Protein AF-A0A3M0ZF81-F1 (afdb_monomer_lite)

Sequence (587 aa):
MRHLLRPGLLLALALLLGSLPGNSPAAGDPWGGHSIDDPYAIDQIVLVQTLHQQGYTGEYYENRAYTCGRSGYQTFLLVYPDGLALSVERPLWVRMHGGGVGAYDANGSYVPAEMESANDQESATKLGHLLGEGGLIAKVRAHAAGFRFLMPSLCDHDVYSGVGVPDLNNPNSPDENGRVRAADGLLATKAAIAFARRRARTSHTFLHGTSAGSIGTFSVAYSFQREGLVLSGIVSDSHMMGRGLEDNADLFCMPFPYDRSLLIPKIGPLADHFYPEDIVAAGEMHVPVYHLWNRGDPACCGSALQTYLDEFGVPYSEPGCLHEHRAYHDAIVANPPGGPGRSVSVEVCVNDAGTADPGACNLHSPTKYHYTRANPPGDQLRGGSDYNQAIIEWVDQRLTEPYAVVCPDAPAPHCNQAARAKLEYDERRPGKEKMKLRWRRMAQTAAREDFGDPVGGNTSVALCIYNDAGRLLQQFSIDRAGQYCGAAPCWKPVGGGGYRYRDKTGSAGGVTSVRYVSGLAGKGRADAKGKNNAAKGQSRLPVGVAASLSGSRSPTIQMISSTGLCAGATMTAVKTDTGAVYSARRK

pLDDT: mean 89.51, std 15.81, range [23.7, 98.81]

Radius of gyration: 26.23 Å; chains: 1; bounding box: 86×92×68 Å

Structure (mmCIF, N/CA/C/O backbone):
data_AF-A0A3M0ZF81-F1
#
_entry.id   AF-A0A3M0ZF81-F1
#
loop_
_atom_site.group_PDB
_atom_site.id
_atom_site.type_symbol
_atom_site.label_atom_id
_atom_site.label_alt_id
_atom_site.label_comp_id
_atom_site.label_asym_id
_atom_site.label_entity_id
_atom_site.label_seq_id
_atom_site.pdbx_PDB_ins_code
_atom_site.Cartn_x
_atom_site.Cartn_y
_atom_site.Cartn_z
_atom_site.occupancy
_atom_site.B_iso_or_equiv
_atom_site.auth_seq_id
_atom_site.auth_comp_id
_atom_site.auth_asym_id
_atom_site.auth_atom_id
_atom_site.pdbx_PDB_model_num
ATOM 1 N N . MET A 1 1 ? -48.555 64.453 4.084 1.00 34.38 1 MET A N 1
ATOM 2 C CA . MET A 1 1 ? -48.699 64.292 2.621 1.00 34.38 1 MET A CA 1
ATOM 3 C C . MET A 1 1 ? -47.330 63.958 2.048 1.00 34.38 1 MET A C 1
ATOM 5 O O . MET A 1 1 ? -46.426 64.708 2.363 1.00 34.38 1 MET A O 1
ATOM 9 N N . ARG A 1 2 ? -47.227 62.843 1.291 1.00 33.84 2 ARG A N 1
ATOM 10 C CA . ARG A 1 2 ? -46.390 62.594 0.080 1.00 33.84 2 ARG A CA 1
ATOM 11 C C . ARG A 1 2 ? -44.909 63.052 0.122 1.00 33.84 2 ARG A C 1
ATOM 13 O O . ARG A 1 2 ? -44.662 64.215 0.360 1.00 33.84 2 ARG A O 1
ATOM 20 N N . HIS A 1 3 ? -43.856 62.283 -0.168 1.00 31.05 3 HIS A N 1
ATOM 21 C CA . HIS A 1 3 ? -43.596 61.102 -1.009 1.00 31.05 3 HIS A CA 1
ATOM 22 C C . HIS A 1 3 ? -42.234 60.501 -0.543 1.00 31.05 3 HIS A C 1
ATOM 24 O O . HIS A 1 3 ? -41.339 61.254 -0.188 1.00 31.05 3 HIS A O 1
ATOM 30 N N . LEU A 1 4 ? -42.117 59.185 -0.314 1.00 35.03 4 LEU A N 1
ATOM 31 C CA . LEU A 1 4 ? -41.497 58.175 -1.205 1.00 35.03 4 LEU A CA 1
ATOM 32 C C . LEU A 1 4 ? -39.978 58.334 -1.460 1.00 35.03 4 LEU A C 1
ATOM 34 O O . LEU A 1 4 ? -39.589 59.067 -2.357 1.00 35.03 4 LEU A O 1
ATOM 38 N N . LEU A 1 5 ? -39.159 57.519 -0.777 1.00 28.89 5 LEU A N 1
ATOM 39 C CA . LEU A 1 5 ? -37.906 56.947 -1.300 1.00 28.89 5 LEU A CA 1
ATOM 40 C C . LEU A 1 5 ? -37.741 55.512 -0.753 1.00 28.89 5 LEU A C 1
ATOM 42 O O . LEU A 1 5 ? -37.971 55.247 0.425 1.00 28.89 5 LEU A O 1
ATOM 46 N N . ARG A 1 6 ? -37.452 54.584 -1.671 1.00 31.44 6 ARG A N 1
ATOM 47 C CA . ARG A 1 6 ? -37.370 53.117 -1.524 1.00 31.44 6 ARG A CA 1
ATOM 48 C C . ARG A 1 6 ? -35.929 52.661 -1.176 1.00 31.44 6 ARG A C 1
ATOM 50 O O . ARG A 1 6 ? -35.026 53.490 -1.215 1.00 31.44 6 ARG A O 1
ATOM 57 N N . PRO A 1 7 ? -35.720 51.377 -0.807 1.00 36.06 7 PRO A N 1
ATOM 58 C CA . PRO A 1 7 ? -34.684 50.950 0.136 1.00 36.06 7 PRO A CA 1
ATOM 59 C C . PRO A 1 7 ? -33.342 50.560 -0.494 1.00 36.06 7 PRO A C 1
ATOM 61 O O . PRO A 1 7 ? -33.261 50.176 -1.660 1.00 36.06 7 PRO A O 1
ATOM 64 N N . GLY A 1 8 ? -32.310 50.623 0.350 1.00 27.47 8 GLY A N 1
ATOM 65 C CA . GLY A 1 8 ? -30.943 50.213 0.071 1.00 27.47 8 GLY A CA 1
ATOM 66 C C . GLY A 1 8 ? -30.737 48.698 0.004 1.00 27.47 8 GLY A C 1
ATOM 67 O O . GLY A 1 8 ? -31.414 47.901 0.654 1.00 27.47 8 GLY A O 1
ATOM 68 N N . LEU A 1 9 ? -29.750 48.365 -0.816 1.00 26.02 9 LEU A N 1
ATOM 69 C CA . LEU A 1 9 ? -29.154 47.071 -1.100 1.00 26.02 9 LEU A CA 1
ATOM 70 C C . LEU A 1 9 ? -28.560 46.452 0.185 1.00 26.02 9 LEU A C 1
ATOM 72 O O . LEU A 1 9 ? -27.645 47.016 0.780 1.00 26.02 9 LEU A O 1
ATOM 76 N N . LEU A 1 10 ? -29.070 45.296 0.618 1.00 27.09 10 LEU A N 1
ATOM 77 C CA . LEU A 1 10 ? -28.483 44.489 1.694 1.00 27.09 10 LEU A CA 1
ATOM 78 C C . LEU A 1 10 ? -27.493 43.498 1.071 1.00 27.09 10 LEU A C 1
ATOM 80 O O . LEU A 1 10 ? -27.887 42.514 0.448 1.00 27.09 10 LEU A O 1
ATOM 84 N N . LEU A 1 11 ? -26.203 43.795 1.225 1.00 25.77 11 LEU A N 1
ATOM 85 C CA . LEU A 1 11 ? -25.098 42.910 0.872 1.00 25.77 11 LEU A CA 1
ATOM 86 C C . LEU A 1 11 ? -25.059 41.754 1.887 1.00 25.77 11 LEU A C 1
ATOM 88 O O . LEU A 1 11 ? -24.840 41.969 3.080 1.00 25.77 11 LEU A O 1
ATOM 92 N N . ALA A 1 12 ? -25.304 40.529 1.424 1.00 26.58 12 ALA A N 1
ATOM 93 C CA . ALA A 1 12 ? -25.151 39.323 2.226 1.00 26.58 12 ALA A CA 1
ATOM 94 C C . ALA A 1 12 ? -23.656 39.015 2.403 1.00 26.58 12 ALA A C 1
ATOM 96 O O . ALA A 1 12 ? -22.964 38.657 1.452 1.00 26.58 12 ALA A O 1
ATOM 97 N N . LEU A 1 13 ? -23.161 39.167 3.631 1.00 23.70 13 LEU A N 1
ATOM 98 C CA . LEU A 1 13 ? -21.815 38.773 4.030 1.00 23.70 13 LEU A CA 1
ATOM 99 C C . LEU A 1 13 ? -21.778 37.240 4.169 1.00 23.70 13 LEU A C 1
ATOM 101 O O . LEU A 1 13 ? -22.280 36.681 5.145 1.00 23.70 13 LEU A O 1
ATOM 105 N N . ALA A 1 14 ? -21.227 36.550 3.172 1.00 26.45 14 ALA A N 1
ATOM 106 C CA . ALA A 1 14 ? -20.926 35.128 3.268 1.00 26.45 14 ALA A CA 1
ATOM 107 C C . ALA A 1 14 ? -19.758 34.926 4.248 1.00 26.45 14 ALA A C 1
ATOM 109 O O . ALA A 1 14 ? -18.655 35.425 4.028 1.00 26.45 14 ALA A O 1
ATOM 110 N N . LEU A 1 15 ? -20.005 34.203 5.345 1.00 24.84 15 LEU A N 1
ATOM 111 C CA . LEU A 1 15 ? -18.958 33.733 6.248 1.00 24.84 15 LEU A CA 1
ATOM 112 C C . LEU A 1 15 ? -18.083 32.702 5.521 1.00 24.84 15 LEU A C 1
ATOM 114 O O . LEU A 1 15 ? -18.492 31.558 5.324 1.00 24.84 15 LEU A O 1
ATOM 118 N N . LEU A 1 16 ? -16.862 33.108 5.175 1.00 25.06 16 LEU A N 1
ATOM 119 C CA . LEU A 1 16 ? -15.746 32.210 4.893 1.00 25.06 16 LEU A CA 1
ATOM 120 C C . LEU A 1 16 ? -15.396 31.447 6.179 1.00 25.06 16 LEU A C 1
ATOM 122 O O . LEU A 1 16 ? -14.908 32.017 7.155 1.00 25.06 16 LEU A O 1
ATOM 126 N N . LEU A 1 17 ? -15.682 30.146 6.183 1.00 28.78 17 LEU A N 1
ATOM 127 C CA . LEU A 1 17 ? -15.152 29.195 7.153 1.00 28.78 17 LEU A CA 1
ATOM 128 C C . LEU A 1 17 ? -13.642 29.083 6.926 1.00 28.78 17 LEU A C 1
ATOM 130 O O . LEU A 1 17 ? -13.205 28.534 5.919 1.00 28.78 17 LEU A O 1
ATOM 134 N N . GLY A 1 18 ? -12.863 29.625 7.861 1.00 24.55 18 GLY A N 1
ATOM 135 C CA . GLY A 1 18 ? -11.413 29.486 7.877 1.00 24.55 18 GLY A CA 1
ATOM 136 C C . GLY A 1 18 ? -11.005 28.018 7.980 1.00 24.55 18 GLY A C 1
ATOM 137 O O . GLY A 1 18 ? -11.363 27.323 8.935 1.00 24.55 18 GLY A O 1
ATOM 138 N N . SER A 1 19 ? -10.250 27.564 6.986 1.00 27.14 19 SER A N 1
ATOM 139 C CA . SER A 1 19 ? -9.374 26.404 7.064 1.00 27.14 19 SER A CA 1
ATOM 140 C C . SER A 1 19 ? -8.434 26.564 8.261 1.00 27.14 19 SER A C 1
ATOM 142 O O . SER A 1 19 ? -7.826 27.617 8.453 1.00 27.14 19 SER A O 1
ATOM 144 N N . LEU A 1 20 ? -8.329 25.519 9.082 1.00 29.47 20 LEU A N 1
ATOM 145 C CA . LEU A 1 20 ? -7.240 25.391 10.052 1.00 29.47 20 LEU A CA 1
ATOM 146 C C . LEU A 1 20 ? -5.899 25.491 9.302 1.00 29.47 20 LEU A C 1
ATOM 148 O O . LEU A 1 20 ? -5.857 25.101 8.133 1.00 29.47 20 LEU A O 1
ATOM 152 N N . PRO A 1 21 ? -4.823 25.995 9.931 1.00 29.03 21 PRO A N 1
ATOM 153 C CA . PRO A 1 21 ? -3.525 26.076 9.281 1.00 29.03 21 PRO A CA 1
ATOM 154 C C . PRO A 1 21 ? -3.032 24.651 9.016 1.00 29.03 21 PRO A C 1
ATOM 156 O O . PRO A 1 21 ? -2.559 23.966 9.920 1.00 29.03 21 PRO A O 1
ATOM 159 N N . GLY A 1 22 ? -3.208 24.189 7.778 1.00 31.56 22 GLY A N 1
ATOM 160 C CA . GLY A 1 22 ? -2.344 23.165 7.219 1.00 31.56 22 GLY A CA 1
ATOM 161 C C . GLY A 1 22 ? -0.938 23.743 7.190 1.00 31.56 22 GLY A C 1
ATOM 162 O O . GLY A 1 22 ? -0.774 24.941 6.944 1.00 31.56 22 GLY A O 1
ATOM 163 N N . ASN A 1 23 ? 0.051 22.916 7.517 1.00 33.84 23 ASN A N 1
ATOM 164 C CA . ASN A 1 23 ? 1.451 23.253 7.323 1.00 33.84 23 ASN A CA 1
ATOM 165 C C . ASN A 1 23 ? 1.599 23.874 5.932 1.00 33.84 23 ASN A C 1
ATOM 167 O O . ASN A 1 23 ? 1.260 23.234 4.938 1.00 33.84 23 ASN A O 1
ATOM 171 N N . SER A 1 24 ? 2.043 25.127 5.862 1.00 32.81 24 SER A N 1
ATOM 172 C CA . SER A 1 24 ? 2.542 25.663 4.601 1.00 32.81 24 SER A CA 1
ATOM 173 C C . SER A 1 24 ? 3.588 24.674 4.076 1.00 32.81 24 SER A C 1
ATOM 175 O O . SER A 1 24 ? 4.401 24.223 4.892 1.00 32.81 24 SER A O 1
ATOM 177 N N . PRO A 1 25 ? 3.584 24.315 2.778 1.00 38.38 25 PRO A N 1
ATOM 178 C CA . PRO A 1 25 ? 4.672 23.524 2.225 1.00 38.38 25 PRO A CA 1
ATOM 179 C C . PRO A 1 25 ? 5.975 24.242 2.570 1.00 38.38 25 PRO A C 1
ATOM 181 O O . PRO A 1 25 ? 6.074 25.471 2.443 1.00 38.38 25 PRO A O 1
ATOM 184 N N . ALA A 1 26 ? 6.931 23.495 3.121 1.00 40.22 26 ALA A N 1
ATOM 185 C CA . ALA A 1 26 ? 8.251 24.032 3.385 1.00 40.22 26 ALA A CA 1
ATOM 186 C C . ALA A 1 26 ? 8.767 24.634 2.073 1.00 40.22 26 ALA A C 1
ATOM 188 O O . ALA A 1 26 ? 8.611 24.035 1.008 1.00 40.22 26 ALA A O 1
ATOM 189 N N . ALA A 1 27 ? 9.327 25.843 2.125 1.00 37.03 27 ALA A N 1
ATOM 190 C CA . ALA A 1 27 ? 10.006 26.402 0.966 1.00 37.03 27 ALA A CA 1
ATOM 191 C C . ALA A 1 27 ? 11.063 25.379 0.506 1.00 37.03 27 ALA A C 1
ATOM 193 O O . ALA A 1 27 ? 11.996 25.110 1.258 1.00 37.03 27 ALA A O 1
ATOM 194 N N . GLY A 1 28 ? 10.867 24.777 -0.674 1.00 61.44 28 GLY A N 1
ATOM 195 C CA . GLY A 1 28 ? 11.725 23.709 -1.198 1.00 61.44 28 GLY A CA 1
ATOM 196 C C . GLY A 1 28 ? 11.098 22.314 -1.334 1.00 61.44 28 GLY A C 1
ATOM 197 O O . GLY A 1 28 ? 11.822 21.421 -1.744 1.00 61.44 28 GLY A O 1
ATOM 198 N N . ASP A 1 29 ? 9.811 22.100 -1.033 1.00 75.31 29 ASP A N 1
ATOM 199 C CA . ASP A 1 29 ? 9.130 20.817 -1.305 1.00 75.31 29 ASP A CA 1
ATOM 200 C C . ASP A 1 29 ? 8.895 20.612 -2.821 1.00 75.31 29 ASP A C 1
ATOM 202 O O . ASP A 1 29 ? 8.048 21.311 -3.396 1.00 75.31 29 ASP A O 1
ATOM 206 N N . PRO A 1 30 ? 9.610 19.678 -3.486 1.00 76.12 30 PRO A N 1
ATOM 207 C CA . PRO A 1 30 ? 9.481 19.469 -4.926 1.00 76.12 30 PRO A CA 1
ATOM 208 C C . PRO A 1 30 ? 8.137 18.840 -5.319 1.00 76.12 30 PRO A C 1
ATOM 210 O O . PRO A 1 30 ? 7.763 18.905 -6.488 1.00 76.12 30 PRO A O 1
ATOM 213 N N . TRP A 1 31 ? 7.385 18.282 -4.365 1.00 85.81 31 TRP A N 1
ATOM 214 C CA . TRP A 1 31 ? 6.091 17.649 -4.619 1.00 85.81 31 TRP A CA 1
ATOM 215 C C . TRP A 1 31 ? 4.909 18.560 -4.286 1.00 85.81 31 TRP A C 1
ATOM 217 O O . TRP A 1 31 ? 3.766 18.132 -4.376 1.00 85.81 31 TRP A O 1
ATOM 227 N N . GLY A 1 32 ? 5.136 19.829 -3.930 1.00 81.38 32 GLY A N 1
ATOM 228 C CA . GLY A 1 32 ? 4.063 20.825 -3.819 1.00 81.38 32 GLY A CA 1
ATOM 229 C C . GLY A 1 32 ? 2.983 20.493 -2.780 1.00 81.38 32 GLY A C 1
ATOM 230 O O . GLY A 1 32 ? 1.824 20.867 -2.962 1.00 81.38 32 GLY A O 1
ATOM 231 N N . GLY A 1 33 ? 3.347 19.804 -1.697 1.00 83.62 33 GLY A N 1
ATOM 232 C CA . GLY A 1 33 ? 2.438 19.335 -0.652 1.00 83.62 33 GLY A CA 1
ATOM 233 C C . GLY A 1 33 ? 1.816 17.961 -0.911 1.00 83.62 33 GLY A C 1
ATOM 234 O O . GLY A 1 33 ? 1.070 17.490 -0.051 1.00 83.62 33 GLY A O 1
ATOM 235 N N . HIS A 1 34 ? 2.115 17.326 -2.049 1.00 89.62 34 HIS A N 1
ATOM 236 C CA . HIS A 1 34 ? 1.729 15.946 -2.321 1.00 89.62 34 HIS A CA 1
ATOM 237 C C . HIS A 1 34 ? 2.585 14.961 -1.525 1.00 89.62 34 HIS A C 1
ATOM 239 O O . HIS A 1 34 ? 3.780 15.166 -1.306 1.00 89.62 34 HIS A O 1
ATOM 245 N N . SER A 1 35 ? 1.978 13.861 -1.094 1.00 90.25 35 SER A N 1
ATOM 246 C CA . SER A 1 35 ? 2.631 12.880 -0.233 1.00 90.25 35 SER A CA 1
ATOM 247 C C . SER A 1 35 ? 2.225 11.448 -0.564 1.00 90.25 35 SER A C 1
ATOM 249 O O . SER A 1 35 ? 1.175 11.189 -1.146 1.00 90.25 35 SER A O 1
ATOM 251 N N . ILE A 1 36 ? 3.022 10.478 -0.104 1.00 90.38 36 ILE A N 1
ATOM 252 C CA . ILE A 1 36 ? 2.678 9.044 -0.197 1.00 90.38 36 ILE A CA 1
ATOM 253 C C . ILE A 1 36 ? 1.391 8.702 0.561 1.00 90.38 36 ILE A C 1
ATOM 255 O O . ILE A 1 36 ? 0.808 7.636 0.370 1.00 90.38 36 ILE A O 1
ATOM 259 N N . ASP A 1 37 ? 0.968 9.607 1.434 1.00 89.44 37 ASP A N 1
ATOM 260 C CA . ASP A 1 37 ? -0.228 9.518 2.238 1.00 89.44 37 ASP A CA 1
ATOM 261 C C . ASP A 1 37 ? -1.431 10.151 1.535 1.00 89.44 37 ASP A C 1
ATOM 263 O O . ASP A 1 37 ? -2.500 10.121 2.121 1.00 89.44 37 ASP A O 1
ATOM 267 N N . ASP A 1 38 ? -1.314 10.712 0.327 1.00 90.62 38 ASP A N 1
ATOM 268 C CA . ASP A 1 38 ? -2.410 11.404 -0.357 1.00 90.62 38 ASP A CA 1
ATOM 269 C C . ASP A 1 38 ? -3.620 10.486 -0.629 1.00 90.62 38 ASP A C 1
ATOM 271 O O . ASP A 1 38 ? -3.481 9.275 -0.864 1.00 90.62 38 ASP A O 1
ATOM 275 N N . PRO A 1 39 ? -4.849 11.041 -0.569 1.00 89.75 39 PRO A N 1
ATOM 276 C CA . PRO A 1 39 ? -6.057 10.254 -0.747 1.00 89.75 39 PRO A CA 1
ATOM 277 C C . PRO A 1 39 ? -6.198 9.799 -2.200 1.00 89.75 39 PRO A C 1
ATOM 279 O O . PRO A 1 39 ? -5.875 10.530 -3.134 1.00 89.75 39 PRO A O 1
ATOM 282 N N . TYR A 1 40 ? -6.783 8.617 -2.393 1.00 93.50 40 TYR A N 1
ATOM 283 C CA . TYR A 1 40 ? -7.073 8.076 -3.718 1.00 93.50 40 TYR A CA 1
ATOM 284 C C . TYR A 1 40 ? -8.576 7.942 -4.000 1.00 93.50 40 TYR A C 1
ATOM 286 O O . TYR A 1 40 ? -9.396 7.756 -3.096 1.00 93.50 40 TYR A O 1
ATOM 294 N N . ALA A 1 41 ? -8.943 8.024 -5.278 1.00 92.75 41 ALA A N 1
ATOM 295 C CA . ALA A 1 41 ? -10.315 8.077 -5.762 1.00 92.75 41 ALA A CA 1
ATOM 296 C C . ALA A 1 41 ? -10.743 6.748 -6.397 1.00 92.75 41 ALA A C 1
ATOM 298 O O . ALA A 1 41 ? -10.119 6.250 -7.334 1.00 92.75 41 ALA A O 1
ATOM 299 N N . ILE A 1 42 ? -11.847 6.190 -5.892 1.00 93.62 42 ILE A N 1
ATOM 300 C CA . ILE A 1 42 ? -12.470 4.953 -6.399 1.00 93.62 42 ILE A CA 1
ATOM 301 C C . ILE A 1 42 ? -13.844 5.192 -7.039 1.00 93.62 42 ILE A C 1
ATOM 303 O O . ILE A 1 42 ? -14.459 4.265 -7.559 1.00 93.62 42 ILE A O 1
ATOM 307 N N . ASP A 1 43 ? -14.365 6.413 -6.947 1.00 91.81 43 ASP A N 1
ATOM 308 C CA . ASP A 1 43 ? -15.716 6.801 -7.355 1.00 91.81 43 ASP A CA 1
ATOM 309 C C . ASP A 1 43 ? -15.831 7.143 -8.847 1.00 91.81 43 ASP A C 1
ATOM 311 O O . ASP A 1 43 ? -16.940 7.195 -9.374 1.00 91.81 43 ASP A O 1
ATOM 315 N N . GLN A 1 44 ? -14.698 7.307 -9.536 1.00 95.56 44 GLN A N 1
ATOM 316 C CA . GLN A 1 44 ? -14.617 7.504 -10.990 1.00 95.56 44 GLN A CA 1
ATOM 317 C C . GLN A 1 44 ? -14.104 6.264 -11.739 1.00 95.56 44 GLN A C 1
ATOM 319 O O . GLN A 1 44 ? -13.675 6.355 -12.890 1.00 95.56 44 GLN A O 1
ATOM 324 N N . ILE A 1 45 ? -14.148 5.100 -11.086 1.00 98.38 45 ILE A N 1
ATOM 325 C CA . ILE A 1 45 ? -13.813 3.820 -11.706 1.00 98.38 45 ILE A CA 1
ATOM 326 C C . ILE A 1 45 ? -15.012 3.324 -12.516 1.00 98.38 45 ILE A C 1
ATOM 328 O O . ILE A 1 45 ? -16.097 3.097 -11.974 1.00 98.38 45 ILE A O 1
ATOM 332 N N . VAL A 1 46 ? -14.802 3.121 -13.815 1.00 98.19 46 VAL A N 1
ATOM 333 C CA . VAL A 1 46 ? -15.839 2.720 -14.772 1.00 98.19 46 VAL A CA 1
ATOM 334 C C . VAL A 1 46 ? -15.449 1.398 -15.421 1.00 98.19 46 VAL A C 1
ATOM 336 O O . VAL A 1 46 ? -14.340 1.256 -15.926 1.00 98.19 46 VAL A O 1
ATOM 339 N N . LEU A 1 47 ? -16.365 0.423 -15.414 1.00 98.31 47 LEU A N 1
ATOM 340 C CA . LEU A 1 47 ? -16.203 -0.802 -16.201 1.00 98.31 47 LEU A CA 1
ATOM 341 C C . LEU A 1 47 ? -16.342 -0.450 -17.682 1.00 98.31 47 LEU A C 1
ATOM 343 O O . LEU A 1 47 ? -17.390 0.046 -18.094 1.00 98.31 47 LEU A O 1
ATOM 347 N N . VAL A 1 48 ? -15.313 -0.741 -18.468 1.00 98.38 48 VAL A N 1
ATOM 348 C CA . VAL A 1 48 ? -15.290 -0.448 -19.906 1.00 98.38 48 VAL A CA 1
ATOM 349 C C . VAL A 1 48 ? -15.557 -1.703 -20.722 1.00 98.38 48 VAL A C 1
ATOM 351 O O . VAL A 1 48 ? -16.315 -1.667 -21.688 1.00 98.38 48 VAL A O 1
ATOM 354 N N . GLN A 1 49 ? -14.960 -2.828 -20.327 1.00 97.19 49 GLN A N 1
ATOM 355 C CA . GLN A 1 49 ? -15.065 -4.072 -21.078 1.00 97.19 49 GLN A CA 1
ATOM 356 C C . GLN A 1 49 ? -15.021 -5.286 -20.151 1.00 97.19 49 GLN A C 1
ATOM 358 O O . GLN A 1 49 ? -14.279 -5.312 -19.173 1.00 97.19 49 GLN A O 1
ATOM 363 N N . THR A 1 50 ? -15.783 -6.322 -20.499 1.00 96.44 50 THR A N 1
ATOM 364 C CA . THR A 1 50 ? -15.627 -7.668 -19.939 1.00 96.44 50 THR A CA 1
ATOM 365 C C . THR A 1 50 ? -15.101 -8.596 -21.029 1.00 96.44 50 THR A C 1
ATOM 367 O O . THR A 1 50 ? -15.587 -8.583 -22.160 1.00 96.44 50 THR A O 1
ATOM 370 N N . LEU A 1 51 ? -14.093 -9.387 -20.687 1.00 92.94 51 LEU A N 1
ATOM 371 C CA . LEU A 1 51 ? -13.417 -10.348 -21.545 1.00 92.94 51 LEU A CA 1
ATOM 372 C C . LEU A 1 51 ? -13.563 -11.748 -20.949 1.00 92.94 51 LEU A C 1
ATOM 374 O O . LEU A 1 51 ? -13.529 -11.908 -19.731 1.00 92.94 51 LEU A O 1
ATOM 378 N N . HIS A 1 52 ? -13.663 -12.760 -21.808 1.00 90.69 52 HIS A N 1
ATOM 379 C CA . HIS A 1 52 ? -13.628 -14.166 -21.406 1.00 90.69 52 HIS A CA 1
ATOM 380 C C . HIS A 1 52 ? -12.533 -14.882 -22.187 1.00 90.69 52 HIS A C 1
ATOM 382 O O . HIS A 1 52 ? -12.568 -14.912 -23.418 1.00 90.69 52 HIS A O 1
ATOM 388 N N . GLN A 1 53 ? -11.553 -15.449 -21.488 1.00 83.25 53 GLN A N 1
ATOM 389 C CA . GLN A 1 53 ? -10.425 -16.128 -22.119 1.00 83.25 53 GLN A CA 1
ATOM 390 C C . GLN A 1 53 ? -9.865 -17.222 -21.208 1.00 83.25 53 GLN A C 1
ATOM 392 O O . GLN A 1 53 ? -9.612 -16.991 -20.032 1.00 83.25 53 GLN A O 1
ATOM 397 N N . GLN A 1 54 ? -9.640 -18.417 -21.768 1.00 80.12 54 GLN A N 1
ATOM 398 C CA . GLN A 1 54 ? -8.969 -19.539 -21.087 1.00 80.12 54 GLN A CA 1
ATOM 399 C C . GLN A 1 54 ? -9.584 -19.930 -19.724 1.00 80.12 54 GLN A C 1
ATOM 401 O O . GLN A 1 54 ? -8.867 -20.338 -18.815 1.00 80.12 54 GLN A O 1
ATOM 406 N N . GLY A 1 55 ? -10.910 -19.827 -19.576 1.00 87.06 55 GLY A N 1
ATOM 407 C CA . GLY A 1 55 ? -11.597 -20.143 -18.317 1.00 87.06 55 GLY A CA 1
ATOM 408 C C . GLY A 1 55 ? -11.540 -19.024 -17.272 1.00 87.06 55 GLY A C 1
ATOM 409 O O . GLY A 1 55 ? -11.778 -19.284 -16.092 1.00 87.06 55 GLY A O 1
ATOM 410 N N . TYR A 1 56 ? -11.202 -17.801 -17.685 1.00 92.06 56 TYR A N 1
ATOM 411 C CA . TYR A 1 56 ? -11.194 -16.609 -16.847 1.00 92.06 56 TYR A CA 1
ATOM 412 C C . TYR A 1 56 ? -12.105 -15.523 -17.411 1.00 92.06 56 TYR A C 1
ATOM 414 O O . TYR A 1 56 ? -12.112 -15.255 -18.615 1.00 92.06 56 TYR A O 1
ATOM 422 N N . THR A 1 57 ? -12.780 -14.831 -16.499 1.00 95.00 57 THR A N 1
ATOM 423 C CA . THR A 1 57 ? -13.464 -13.568 -16.747 1.00 95.00 57 THR A CA 1
ATOM 424 C C . THR A 1 57 ? -12.526 -12.435 -16.335 1.00 95.00 57 THR A C 1
ATOM 426 O O . THR A 1 57 ? -12.055 -12.396 -15.197 1.00 95.00 57 THR A O 1
ATOM 429 N N . GLY A 1 58 ? -12.248 -11.518 -17.258 1.00 96.06 58 GLY A N 1
ATOM 430 C CA . GLY A 1 58 ? -11.497 -10.288 -17.022 1.00 96.06 58 GLY A CA 1
ATOM 431 C C . GLY A 1 58 ? -12.407 -9.071 -17.135 1.00 96.06 58 GLY A C 1
ATOM 432 O O . GLY A 1 58 ? -13.023 -8.851 -18.172 1.00 96.06 58 GLY A O 1
ATOM 433 N N . GLU A 1 59 ? -12.489 -8.267 -16.085 1.00 97.81 59 GLU A N 1
ATOM 434 C CA . GLU A 1 59 ? -13.185 -6.983 -16.081 1.00 97.81 59 GLU A CA 1
ATOM 435 C C . GLU A 1 59 ? -12.159 -5.851 -16.184 1.00 97.81 59 GLU A C 1
ATOM 437 O O . GLU A 1 59 ? -11.325 -5.679 -15.293 1.00 97.81 59 GLU A O 1
ATOM 442 N N . TYR A 1 60 ? -12.196 -5.113 -17.290 1.00 98.62 60 TYR A N 1
ATOM 443 C CA . TYR A 1 60 ? -11.292 -4.009 -17.595 1.00 98.62 60 TYR A CA 1
ATOM 444 C C . TYR A 1 60 ? -11.934 -2.672 -17.231 1.00 98.62 60 TYR A C 1
ATOM 446 O O . TYR A 1 60 ? -13.059 -2.367 -17.650 1.00 98.62 60 TYR A O 1
ATOM 454 N N . TYR A 1 61 ? -11.200 -1.882 -16.456 1.00 98.81 61 TYR A N 1
ATOM 455 C CA . TYR A 1 61 ? -11.663 -0.634 -15.873 1.00 98.81 61 TYR A CA 1
ATOM 456 C C . TYR A 1 61 ? -10.767 0.535 -16.256 1.00 98.81 61 TYR A C 1
ATOM 458 O O . TYR A 1 61 ? -9.545 0.409 -16.278 1.00 98.81 61 TYR A O 1
ATOM 466 N N . GLU A 1 62 ? -11.393 1.692 -16.444 1.00 98.62 62 GLU A N 1
ATOM 467 C CA . GLU A 1 62 ? -10.736 2.999 -16.426 1.00 98.62 62 GLU A CA 1
ATOM 468 C C . GLU A 1 62 ? -10.942 3.639 -15.057 1.00 98.62 62 GLU A C 1
ATOM 470 O O . GLU A 1 62 ? -12.066 3.652 -14.546 1.00 98.62 62 GLU A O 1
ATOM 475 N N . ASN A 1 63 ? -9.891 4.225 -14.488 1.00 98.06 63 ASN A N 1
ATOM 476 C CA . ASN A 1 63 ? -10.029 5.174 -13.396 1.00 98.06 63 ASN A CA 1
ATOM 477 C C . ASN A 1 63 ? -9.881 6.596 -13.933 1.00 98.06 63 ASN A C 1
ATOM 479 O O . ASN A 1 63 ? -8.782 7.132 -14.030 1.00 98.06 63 ASN A O 1
ATOM 483 N N . ARG A 1 64 ? -11.012 7.237 -14.234 1.00 96.38 64 ARG A N 1
ATOM 484 C CA . ARG A 1 64 ? -11.036 8.585 -14.832 1.00 96.38 64 ARG A CA 1
ATOM 485 C C . ARG A 1 64 ? -10.606 9.688 -13.866 1.00 96.38 64 ARG A C 1
ATOM 487 O O . ARG A 1 64 ? -10.446 10.842 -14.260 1.00 96.38 64 ARG A O 1
ATOM 494 N N . ALA A 1 65 ? -10.371 9.325 -12.605 1.00 95.69 65 ALA A N 1
ATOM 495 C CA . ALA A 1 65 ? -9.716 10.196 -11.656 1.00 95.69 65 ALA A CA 1
ATOM 496 C C . ALA A 1 65 ? -8.200 10.305 -11.872 1.00 95.69 65 ALA A C 1
ATOM 498 O O . ALA A 1 65 ? -7.623 11.120 -11.166 1.00 95.69 65 ALA A O 1
ATOM 499 N N . TYR A 1 66 ? -7.571 9.566 -12.792 1.00 97.00 66 TYR A N 1
ATOM 500 C CA . TYR A 1 66 ? -6.121 9.605 -13.017 1.00 97.00 66 TYR A CA 1
ATOM 501 C C . TYR A 1 66 ? -5.785 9.491 -14.501 1.00 97.00 66 TYR A C 1
ATOM 503 O O . TYR A 1 66 ? -6.389 8.696 -15.224 1.00 97.00 66 TYR A O 1
ATOM 511 N N . THR A 1 67 ? -4.827 10.285 -14.964 1.00 95.75 67 THR A N 1
ATOM 512 C CA . THR A 1 67 ? -4.452 10.353 -16.385 1.00 95.75 67 THR A CA 1
ATOM 513 C C . THR A 1 67 ? -3.206 9.526 -16.661 1.00 95.75 67 THR A C 1
ATOM 515 O O . THR A 1 67 ? -2.326 9.455 -15.813 1.00 95.75 67 THR A O 1
ATOM 518 N N . CYS A 1 68 ? -3.083 8.970 -17.864 1.00 96.56 68 CYS A N 1
ATOM 519 C CA . CYS A 1 68 ? -1.785 8.494 -18.346 1.00 96.56 68 CYS A CA 1
ATOM 520 C C . CYS A 1 68 ? -0.887 9.664 -18.773 1.00 96.56 68 CYS A C 1
ATOM 522 O O . CYS A 1 68 ? -1.365 10.788 -18.963 1.00 96.56 68 CYS A O 1
ATOM 524 N N . GLY A 1 69 ? 0.402 9.399 -18.989 1.00 95.06 69 GLY A N 1
ATOM 525 C CA . GLY A 1 69 ? 1.380 10.421 -19.360 1.00 95.06 69 GLY A CA 1
ATOM 526 C C . GLY A 1 69 ? 1.160 11.014 -20.756 1.00 95.06 69 GLY A C 1
ATOM 527 O O . GLY A 1 69 ? 1.523 12.160 -20.979 1.00 95.06 69 GLY A O 1
ATOM 528 N N . ARG A 1 70 ? 0.519 10.307 -21.693 1.00 96.00 70 ARG A N 1
ATOM 529 C CA . ARG A 1 70 ? 0.327 10.795 -23.070 1.00 96.00 70 ARG A CA 1
ATOM 530 C C . ARG A 1 70 ? -1.128 10.845 -23.509 1.00 96.00 70 ARG A C 1
ATOM 532 O O . ARG A 1 70 ? -1.577 11.881 -23.991 1.00 96.00 70 ARG A O 1
ATOM 539 N N . SER A 1 71 ? -1.879 9.757 -23.341 1.00 96.38 71 SER A N 1
ATOM 540 C CA . SER A 1 71 ? -3.285 9.693 -23.762 1.00 96.38 71 SER A CA 1
ATOM 541 C C . SER A 1 71 ? -4.126 8.778 -22.871 1.00 96.38 71 SER A C 1
ATOM 543 O O . SER A 1 71 ? -3.649 7.745 -22.408 1.00 96.38 71 SER A O 1
ATOM 545 N N . GLY A 1 72 ? -5.385 9.160 -22.628 1.00 96.69 72 GLY A N 1
ATOM 546 C CA . GLY A 1 72 ? -6.327 8.393 -21.809 1.00 96.69 72 GLY A CA 1
ATOM 547 C C . GLY A 1 72 ? -6.025 8.388 -20.304 1.00 96.69 72 GLY A C 1
ATOM 548 O O . GLY A 1 72 ? -5.402 9.313 -19.766 1.00 96.69 72 GLY A O 1
ATOM 549 N N . TYR A 1 73 ? -6.509 7.345 -19.630 1.00 97.56 73 TYR A N 1
ATOM 550 C CA . TYR A 1 73 ? -6.589 7.215 -18.176 1.00 97.56 73 TYR A CA 1
ATOM 551 C C . TYR A 1 73 ? -5.828 6.005 -17.647 1.00 97.56 73 TYR A C 1
ATOM 553 O O . TYR A 1 73 ? -5.674 4.997 -18.338 1.00 97.56 73 TYR A O 1
ATOM 561 N N . GLN A 1 74 ? -5.449 6.064 -16.371 1.00 98.19 74 GLN A N 1
ATOM 562 C CA . GLN A 1 74 ? -4.963 4.881 -15.665 1.00 98.19 74 GLN A CA 1
ATOM 563 C C . GLN A 1 74 ? -6.037 3.788 -15.673 1.00 98.19 74 GLN A C 1
ATOM 565 O O . GLN A 1 74 ? -7.227 4.043 -15.454 1.00 98.19 74 GLN A O 1
ATOM 570 N N . THR A 1 75 ? -5.619 2.552 -15.920 1.00 98.69 75 THR A N 1
ATOM 571 C CA . THR A 1 75 ? -6.511 1.408 -16.115 1.00 98.69 75 THR A CA 1
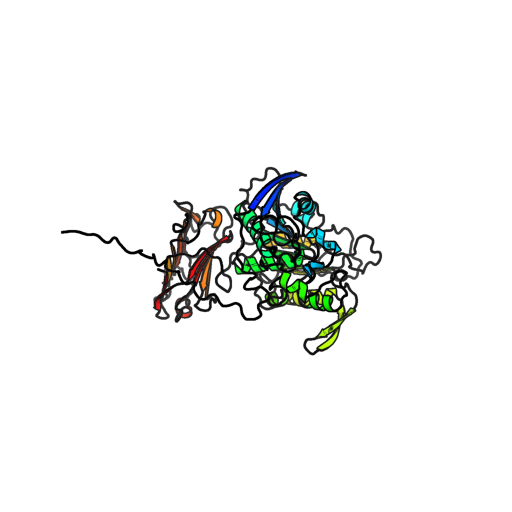ATOM 572 C C . THR A 1 75 ? -6.068 0.216 -15.294 1.00 98.69 75 THR A C 1
ATOM 574 O O . THR A 1 75 ? -4.957 0.148 -14.769 1.00 98.69 75 THR A O 1
ATOM 577 N N . PHE A 1 76 ? -6.970 -0.746 -15.142 1.00 98.81 76 PHE A N 1
ATOM 578 C CA . PHE A 1 76 ? -6.616 -2.031 -14.567 1.00 98.81 76 PHE A CA 1
ATOM 579 C C . PHE A 1 76 ? -7.539 -3.140 -15.059 1.00 98.81 76 PHE A C 1
ATOM 581 O O . PHE A 1 76 ? -8.699 -2.910 -15.410 1.00 98.81 76 PHE A O 1
ATOM 588 N N . LEU A 1 77 ? -7.033 -4.370 -15.027 1.00 98.38 77 LEU A N 1
ATOM 589 C CA . LEU A 1 77 ? -7.801 -5.578 -15.310 1.00 98.38 77 LEU A CA 1
ATOM 590 C C . LEU A 1 77 ? -7.968 -6.404 -14.028 1.00 98.38 77 LEU A C 1
ATOM 592 O O . LEU A 1 77 ? -6.983 -6.855 -13.444 1.00 98.38 77 LEU A O 1
ATOM 596 N N . LEU A 1 78 ? -9.213 -6.619 -13.597 1.00 98.06 78 LEU A N 1
ATOM 597 C CA . LEU A 1 78 ? -9.564 -7.546 -12.519 1.00 98.06 78 LEU A CA 1
ATOM 598 C C . LEU A 1 78 ? -9.965 -8.890 -13.129 1.00 98.06 78 LEU A C 1
ATOM 600 O O . LEU A 1 78 ? -10.979 -8.982 -13.815 1.00 98.06 78 LEU A O 1
ATOM 604 N N . VAL A 1 79 ? -9.196 -9.940 -12.854 1.00 96.62 79 VAL A N 1
ATOM 605 C CA . VAL A 1 79 ? -9.393 -11.269 -13.440 1.00 96.62 79 VAL A CA 1
ATOM 606 C C . VAL A 1 79 ? -9.746 -12.295 -12.373 1.00 96.62 79 VAL A C 1
ATOM 608 O O . VAL A 1 79 ? -9.144 -12.346 -11.297 1.00 96.62 79 VAL A O 1
ATOM 611 N N . TYR A 1 80 ? -10.709 -13.157 -12.680 1.00 94.62 80 TYR A N 1
ATOM 612 C CA . TYR A 1 80 ? -11.115 -14.265 -11.823 1.00 94.62 80 TYR A CA 1
ATOM 613 C C . TYR A 1 80 ? -11.577 -15.471 -12.656 1.00 94.62 80 TYR A C 1
ATOM 615 O O . TYR A 1 80 ? -12.035 -15.288 -13.783 1.00 94.62 80 TYR A O 1
ATOM 623 N N . PRO A 1 81 ? -11.449 -16.708 -12.135 1.00 90.31 81 PRO A N 1
ATOM 624 C CA . PRO A 1 81 ? -11.935 -17.900 -12.828 1.00 90.31 81 PRO A CA 1
ATOM 625 C C . PRO A 1 81 ? -13.423 -17.800 -13.187 1.00 90.31 81 PRO A C 1
ATOM 627 O O . PRO A 1 81 ? -14.224 -17.293 -12.395 1.00 90.31 81 PRO A O 1
ATOM 630 N N . ASP A 1 82 ? -13.801 -18.321 -14.351 1.00 89.75 82 ASP A N 1
ATOM 631 C CA . ASP A 1 82 ? -15.191 -18.350 -14.802 1.00 89.75 82 ASP A CA 1
ATOM 632 C C . ASP A 1 82 ? -16.089 -19.080 -13.791 1.00 89.75 82 ASP A C 1
ATOM 634 O O . ASP A 1 82 ? -15.729 -20.106 -13.209 1.00 89.75 82 ASP A O 1
ATOM 638 N N . GLY A 1 83 ? -17.278 -18.525 -13.550 1.00 86.25 83 GLY A N 1
ATOM 639 C CA . GLY A 1 83 ? -18.243 -19.072 -12.590 1.00 86.25 83 GLY A CA 1
ATOM 640 C C . GLY A 1 83 ? -17.885 -18.862 -11.112 1.00 86.25 83 GLY A C 1
ATOM 641 O O . GLY A 1 83 ? -18.703 -19.176 -10.243 1.00 86.25 83 GLY A O 1
ATOM 642 N N . LEU A 1 84 ? -16.718 -18.291 -10.784 1.00 88.94 84 LEU A N 1
ATOM 643 C CA . LEU A 1 84 ? -16.393 -17.918 -9.410 1.00 88.94 84 LEU A CA 1
ATOM 644 C C . LEU A 1 84 ? -17.194 -16.677 -8.993 1.00 88.94 84 LEU A C 1
ATOM 646 O O . LEU A 1 84 ? -16.881 -15.552 -9.378 1.00 88.94 84 LEU A O 1
ATOM 650 N N . ALA A 1 85 ? -18.186 -16.860 -8.122 1.00 89.62 85 ALA A N 1
ATOM 651 C CA . ALA A 1 85 ? -18.915 -15.733 -7.550 1.00 89.62 85 ALA A CA 1
ATOM 652 C C . ALA A 1 85 ? -17.975 -14.796 -6.761 1.00 89.62 85 ALA A C 1
ATOM 654 O O . ALA A 1 85 ? -17.184 -15.237 -5.923 1.00 89.62 85 ALA A O 1
ATOM 655 N N . LEU A 1 86 ? -18.104 -13.481 -6.970 1.00 89.50 86 LEU A N 1
ATOM 656 C CA . LEU A 1 86 ? -17.312 -12.456 -6.268 1.00 89.50 86 LEU A CA 1
ATOM 657 C C . LEU A 1 86 ? -17.542 -12.451 -4.745 1.00 89.50 86 LEU A C 1
ATOM 659 O O . LEU A 1 86 ? -16.699 -11.977 -3.984 1.00 89.50 86 LEU A O 1
ATOM 663 N N . SER A 1 87 ? -18.654 -13.034 -4.287 1.00 84.94 87 SER A N 1
ATOM 664 C CA . SER A 1 87 ? -18.959 -13.247 -2.871 1.00 84.94 87 SER A CA 1
ATOM 665 C C . SER A 1 87 ? -18.180 -14.399 -2.231 1.00 84.94 87 SER A C 1
ATOM 667 O O . SER A 1 87 ? -18.237 -14.544 -1.014 1.00 84.94 87 SER A O 1
ATOM 669 N N . VAL A 1 88 ? -17.499 -15.245 -3.009 1.00 89.44 88 VAL A N 1
ATOM 670 C CA . VAL A 1 88 ? -16.617 -16.289 -2.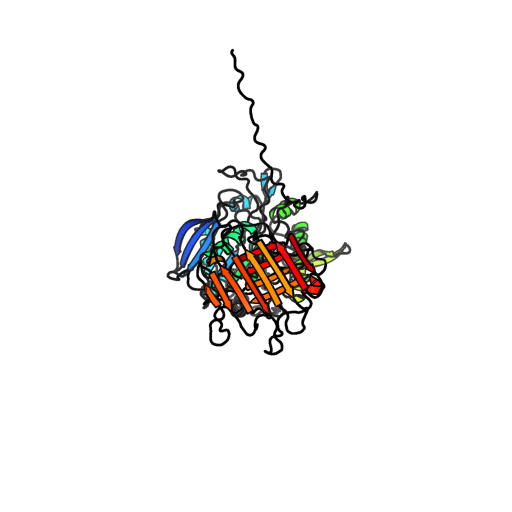472 1.00 89.44 88 VAL A CA 1
ATOM 671 C C . VAL A 1 88 ? -15.294 -15.643 -2.088 1.00 89.44 88 VAL A C 1
ATOM 673 O O . VAL A 1 88 ? -14.693 -14.928 -2.887 1.00 89.44 88 VAL A O 1
ATOM 676 N N . GLU A 1 89 ? -14.840 -15.871 -0.864 1.00 88.25 89 GLU A N 1
ATOM 677 C CA . GLU A 1 89 ? -13.570 -15.326 -0.397 1.00 88.25 89 GLU A CA 1
ATOM 678 C C . GLU A 1 89 ? -12.391 -16.004 -1.113 1.00 88.25 89 GLU A C 1
ATOM 680 O O . GLU A 1 89 ? -12.323 -17.231 -1.162 1.00 88.25 89 GLU A O 1
ATOM 685 N N . ARG A 1 90 ? -11.487 -15.209 -1.698 1.00 93.44 90 ARG A N 1
ATOM 686 C CA . ARG A 1 90 ? -10.248 -15.668 -2.355 1.00 93.44 90 ARG A CA 1
ATOM 687 C C . ARG A 1 90 ? -9.116 -14.671 -2.110 1.00 93.44 90 ARG A C 1
ATOM 689 O O . ARG A 1 90 ? -9.407 -13.492 -1.925 1.00 93.44 90 ARG A O 1
ATOM 696 N N . PRO A 1 91 ? -7.844 -15.090 -2.135 1.00 95.56 91 PRO A N 1
ATOM 697 C CA . PRO A 1 91 ? -6.739 -14.143 -2.104 1.00 95.56 91 PRO A CA 1
ATOM 698 C C . PRO A 1 91 ? -6.618 -13.383 -3.439 1.00 95.56 91 PRO A C 1
ATOM 700 O O . PRO A 1 91 ? -7.044 -13.869 -4.490 1.00 95.56 91 PRO A O 1
ATOM 703 N N . LEU A 1 92 ? -6.052 -12.178 -3.386 1.00 97.56 92 LEU A N 1
ATOM 704 C CA . LEU A 1 92 ? -5.803 -11.294 -4.520 1.00 97.56 92 LEU A CA 1
ATOM 705 C C . LEU A 1 92 ? -4.300 -11.223 -4.801 1.00 97.56 92 LEU A C 1
ATOM 707 O O . LEU A 1 92 ? -3.508 -10.923 -3.908 1.00 97.56 92 LEU A O 1
ATOM 711 N N . TRP A 1 93 ? -3.930 -11.466 -6.051 1.00 98.62 93 TRP A N 1
ATOM 712 C CA . TRP A 1 93 ? -2.580 -11.310 -6.567 1.00 98.62 93 TRP A CA 1
ATOM 713 C C . TRP A 1 93 ? -2.515 -10.078 -7.467 1.00 98.62 93 TRP A C 1
ATOM 715 O O . TRP A 1 93 ? -3.108 -10.058 -8.545 1.00 98.62 93 TRP A O 1
ATOM 725 N N . VAL A 1 94 ? -1.822 -9.036 -7.026 1.00 98.81 94 VAL A N 1
ATOM 726 C CA . VAL A 1 94 ? -1.639 -7.809 -7.804 1.00 98.81 94 VAL A CA 1
ATOM 727 C C . VAL A 1 94 ? -0.327 -7.922 -8.557 1.00 98.81 94 VAL A C 1
ATOM 729 O O . VAL A 1 94 ? 0.727 -8.017 -7.937 1.00 98.81 94 VAL A O 1
ATOM 732 N N . ARG A 1 95 ? -0.374 -7.933 -9.884 1.00 98.25 95 ARG A N 1
ATOM 733 C CA . ARG A 1 95 ? 0.806 -8.087 -10.730 1.00 98.25 95 ARG A CA 1
ATOM 734 C C . ARG A 1 95 ? 1.113 -6.757 -11.415 1.00 98.25 95 ARG A C 1
ATOM 736 O O . ARG A 1 95 ? 0.397 -6.335 -12.312 1.00 98.25 95 ARG A O 1
ATOM 743 N N . MET A 1 96 ? 2.181 -6.118 -10.951 1.00 98.62 96 MET A N 1
ATOM 744 C CA . MET A 1 96 ? 2.672 -4.814 -11.397 1.00 98.62 96 MET A CA 1
ATOM 745 C C . MET A 1 96 ? 3.818 -5.049 -12.379 1.00 98.62 96 MET A C 1
ATOM 747 O O . MET A 1 96 ? 4.909 -5.469 -11.985 1.00 98.62 96 MET A O 1
ATOM 751 N N . HIS A 1 97 ? 3.556 -4.884 -13.673 1.00 97.88 97 HIS A N 1
ATOM 752 C CA . HIS A 1 97 ? 4.550 -5.172 -14.705 1.00 97.88 97 HIS A CA 1
ATOM 753 C C . HIS A 1 97 ? 5.652 -4.107 -14.749 1.00 97.88 97 HIS A C 1
ATOM 755 O O . HIS A 1 97 ? 5.473 -2.982 -14.285 1.00 97.88 97 HIS A O 1
ATOM 761 N N . GLY A 1 98 ? 6.793 -4.475 -15.331 1.00 95.31 98 GLY A N 1
ATOM 762 C CA . GLY A 1 98 ? 7.860 -3.534 -15.662 1.00 95.31 98 GLY A CA 1
ATOM 763 C C . GLY A 1 98 ? 7.591 -2.796 -16.971 1.00 95.31 98 GLY A C 1
ATOM 764 O O . GLY A 1 98 ? 6.783 -3.237 -17.787 1.00 95.31 98 GLY A O 1
ATOM 765 N N . GLY A 1 99 ? 8.302 -1.702 -17.193 1.00 91.31 99 GLY A N 1
ATOM 766 C CA . GLY A 1 99 ? 8.213 -0.915 -18.427 1.00 91.31 99 GLY A CA 1
ATOM 767 C C . GLY A 1 99 ? 9.196 0.251 -18.467 1.00 91.31 99 GLY A C 1
ATOM 768 O O . GLY A 1 99 ? 9.035 1.144 -19.287 1.00 91.31 99 GLY A O 1
ATOM 769 N N . GLY A 1 100 ? 10.191 0.237 -17.572 1.00 90.81 100 GLY A N 1
ATOM 770 C CA . GLY A 1 100 ? 11.093 1.356 -17.344 1.00 90.81 100 GLY A CA 1
ATOM 771 C C . GLY A 1 100 ? 10.443 2.515 -16.588 1.00 90.81 100 GLY A C 1
ATOM 772 O O . GLY A 1 100 ? 9.384 2.386 -15.972 1.00 90.81 100 GLY A O 1
ATOM 773 N N . VAL A 1 101 ? 11.138 3.642 -16.632 1.00 92.50 101 VAL A N 1
ATOM 774 C CA . VAL A 1 101 ? 10.785 4.920 -16.018 1.00 92.50 101 VAL A CA 1
ATOM 775 C C . VAL A 1 101 ? 11.111 6.020 -17.026 1.00 92.50 101 VAL A C 1
ATOM 777 O O . VAL A 1 101 ? 11.985 5.833 -17.875 1.00 92.50 101 VAL A O 1
ATOM 780 N N . GLY A 1 102 ? 10.402 7.143 -16.982 1.00 93.06 102 GLY A N 1
ATOM 781 C CA . GLY A 1 102 ? 10.687 8.245 -17.893 1.00 93.06 102 GLY A CA 1
ATOM 782 C C . GLY A 1 102 ? 9.804 9.464 -17.680 1.00 93.06 102 GLY A C 1
ATOM 783 O O . GLY A 1 102 ? 8.704 9.377 -17.126 1.00 93.06 102 GLY A O 1
ATOM 784 N N . ALA A 1 103 ? 10.267 10.615 -18.149 1.00 94.69 103 ALA A N 1
ATOM 785 C CA . ALA A 1 103 ? 9.607 11.900 -17.939 1.00 94.69 103 ALA A CA 1
ATOM 786 C C . ALA A 1 103 ? 9.869 12.870 -19.094 1.00 94.69 103 ALA A C 1
ATOM 788 O O . ALA A 1 103 ? 10.784 12.667 -19.891 1.00 94.69 103 ALA A O 1
ATOM 789 N N . TYR A 1 104 ? 9.062 13.927 -19.167 1.00 95.31 104 TYR A N 1
ATOM 790 C CA . TYR A 1 104 ? 9.247 15.009 -20.126 1.00 95.31 104 TYR A CA 1
ATOM 791 C C . TYR A 1 104 ? 10.267 16.029 -19.601 1.00 95.31 104 TYR A C 1
ATOM 793 O O . TYR A 1 104 ? 10.102 16.589 -18.515 1.00 95.31 104 TYR A O 1
ATOM 801 N N . ASP A 1 105 ? 11.330 16.270 -20.366 1.00 95.19 105 ASP A N 1
ATOM 802 C CA . ASP A 1 105 ? 12.346 17.276 -20.054 1.00 95.19 105 ASP A CA 1
ATOM 803 C C . ASP A 1 105 ? 11.813 18.711 -20.229 1.00 95.19 105 ASP A C 1
ATOM 805 O O . ASP A 1 105 ? 10.700 18.931 -20.700 1.00 95.19 105 ASP A O 1
ATOM 809 N N . ALA A 1 106 ? 12.617 19.723 -19.898 1.00 94.69 106 ALA A N 1
ATOM 810 C CA . ALA A 1 106 ? 12.206 21.128 -20.010 1.00 94.69 106 ALA A CA 1
ATOM 811 C C . ALA A 1 106 ? 11.827 21.581 -21.441 1.00 94.69 106 ALA A C 1
ATOM 813 O O . ALA A 1 106 ? 11.227 22.644 -21.605 1.00 94.69 106 ALA A O 1
ATOM 814 N N . ASN A 1 107 ? 12.169 20.803 -22.474 1.00 96.06 107 ASN A N 1
ATOM 815 C CA . ASN A 1 107 ? 11.793 21.061 -23.865 1.00 96.06 107 ASN A CA 1
ATOM 816 C C . ASN A 1 107 ? 10.507 20.322 -24.273 1.00 96.06 107 ASN A C 1
ATOM 818 O O . ASN A 1 107 ? 10.102 20.399 -25.434 1.00 96.06 107 ASN A O 1
ATOM 822 N N . GLY A 1 108 ? 9.888 19.581 -23.353 1.00 95.69 108 GLY A N 1
ATOM 823 C CA . GLY A 1 108 ? 8.756 18.705 -23.622 1.00 95.69 108 GLY A CA 1
ATOM 824 C C . GLY A 1 108 ? 9.129 17.440 -24.391 1.00 95.69 108 GLY A C 1
ATOM 825 O O . GLY A 1 108 ? 8.258 16.817 -24.991 1.00 95.69 108 GLY A O 1
ATOM 826 N N . SER A 1 109 ? 10.404 17.046 -24.398 1.00 96.06 109 SER A N 1
ATOM 827 C CA . SER A 1 109 ? 10.849 15.784 -24.993 1.00 96.06 109 SER A CA 1
ATOM 828 C C . SER A 1 109 ? 10.818 14.678 -23.949 1.00 96.06 109 SER A C 1
ATOM 830 O O . SER A 1 109 ? 11.321 14.846 -22.841 1.00 96.06 109 SER A O 1
ATOM 832 N N . TYR A 1 110 ? 10.230 13.534 -24.291 1.00 95.38 110 TYR A N 1
ATOM 833 C CA . TYR A 1 110 ? 10.196 12.398 -23.379 1.00 95.38 110 TYR A CA 1
ATOM 834 C C . TYR A 1 110 ? 11.565 11.712 -23.306 1.00 95.38 110 TYR A C 1
ATOM 836 O O . TYR A 1 110 ? 12.192 11.466 -24.336 1.00 95.38 110 TYR A O 1
ATOM 844 N N . VAL A 1 111 ? 12.018 11.382 -22.097 1.00 93.62 111 VAL A N 1
ATOM 845 C CA . VAL A 1 111 ? 13.299 10.718 -21.847 1.00 93.62 111 VAL A CA 1
ATOM 846 C C . VAL A 1 111 ? 13.055 9.408 -21.093 1.00 93.62 111 VAL A C 1
ATOM 848 O O . VAL A 1 111 ? 12.528 9.457 -19.978 1.00 93.62 111 VAL A O 1
ATOM 851 N N . PRO A 1 112 ? 13.454 8.251 -21.657 1.00 92.12 112 PRO A N 1
ATOM 852 C CA . PRO A 1 112 ? 14.000 8.060 -23.009 1.00 92.12 112 PRO A CA 1
ATOM 853 C C . PRO A 1 112 ? 12.927 8.100 -24.111 1.00 92.12 112 PRO A C 1
ATOM 855 O O . PRO A 1 112 ? 11.840 7.543 -23.955 1.00 92.12 112 PRO A O 1
ATOM 858 N N . ALA A 1 113 ? 13.252 8.714 -25.252 1.00 93.06 113 ALA A N 1
ATOM 859 C CA . ALA A 1 113 ? 12.297 9.035 -26.319 1.00 93.06 113 ALA A CA 1
ATOM 860 C C . ALA A 1 113 ? 11.566 7.809 -26.892 1.00 93.06 113 ALA A C 1
ATOM 862 O O . ALA A 1 113 ? 10.374 7.869 -27.193 1.00 93.06 113 ALA A O 1
ATOM 863 N N . GLU A 1 114 ? 12.248 6.671 -26.997 1.00 91.94 114 GLU A N 1
ATOM 864 C CA . GLU A 1 114 ? 11.687 5.413 -27.489 1.00 91.94 114 GLU A CA 1
ATOM 865 C C . GLU A 1 114 ? 10.549 4.861 -26.617 1.00 91.94 114 GLU A C 1
ATOM 867 O O . GLU A 1 114 ? 9.726 4.079 -27.100 1.00 91.94 114 GLU A O 1
ATOM 872 N N . MET A 1 115 ? 10.464 5.284 -25.352 1.00 92.12 115 MET A N 1
ATOM 873 C CA . MET A 1 115 ? 9.444 4.833 -24.408 1.00 92.12 115 MET A CA 1
ATOM 874 C C . MET A 1 115 ? 8.229 5.763 -24.324 1.00 92.12 115 MET A C 1
ATOM 876 O O . MET A 1 115 ? 7.287 5.451 -23.598 1.00 92.12 115 MET A O 1
ATOM 880 N N . GLU A 1 116 ? 8.177 6.862 -25.084 1.00 94.81 116 GLU A N 1
ATOM 881 C CA . GLU A 1 116 ? 7.066 7.819 -24.978 1.00 94.81 116 GLU A CA 1
ATOM 882 C C . GLU A 1 116 ? 5.706 7.150 -25.225 1.00 94.81 116 GLU A C 1
ATOM 884 O O . GLU A 1 116 ? 4.750 7.364 -24.484 1.00 94.81 116 GLU A O 1
ATOM 889 N N . SER A 1 117 ? 5.621 6.267 -26.225 1.00 94.56 117 SER A N 1
ATOM 890 C CA . SER A 1 117 ? 4.375 5.556 -26.556 1.00 94.56 117 SER A CA 1
ATOM 891 C C . SER A 1 117 ? 3.853 4.649 -25.438 1.00 94.56 117 SER A C 1
ATOM 893 O O . SER A 1 117 ? 2.664 4.347 -25.398 1.00 94.56 117 SER A O 1
ATOM 895 N N . ALA A 1 118 ? 4.702 4.242 -24.495 1.00 93.62 118 ALA A N 1
ATOM 896 C CA . ALA A 1 118 ? 4.269 3.456 -23.350 1.00 93.62 118 ALA A CA 1
ATOM 897 C C . ALA A 1 118 ? 3.535 4.306 -22.286 1.00 93.62 118 ALA A C 1
ATOM 899 O O . ALA A 1 118 ? 2.931 3.747 -21.374 1.00 93.62 118 ALA A O 1
ATOM 900 N N . ASN A 1 119 ? 3.462 5.631 -22.485 1.00 95.94 119 ASN A N 1
ATOM 901 C CA . ASN A 1 119 ? 2.634 6.548 -21.698 1.00 95.94 119 ASN A CA 1
ATOM 902 C C . ASN A 1 119 ? 1.177 6.649 -22.207 1.00 95.94 119 ASN A C 1
ATOM 904 O O . ASN A 1 119 ? 0.405 7.500 -21.758 1.00 95.94 119 ASN A O 1
ATOM 908 N N . ASP A 1 120 ? 0.783 5.832 -23.185 1.00 97.38 120 ASP A N 1
ATOM 909 C CA . ASP A 1 120 ? -0.621 5.692 -23.574 1.00 97.38 120 ASP A CA 1
ATOM 910 C C . ASP A 1 120 ? -1.384 4.776 -22.617 1.00 97.38 120 ASP A C 1
ATOM 912 O O . ASP A 1 120 ? -0.830 3.826 -22.060 1.00 97.38 120 ASP A O 1
ATOM 916 N N . GLN A 1 121 ? -2.694 5.004 -22.514 1.00 97.88 121 GLN A N 1
ATOM 917 C CA . GLN A 1 121 ? -3.620 4.094 -21.850 1.00 97.88 121 GLN A CA 1
ATOM 918 C C . GLN A 1 121 ? -3.413 2.643 -22.298 1.00 97.88 121 GLN A C 1
ATOM 920 O O . GLN A 1 121 ? -3.546 2.289 -23.473 1.00 97.88 121 GLN A O 1
ATOM 925 N N . GLU A 1 122 ? -3.133 1.774 -21.328 1.00 98.12 122 GLU A N 1
ATOM 926 C CA . GLU A 1 122 ? -2.921 0.361 -21.594 1.00 98.12 122 GLU A CA 1
ATOM 927 C C . GLU A 1 122 ? -4.234 -0.361 -21.885 1.00 98.12 122 GLU A C 1
ATOM 929 O O . GLU A 1 122 ? -5.199 -0.273 -21.138 1.00 98.12 122 GLU A O 1
ATOM 934 N N . SER A 1 123 ? -4.270 -1.124 -22.977 1.00 97.31 123 SER A N 1
ATOM 935 C CA . SER A 1 123 ? -5.472 -1.870 -23.351 1.00 97.31 123 SER A CA 1
ATOM 936 C C . SER A 1 123 ? -5.716 -3.094 -22.463 1.00 97.31 123 SER A C 1
ATOM 938 O O . SER A 1 123 ? -4.789 -3.712 -21.932 1.00 97.31 123 SER A O 1
ATOM 940 N N . ALA A 1 124 ? -6.973 -3.541 -22.425 1.00 96.62 124 ALA A N 1
ATOM 941 C CA . ALA A 1 124 ? -7.363 -4.796 -21.788 1.00 96.62 124 ALA A CA 1
ATOM 942 C C . ALA A 1 124 ? -6.567 -6.007 -22.314 1.00 96.62 124 ALA A C 1
ATOM 944 O O . ALA A 1 124 ? -6.246 -6.913 -21.549 1.00 96.62 124 ALA A O 1
ATOM 945 N N . THR A 1 125 ? -6.201 -6.006 -23.601 1.00 94.44 125 THR A N 1
ATOM 946 C CA . THR A 1 125 ? -5.356 -7.043 -24.210 1.00 94.44 125 THR A CA 1
ATOM 947 C C . THR A 1 125 ? -3.938 -7.013 -23.643 1.00 94.44 125 THR A C 1
ATOM 949 O O . THR A 1 125 ? -3.432 -8.060 -23.242 1.00 94.44 125 THR A O 1
ATOM 952 N N . LYS A 1 126 ? -3.311 -5.828 -23.552 1.00 95.25 126 LYS A N 1
ATOM 953 C CA . LYS A 1 126 ? -1.958 -5.663 -22.985 1.00 95.25 126 LYS A CA 1
ATOM 954 C C . LYS A 1 126 ? -1.909 -6.181 -21.546 1.00 95.25 126 LYS A C 1
ATOM 956 O O . LYS A 1 126 ? -1.095 -7.047 -21.240 1.00 95.25 126 LYS A O 1
ATOM 961 N N . LEU A 1 127 ? -2.841 -5.735 -20.705 1.00 96.81 127 LEU A N 1
ATOM 962 C CA . LEU A 1 127 ? -2.936 -6.182 -19.313 1.00 96.81 127 LEU A CA 1
ATOM 963 C C . LEU A 1 127 ? -3.317 -7.668 -19.203 1.00 96.81 127 LEU A C 1
ATOM 965 O O . LEU A 1 127 ? -2.822 -8.381 -18.333 1.00 96.81 127 LEU A O 1
ATOM 969 N N . GLY A 1 128 ? -4.158 -8.170 -20.110 1.00 94.06 128 GLY A N 1
ATOM 970 C CA . GLY A 1 128 ? -4.555 -9.577 -20.172 1.00 94.06 128 GLY A CA 1
ATOM 971 C C . GLY A 1 128 ? -3.397 -10.525 -20.487 1.00 94.06 128 GLY A C 1
ATOM 972 O O . GLY A 1 128 ? -3.362 -11.637 -19.957 1.00 94.06 128 GLY A O 1
ATOM 973 N N . HIS A 1 129 ? -2.408 -10.089 -21.276 1.00 93.19 129 HIS A N 1
ATOM 974 C CA . HIS A 1 129 ? -1.207 -10.885 -21.553 1.00 93.19 129 HIS A CA 1
ATOM 975 C C . HIS A 1 129 ? -0.401 -11.210 -20.291 1.00 93.19 129 HIS A C 1
ATOM 977 O O . HIS A 1 129 ? 0.199 -12.283 -20.229 1.00 93.19 129 HIS A O 1
ATOM 983 N N . LEU A 1 130 ? -0.444 -10.352 -19.265 1.00 94.25 130 LEU A N 1
ATOM 984 C CA . LEU A 1 130 ? 0.255 -10.581 -17.998 1.00 94.25 130 LEU A CA 1
ATOM 985 C C . LEU A 1 130 ? -0.259 -11.827 -17.268 1.00 94.25 130 LEU A C 1
ATOM 987 O O . LEU A 1 130 ? 0.512 -12.522 -16.614 1.00 94.25 130 LEU A O 1
ATOM 991 N N . LEU A 1 131 ? -1.544 -12.169 -17.421 1.00 92.69 131 LEU A N 1
ATOM 992 C CA . LEU A 1 131 ? -2.096 -13.411 -16.872 1.00 92.69 131 LEU A CA 1
ATOM 993 C C . LEU A 1 131 ? -1.467 -14.649 -17.519 1.00 92.69 131 LEU A C 1
ATOM 995 O O . LEU A 1 131 ? -1.417 -15.697 -16.884 1.00 92.69 131 LEU A O 1
ATOM 999 N N . GLY A 1 132 ? -1.021 -14.539 -18.772 1.00 90.81 132 GLY A N 1
ATOM 1000 C CA . GLY A 1 132 ? -0.391 -15.609 -19.539 1.00 90.81 132 GLY A CA 1
ATOM 1001 C C . GLY A 1 132 ? 1.100 -15.794 -19.256 1.00 90.81 132 GLY A C 1
ATOM 1002 O O . GLY A 1 132 ? 1.683 -16.733 -19.799 1.00 90.81 132 GLY A O 1
ATOM 1003 N N . GLU A 1 133 ? 1.713 -14.947 -18.420 1.00 92.38 133 GLU A N 1
ATOM 1004 C CA . GLU A 1 133 ? 3.116 -15.094 -18.025 1.00 92.38 133 GLU A CA 1
ATOM 1005 C C . GLU A 1 133 ? 3.385 -16.485 -17.417 1.00 92.38 133 GLU A C 1
ATOM 1007 O O . GLU A 1 133 ? 2.515 -17.124 -16.801 1.00 92.38 133 GLU A O 1
ATOM 1012 N N . GLY A 1 134 ? 4.612 -16.964 -17.636 1.00 91.25 134 GLY A N 1
ATOM 1013 C CA . GLY A 1 134 ? 5.118 -18.210 -17.073 1.00 91.25 134 GLY A CA 1
ATOM 1014 C C . GLY A 1 134 ? 5.502 -18.057 -15.600 1.00 91.25 134 GLY A C 1
ATOM 1015 O O . GLY A 1 134 ? 4.904 -17.277 -14.856 1.00 91.25 134 GLY A O 1
ATOM 1016 N N . GLY A 1 135 ? 6.502 -18.830 -15.172 1.00 93.19 135 GLY A N 1
ATOM 1017 C CA . GLY A 1 135 ? 7.171 -18.640 -13.883 1.00 93.19 135 GLY A CA 1
ATOM 1018 C C . GLY A 1 135 ? 6.212 -18.567 -12.693 1.00 93.19 135 GLY A C 1
ATOM 1019 O O . GLY A 1 135 ? 5.380 -19.460 -12.495 1.00 93.19 135 GLY A O 1
ATOM 1020 N N . LEU A 1 136 ? 6.330 -17.501 -11.902 1.00 95.88 136 LEU A N 1
ATOM 1021 C CA . LEU A 1 136 ? 5.533 -17.283 -10.700 1.00 95.88 136 LEU A CA 1
ATOM 1022 C C . LEU A 1 136 ? 4.043 -17.094 -11.004 1.00 95.88 136 LEU A C 1
ATOM 1024 O O . LEU A 1 136 ? 3.211 -17.672 -10.306 1.00 95.88 136 LEU A O 1
ATOM 1028 N N . ILE A 1 137 ? 3.679 -16.353 -12.058 1.00 96.19 137 ILE A N 1
ATOM 1029 C CA . ILE A 1 137 ? 2.266 -16.141 -12.415 1.00 96.19 137 ILE A CA 1
ATOM 1030 C C . ILE A 1 137 ? 1.584 -17.462 -12.757 1.00 96.19 137 ILE A C 1
ATOM 1032 O O . ILE A 1 137 ? 0.488 -17.733 -12.260 1.00 96.19 137 ILE A O 1
ATOM 1036 N N . ALA A 1 138 ? 2.246 -18.328 -13.525 1.00 95.38 138 ALA A N 1
ATOM 1037 C CA . ALA A 1 138 ? 1.727 -19.659 -13.815 1.00 95.38 138 ALA A CA 1
ATOM 1038 C C . ALA A 1 138 ? 1.505 -20.494 -12.538 1.00 95.38 138 ALA A C 1
ATOM 1040 O O . ALA A 1 138 ? 0.479 -21.171 -12.428 1.00 95.38 138 ALA A O 1
ATOM 1041 N N . LYS A 1 139 ? 2.414 -20.417 -11.554 1.00 96.12 139 LYS A N 1
ATOM 1042 C CA . LYS A 1 139 ? 2.256 -21.118 -10.268 1.00 96.12 139 LYS A CA 1
ATOM 1043 C C . LYS A 1 139 ? 1.108 -20.551 -9.426 1.00 96.12 139 LYS A C 1
ATOM 1045 O O . LYS A 1 139 ? 0.308 -21.327 -8.912 1.00 96.12 139 LYS A O 1
ATOM 1050 N N . VAL A 1 140 ? 0.970 -19.227 -9.330 1.00 96.81 140 VAL A N 1
ATOM 1051 C CA . VAL A 1 140 ? -0.147 -18.579 -8.610 1.00 96.81 140 VAL A CA 1
ATOM 1052 C C . VAL A 1 140 ? -1.487 -18.925 -9.262 1.00 96.81 140 VAL A C 1
ATOM 1054 O O . VAL A 1 140 ? -2.467 -19.205 -8.573 1.00 96.81 140 VAL A O 1
ATOM 1057 N N . ARG A 1 141 ? -1.529 -18.973 -10.598 1.00 94.94 141 ARG A N 1
ATOM 1058 C CA . ARG A 1 141 ? -2.717 -19.358 -11.371 1.00 94.94 141 ARG A CA 1
ATOM 1059 C C . ARG A 1 141 ? -3.135 -20.805 -11.105 1.00 94.94 141 ARG A C 1
ATOM 1061 O O . ARG A 1 141 ? -4.327 -21.081 -11.010 1.00 94.94 141 ARG A O 1
ATOM 1068 N N . ALA A 1 142 ? -2.165 -21.703 -10.944 1.00 95.12 142 ALA A N 1
ATOM 1069 C CA . ALA A 1 142 ? -2.383 -23.108 -10.600 1.00 95.12 142 ALA A CA 1
ATOM 1070 C C . ALA A 1 142 ? -2.604 -23.358 -9.093 1.00 95.12 142 ALA A C 1
ATOM 1072 O O . ALA A 1 142 ? -2.870 -24.491 -8.690 1.00 95.12 142 ALA A O 1
ATOM 1073 N N . HIS A 1 143 ? -2.488 -22.330 -8.251 1.00 96.75 143 HIS A N 1
ATOM 1074 C CA . HIS A 1 143 ? -2.518 -22.481 -6.803 1.00 96.75 143 HIS A CA 1
ATOM 1075 C C . HIS A 1 143 ? -3.897 -22.912 -6.284 1.00 96.75 143 HIS A C 1
ATOM 1077 O O . HIS A 1 143 ? -4.925 -22.334 -6.647 1.00 96.75 143 HIS A O 1
ATOM 1083 N N . ALA A 1 144 ? -3.930 -23.858 -5.340 1.00 95.69 144 ALA A N 1
ATOM 1084 C CA . ALA A 1 144 ? -5.172 -24.415 -4.788 1.00 95.69 144 ALA A CA 1
ATOM 1085 C C . ALA A 1 144 ? -6.066 -23.372 -4.084 1.00 95.69 144 ALA A C 1
ATOM 1087 O O . ALA A 1 144 ? -7.288 -23.529 -4.019 1.00 95.69 144 ALA A O 1
ATOM 1088 N N . ALA A 1 145 ? -5.477 -22.275 -3.593 1.00 94.06 145 ALA A N 1
ATOM 1089 C CA . ALA A 1 145 ? -6.228 -21.164 -3.005 1.00 94.06 145 ALA A CA 1
ATOM 1090 C C . ALA A 1 145 ? -7.159 -20.459 -4.012 1.00 94.06 145 ALA A C 1
ATOM 1092 O O . ALA A 1 145 ? -8.137 -19.836 -3.591 1.00 94.06 145 ALA A O 1
ATOM 1093 N N . GLY A 1 146 ? -6.903 -20.583 -5.322 1.00 93.81 146 GLY A N 1
ATOM 1094 C CA . GLY A 1 146 ? -7.727 -20.007 -6.387 1.00 93.81 146 GLY A CA 1
ATOM 1095 C C . GLY A 1 146 ? -7.688 -18.480 -6.404 1.00 93.81 146 GLY A C 1
ATOM 1096 O O . GLY A 1 146 ? -8.719 -17.838 -6.195 1.00 93.81 146 GLY A O 1
ATOM 1097 N N . PHE A 1 147 ? -6.500 -17.904 -6.605 1.00 95.94 147 PHE A N 1
ATOM 1098 C CA . PHE A 1 147 ? -6.290 -16.455 -6.605 1.00 95.94 147 PHE A CA 1
ATOM 1099 C C . PHE A 1 147 ? -7.157 -15.725 -7.640 1.00 95.94 147 PHE A C 1
ATOM 1101 O O . PHE A 1 147 ? -7.400 -16.214 -8.746 1.00 95.94 147 PHE A O 1
ATOM 1108 N N . ARG A 1 148 ? -7.576 -14.510 -7.278 1.00 97.38 148 ARG A N 1
ATOM 1109 C CA . ARG A 1 148 ? -7.950 -13.469 -8.244 1.00 97.38 148 ARG A CA 1
ATOM 1110 C C . ARG A 1 148 ? -6.713 -12.672 -8.619 1.00 97.38 148 ARG A C 1
ATOM 1112 O O . ARG A 1 148 ? -5.798 -12.564 -7.807 1.00 97.38 148 ARG A O 1
ATOM 1119 N N . PHE A 1 149 ? -6.722 -12.061 -9.794 1.00 98.06 149 PHE A N 1
ATOM 1120 C CA . PHE A 1 149 ? -5.617 -11.237 -10.265 1.00 98.06 149 PHE A CA 1
ATOM 1121 C C . PHE A 1 149 ? -6.058 -9.797 -10.484 1.00 98.06 149 PHE A C 1
ATOM 1123 O O . PHE A 1 149 ? -7.173 -9.550 -10.937 1.00 98.06 149 PHE A O 1
ATOM 1130 N N . LEU A 1 150 ? -5.171 -8.857 -10.182 1.00 98.69 150 LEU A N 1
ATOM 1131 C CA . LEU A 1 150 ? -5.318 -7.451 -10.528 1.00 98.69 150 LEU A CA 1
ATOM 1132 C C . LEU A 1 150 ? -4.071 -7.004 -11.288 1.00 98.69 150 LEU A C 1
ATOM 1134 O O . LEU A 1 150 ? -2.962 -7.181 -10.793 1.00 98.69 150 LEU A O 1
ATOM 1138 N N . MET A 1 151 ? -4.269 -6.425 -12.466 1.00 98.38 151 MET A N 1
ATOM 1139 C CA . MET A 1 151 ? -3.203 -5.961 -13.353 1.00 98.38 151 MET A CA 1
ATOM 1140 C C . MET A 1 151 ? -3.361 -4.446 -13.551 1.00 98.38 151 MET A C 1
ATOM 1142 O O . MET A 1 151 ? -4.149 -4.059 -14.415 1.00 98.38 151 MET A O 1
ATOM 1146 N N . PRO A 1 152 ? -2.751 -3.587 -12.714 1.00 98.62 152 PRO A N 1
ATOM 1147 C CA . PRO A 1 152 ? -2.745 -2.139 -12.934 1.00 98.62 152 PRO A CA 1
ATOM 1148 C C . PRO A 1 152 ? -1.810 -1.751 -14.091 1.00 98.62 152 PRO A C 1
ATOM 1150 O O . PRO A 1 152 ? -0.833 -2.454 -14.347 1.00 98.62 152 PRO A O 1
ATOM 1153 N N . SER A 1 153 ? -2.104 -0.637 -14.764 1.00 98.31 153 SER A N 1
ATOM 1154 C CA . SER A 1 153 ? -1.233 -0.036 -15.784 1.00 98.31 153 SER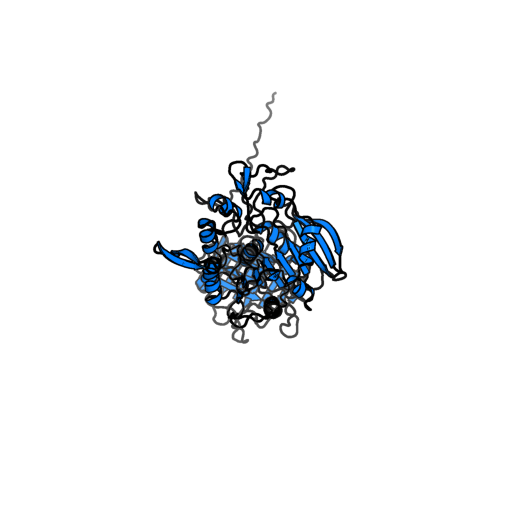 A CA 1
ATOM 1155 C C . SER A 1 153 ? -0.054 0.739 -15.188 1.00 98.31 153 SER A C 1
ATOM 1157 O O . SER A 1 153 ? -0.177 1.298 -14.102 1.00 98.31 153 SER A O 1
ATOM 1159 N N . LEU A 1 154 ? 1.042 0.850 -15.949 1.00 97.25 154 LEU A N 1
ATOM 1160 C CA . LEU A 1 154 ? 2.183 1.750 -15.698 1.00 97.25 154 LEU A CA 1
ATOM 1161 C C . LEU A 1 154 ? 2.175 2.959 -16.658 1.00 97.25 154 LEU A C 1
ATOM 1163 O O . LEU A 1 154 ? 3.225 3.428 -17.070 1.00 97.25 154 LEU A O 1
ATOM 1167 N N . CYS A 1 155 ? 1.014 3.448 -17.099 1.00 96.06 155 CYS A N 1
ATOM 1168 C CA . CYS A 1 155 ? 0.920 4.323 -18.281 1.00 96.06 155 CYS A CA 1
ATOM 1169 C C . CYS A 1 155 ? 1.369 5.787 -18.084 1.00 96.06 155 CYS A C 1
ATOM 1171 O O . CYS A 1 155 ? 1.183 6.621 -18.966 1.00 96.06 155 CYS A O 1
ATOM 1173 N N . ASP A 1 156 ? 1.930 6.149 -16.941 1.00 93.25 156 ASP A N 1
ATOM 1174 C CA . ASP A 1 156 ? 2.588 7.434 -16.691 1.00 93.25 156 ASP A CA 1
ATOM 1175 C C . ASP A 1 156 ? 4.075 7.271 -16.358 1.00 93.25 156 ASP A C 1
ATOM 1177 O O . ASP A 1 156 ? 4.758 8.280 -16.216 1.00 93.25 156 ASP A O 1
ATOM 1181 N N . HIS A 1 157 ? 4.602 6.037 -16.325 1.00 94.25 157 HIS A N 1
ATOM 1182 C CA . HIS A 1 157 ? 6.034 5.734 -16.193 1.00 94.25 157 HIS A CA 1
ATOM 1183 C C . HIS A 1 157 ? 6.694 6.318 -14.930 1.00 94.25 157 HIS A C 1
ATOM 1185 O O . HIS A 1 157 ? 7.865 6.697 -14.936 1.00 94.25 157 HIS A O 1
ATOM 1191 N N . ASP A 1 158 ? 5.947 6.367 -13.831 1.00 95.19 158 ASP A N 1
ATOM 1192 C CA . ASP A 1 158 ? 6.382 6.864 -12.520 1.00 95.19 158 ASP A CA 1
ATOM 1193 C C . ASP A 1 158 ? 6.752 5.737 -11.532 1.00 95.19 158 ASP A C 1
ATOM 1195 O O . ASP A 1 158 ? 6.762 5.936 -10.316 1.00 95.19 158 ASP A O 1
ATOM 1199 N N . VAL A 1 159 ? 6.970 4.527 -12.062 1.00 95.88 159 VAL A N 1
ATOM 1200 C CA . VAL A 1 159 ? 7.210 3.272 -11.327 1.00 95.88 159 VAL A CA 1
ATOM 1201 C C . VAL A 1 159 ? 6.135 2.922 -10.282 1.00 95.88 159 VAL A C 1
ATOM 1203 O O . VAL A 1 159 ? 6.415 2.237 -9.300 1.00 95.88 159 VAL A O 1
ATOM 1206 N N . TYR A 1 160 ? 4.883 3.334 -10.517 1.00 97.75 160 TYR A N 1
ATOM 1207 C CA . TYR A 1 160 ? 3.733 3.186 -9.612 1.00 97.75 160 TYR A CA 1
ATOM 1208 C C . TYR A 1 160 ? 3.900 3.916 -8.271 1.00 97.75 160 TYR A C 1
ATOM 1210 O O . TYR A 1 160 ? 3.340 3.494 -7.253 1.00 97.75 160 TYR A O 1
ATOM 1218 N N . SER A 1 161 ? 4.699 4.982 -8.246 1.00 95.81 161 SER A N 1
ATOM 1219 C CA . SER A 1 161 ? 5.075 5.677 -7.014 1.00 95.81 161 SER A CA 1
ATOM 1220 C C . SER A 1 161 ? 4.648 7.151 -6.984 1.00 95.81 161 SER A C 1
ATOM 1222 O O . SER A 1 161 ? 4.654 7.757 -5.910 1.00 95.81 161 SER A O 1
ATOM 1224 N N . GLY A 1 162 ? 4.203 7.712 -8.112 1.00 95.12 162 GLY A N 1
ATOM 1225 C CA . GLY A 1 162 ? 3.804 9.109 -8.219 1.00 95.12 162 GLY A CA 1
ATOM 1226 C C . GLY A 1 162 ? 2.583 9.449 -7.366 1.00 95.12 162 GLY A C 1
ATOM 1227 O O . GLY A 1 162 ? 1.591 8.717 -7.303 1.00 95.12 162 GLY A O 1
ATOM 1228 N N . VAL A 1 163 ? 2.687 10.588 -6.682 1.00 94.31 163 VAL A N 1
ATOM 1229 C CA . VAL A 1 163 ? 1.762 11.059 -5.636 1.00 94.31 163 VAL A CA 1
ATOM 1230 C C . VAL A 1 163 ? 0.769 12.121 -6.130 1.00 94.31 163 VAL A C 1
ATOM 1232 O O . VAL A 1 163 ? 0.167 12.834 -5.334 1.00 94.31 163 VAL A O 1
ATOM 1235 N N . GLY A 1 164 ? 0.587 12.235 -7.443 1.00 94.00 164 GLY A N 1
ATOM 1236 C CA . GLY A 1 164 ? -0.282 13.215 -8.095 1.00 94.00 164 GLY A CA 1
ATOM 1237 C C . GLY A 1 164 ? 0.406 14.527 -8.465 1.00 94.00 164 GLY A C 1
ATOM 1238 O O . GLY A 1 164 ? -0.273 15.531 -8.680 1.00 94.00 164 GLY A O 1
ATOM 1239 N N . VAL A 1 165 ? 1.741 14.538 -8.550 1.00 92.25 165 VAL A N 1
ATOM 1240 C CA . VAL A 1 165 ? 2.492 15.743 -8.927 1.00 92.25 165 VAL A CA 1
ATOM 1241 C C . VAL A 1 165 ? 2.246 16.081 -10.401 1.00 92.25 165 VAL A C 1
ATOM 1243 O O . VAL A 1 165 ? 2.444 15.211 -11.255 1.00 92.25 165 VAL A O 1
ATOM 1246 N N . PRO A 1 166 ? 1.840 17.324 -10.729 1.00 92.81 166 PRO A N 1
ATOM 1247 C CA . PRO A 1 166 ? 1.674 17.768 -12.109 1.00 92.81 166 PRO A CA 1
ATOM 1248 C C . PRO A 1 166 ? 2.942 17.600 -12.953 1.00 92.81 166 PRO A C 1
ATOM 1250 O O . PRO A 1 166 ? 4.011 18.080 -12.580 1.00 92.81 166 PRO A O 1
ATOM 1253 N N . ASP A 1 167 ? 2.806 16.998 -14.133 1.00 91.12 167 ASP A N 1
ATOM 1254 C CA . ASP A 1 167 ? 3.893 16.875 -15.107 1.00 91.12 167 ASP A CA 1
ATOM 1255 C C . ASP A 1 167 ? 3.936 18.146 -15.974 1.00 91.12 167 ASP A C 1
ATOM 1257 O O . ASP A 1 167 ? 3.328 18.228 -17.043 1.00 91.12 167 ASP A O 1
ATOM 1261 N N . LEU A 1 168 ? 4.576 19.199 -15.452 1.00 90.38 168 LEU A N 1
ATOM 1262 C CA . LEU A 1 168 ? 4.539 20.550 -16.038 1.00 90.38 168 LEU A CA 1
ATOM 1263 C C . LEU A 1 168 ? 5.229 20.659 -17.401 1.00 90.38 168 LEU A C 1
ATOM 1265 O O . LEU A 1 168 ? 4.934 21.575 -18.167 1.00 90.38 168 LEU A O 1
ATOM 1269 N N . ASN A 1 169 ? 6.136 19.735 -17.691 1.00 93.94 169 ASN A N 1
ATOM 1270 C CA . ASN A 1 169 ? 6.877 19.687 -18.942 1.00 93.94 169 ASN A CA 1
ATOM 1271 C C . ASN A 1 169 ? 6.157 18.877 -20.025 1.00 93.94 169 ASN A C 1
ATOM 1273 O O . ASN A 1 169 ? 6.592 18.847 -21.171 1.00 93.94 169 ASN A O 1
ATOM 1277 N N . ASN A 1 170 ? 5.065 18.203 -19.679 1.00 95.94 170 ASN A N 1
ATOM 1278 C CA . ASN A 1 170 ? 4.374 17.305 -20.580 1.00 95.94 170 ASN A CA 1
ATOM 1279 C C . ASN A 1 170 ? 3.618 18.072 -21.682 1.00 95.94 170 ASN A C 1
ATOM 1281 O O . ASN A 1 170 ? 2.610 18.723 -21.386 1.00 95.94 170 ASN A O 1
ATOM 1285 N N . PRO A 1 171 ? 4.020 17.958 -22.963 1.00 96.88 171 PRO A N 1
ATOM 1286 C CA . PRO A 1 171 ? 3.370 18.668 -24.065 1.00 96.88 171 PRO A CA 1
ATOM 1287 C C . PRO A 1 171 ? 1.957 18.145 -24.363 1.00 96.88 171 PRO A C 1
ATOM 1289 O O . PRO A 1 171 ? 1.201 18.792 -25.084 1.00 96.88 171 PRO A O 1
ATOM 1292 N N . ASN A 1 172 ? 1.590 16.984 -23.812 1.00 96.25 172 ASN A N 1
ATOM 1293 C CA . ASN A 1 172 ? 0.259 16.391 -23.919 1.00 96.25 172 ASN A CA 1
ATOM 1294 C C . ASN A 1 172 ? -0.664 16.816 -22.764 1.00 96.25 172 ASN A C 1
ATOM 1296 O O . ASN A 1 172 ? -1.747 16.248 -22.611 1.00 96.25 172 ASN A O 1
ATOM 1300 N N . SER A 1 173 ? -0.225 17.762 -21.926 1.00 95.50 173 SER A N 1
ATOM 1301 C CA . SER A 1 173 ? -0.994 18.348 -20.830 1.00 95.50 173 SER A CA 1
ATOM 1302 C C . SER A 1 173 ? -1.559 19.724 -21.237 1.00 95.50 173 SER A C 1
ATOM 1304 O O . SER A 1 173 ? -0.836 20.531 -21.826 1.00 95.50 173 SER A O 1
ATOM 1306 N N . PRO A 1 174 ? -2.822 20.053 -20.905 1.00 95.69 174 PRO A N 1
ATOM 1307 C CA . PRO A 1 174 ? -3.806 19.172 -20.283 1.00 95.69 174 PRO A CA 1
ATOM 1308 C C . PRO A 1 174 ? -4.304 18.077 -21.243 1.00 95.69 174 PRO A C 1
ATOM 1310 O O . PRO A 1 174 ? -4.115 18.162 -22.454 1.00 95.69 174 PRO A O 1
ATOM 1313 N N . ASP A 1 175 ? -4.976 17.069 -20.690 1.00 92.31 175 ASP A N 1
ATOM 1314 C CA . ASP A 1 175 ? -5.710 16.065 -21.457 1.00 92.31 175 ASP A CA 1
ATOM 1315 C C . ASP A 1 175 ? -6.856 16.681 -22.287 1.00 92.31 175 ASP A C 1
ATOM 1317 O O . ASP A 1 175 ? -7.179 17.872 -22.201 1.00 92.31 175 ASP A O 1
ATOM 1321 N N . GLU A 1 176 ? -7.529 15.844 -23.074 1.00 88.06 176 GLU A N 1
ATOM 1322 C CA . GLU A 1 176 ? -8.658 16.231 -23.922 1.00 88.06 176 GLU A CA 1
ATOM 1323 C C . GLU A 1 176 ? -9.863 16.828 -23.162 1.00 88.06 176 GLU A C 1
ATOM 1325 O O . GLU A 1 176 ? -10.737 17.439 -23.780 1.00 88.06 176 GLU A O 1
ATOM 1330 N N . ASN A 1 177 ? -9.911 16.697 -21.832 1.00 88.25 177 ASN A N 1
ATOM 1331 C CA . ASN A 1 177 ? -10.950 17.247 -20.961 1.00 88.25 177 ASN A CA 1
ATOM 1332 C C . ASN A 1 177 ? -10.470 18.466 -20.153 1.00 88.25 177 ASN A C 1
ATOM 1334 O O . ASN A 1 177 ? -11.198 18.950 -19.282 1.00 88.25 177 ASN A O 1
ATOM 1338 N N . GLY A 1 178 ? -9.266 18.977 -20.425 1.00 90.62 178 GLY A N 1
ATOM 1339 C CA . GLY A 1 178 ? -8.691 20.125 -19.727 1.00 90.62 178 GLY A CA 1
ATOM 1340 C C . GLY A 1 178 ? -8.068 19.789 -18.368 1.00 90.62 178 GLY A C 1
ATOM 1341 O O . GLY A 1 178 ? -7.790 20.702 -17.588 1.00 90.62 178 GLY A O 1
ATOM 1342 N N . ARG A 1 179 ? -7.840 18.508 -18.062 1.00 91.12 179 ARG A N 1
ATOM 1343 C CA . ARG A 1 179 ? -7.189 18.062 -16.830 1.00 91.12 179 ARG A CA 1
ATOM 1344 C C . ARG A 1 179 ? -5.673 18.024 -16.998 1.00 91.12 179 ARG A C 1
ATOM 1346 O O . ARG A 1 179 ? -5.156 17.435 -17.937 1.00 91.12 179 ARG A O 1
ATOM 1353 N N . VAL A 1 180 ? -4.953 18.612 -16.048 1.00 94.00 180 VAL A N 1
ATOM 1354 C CA . VAL A 1 180 ? -3.487 18.538 -16.003 1.00 94.00 180 VAL A CA 1
ATOM 1355 C C . VAL A 1 180 ? -3.053 17.087 -15.800 1.00 94.00 180 VAL A C 1
ATOM 1357 O O . VAL A 1 180 ? -3.543 16.430 -14.879 1.00 94.00 180 VAL A O 1
ATOM 1360 N N . ARG A 1 181 ? -2.146 16.604 -16.655 1.00 95.56 181 ARG A N 1
ATOM 1361 C CA . ARG A 1 181 ? -1.534 15.281 -16.493 1.00 95.56 181 ARG A CA 1
ATOM 1362 C C . ARG A 1 181 ? -0.558 15.296 -15.321 1.00 95.56 181 ARG A C 1
ATOM 1364 O O . ARG A 1 181 ? 0.179 16.266 -15.141 1.00 95.56 181 ARG A O 1
ATOM 1371 N N . ALA A 1 182 ? -0.573 14.236 -14.527 1.00 94.94 182 ALA A N 1
ATOM 1372 C CA . ALA A 1 182 ? 0.219 14.105 -13.312 1.00 94.94 182 ALA A CA 1
ATOM 1373 C C . ALA A 1 182 ? 0.810 12.695 -13.196 1.00 94.94 182 ALA A C 1
ATOM 1375 O O . ALA A 1 182 ? 0.330 11.765 -13.843 1.00 94.94 182 ALA A O 1
ATOM 1376 N N . ALA A 1 183 ? 1.850 12.557 -12.377 1.00 94.81 183 ALA A N 1
ATOM 1377 C CA . ALA A 1 183 ? 2.385 11.264 -11.966 1.00 94.81 183 ALA A CA 1
ATOM 1378 C C . ALA A 1 183 ? 1.481 10.680 -10.874 1.00 94.81 183 ALA A C 1
ATOM 1380 O O . ALA A 1 183 ? 1.564 11.094 -9.719 1.00 94.81 183 ALA A O 1
ATOM 1381 N N . ASP A 1 184 ? 0.572 9.787 -11.253 1.00 94.38 184 ASP A N 1
ATOM 1382 C CA . ASP A 1 184 ? -0.582 9.346 -10.464 1.00 94.38 184 ASP A CA 1
ATOM 1383 C C . ASP A 1 184 ? -0.506 7.855 -10.070 1.00 94.38 184 ASP A C 1
ATOM 1385 O O . ASP A 1 184 ? -1.431 7.327 -9.440 1.00 94.38 184 ASP A O 1
ATOM 1389 N N . GLY A 1 185 ? 0.552 7.139 -10.448 1.00 96.81 185 GLY A N 1
ATOM 1390 C CA . GLY A 1 185 ? 0.647 5.683 -10.414 1.00 96.81 185 GLY A CA 1
ATOM 1391 C C . GLY A 1 185 ? 0.446 5.063 -9.031 1.00 96.81 185 GLY A C 1
ATOM 1392 O O . GLY A 1 185 ? -0.231 4.030 -8.924 1.00 96.81 185 GLY A O 1
ATOM 1393 N N . LEU A 1 186 ? 0.927 5.699 -7.951 1.00 97.56 186 LEU A N 1
ATOM 1394 C CA . LEU A 1 186 ? 0.670 5.223 -6.582 1.00 97.56 186 LEU A CA 1
ATOM 1395 C C . LEU A 1 186 ? -0.820 5.318 -6.249 1.00 97.56 186 LEU A C 1
ATOM 1397 O O . LEU A 1 186 ? -1.427 4.354 -5.768 1.00 97.56 186 LEU A O 1
ATOM 1401 N N . LEU A 1 187 ? -1.421 6.478 -6.518 1.00 97.44 187 LEU A N 1
ATOM 1402 C CA . LEU A 1 187 ? -2.820 6.757 -6.204 1.00 97.44 187 LEU A CA 1
ATOM 1403 C C . LEU A 1 187 ? -3.759 5.872 -7.032 1.00 97.44 187 LEU A C 1
ATOM 1405 O O . LEU A 1 187 ? -4.687 5.264 -6.487 1.00 97.44 187 LEU A O 1
ATOM 1409 N N . ALA A 1 188 ? -3.481 5.728 -8.328 1.00 98.31 188 ALA A N 1
ATOM 1410 C CA . ALA A 1 188 ? -4.238 4.885 -9.241 1.00 98.31 188 ALA A CA 1
ATOM 1411 C C . ALA A 1 188 ? -4.167 3.401 -8.851 1.00 98.31 188 ALA A C 1
ATOM 1413 O O . ALA A 1 188 ? -5.199 2.721 -8.806 1.00 98.31 188 ALA A O 1
ATOM 1414 N N . THR A 1 189 ? -2.982 2.906 -8.481 1.00 98.62 189 THR A N 1
ATOM 1415 C CA . THR A 1 189 ? -2.799 1.508 -8.065 1.00 98.62 189 THR A CA 1
ATOM 1416 C C . THR A 1 189 ? -3.486 1.219 -6.732 1.00 98.62 189 THR A C 1
ATOM 1418 O O . THR A 1 189 ? -4.194 0.213 -6.600 1.00 98.62 189 THR A O 1
ATOM 1421 N N . LYS A 1 190 ? -3.363 2.122 -5.749 1.00 97.69 190 LYS A N 1
ATOM 1422 C CA . LYS A 1 190 ? -4.099 2.017 -4.478 1.00 97.69 190 LYS A CA 1
ATOM 1423 C C . LYS A 1 190 ? -5.610 2.018 -4.710 1.00 97.69 190 LYS A C 1
ATOM 1425 O O . LYS A 1 190 ? -6.313 1.174 -4.147 1.00 97.69 190 LYS A O 1
ATOM 1430 N N . ALA A 1 191 ? -6.113 2.888 -5.587 1.00 97.81 191 ALA A N 1
ATOM 1431 C CA . ALA A 1 191 ? -7.524 2.916 -5.957 1.00 97.81 191 ALA A CA 1
ATOM 1432 C C . ALA A 1 191 ? -7.993 1.598 -6.590 1.00 97.81 191 ALA A C 1
ATOM 1434 O O . ALA A 1 191 ? -9.026 1.064 -6.178 1.00 97.81 191 ALA A O 1
ATOM 1435 N N . ALA A 1 192 ? -7.227 1.033 -7.527 1.00 98.62 192 ALA A N 1
ATOM 1436 C CA . ALA A 1 192 ? -7.538 -0.247 -8.161 1.00 98.62 192 ALA A CA 1
ATOM 1437 C C . ALA A 1 192 ? -7.613 -1.395 -7.136 1.00 98.62 192 ALA A C 1
ATOM 1439 O O . ALA A 1 192 ? -8.572 -2.173 -7.129 1.00 98.62 192 ALA A O 1
ATOM 1440 N N . ILE A 1 193 ? -6.651 -1.466 -6.207 1.00 97.75 193 ILE A N 1
ATOM 1441 C CA . ILE A 1 193 ? -6.628 -2.472 -5.134 1.00 97.75 193 ILE A CA 1
ATOM 1442 C C . ILE A 1 193 ? -7.821 -2.291 -4.193 1.00 97.75 193 ILE A C 1
ATOM 1444 O O . ILE A 1 193 ? -8.529 -3.256 -3.889 1.00 97.75 193 ILE A O 1
ATOM 1448 N N . ALA A 1 194 ? -8.081 -1.065 -3.736 1.00 93.31 194 ALA A N 1
ATOM 1449 C CA . ALA A 1 194 ? -9.203 -0.772 -2.851 1.00 93.31 194 ALA A CA 1
ATOM 1450 C C . ALA A 1 194 ? -10.552 -1.097 -3.514 1.00 93.31 194 ALA A C 1
ATOM 1452 O O . ALA A 1 194 ? -11.430 -1.686 -2.878 1.00 93.31 194 ALA A O 1
ATOM 1453 N N . PHE A 1 195 ? -10.705 -0.775 -4.800 1.00 94.94 195 PHE A N 1
ATOM 1454 C CA . PHE A 1 195 ? -11.884 -1.116 -5.588 1.00 94.94 195 PHE A CA 1
ATOM 1455 C C . PHE A 1 195 ? -12.065 -2.630 -5.719 1.00 94.94 195 PHE A C 1
ATOM 1457 O O . PHE A 1 195 ? -13.139 -3.144 -5.399 1.00 94.94 195 PHE A O 1
ATOM 1464 N N . ALA A 1 196 ? -11.018 -3.365 -6.107 1.00 95.19 196 ALA A N 1
ATOM 1465 C CA . ALA A 1 196 ? -11.067 -4.819 -6.251 1.00 95.19 196 ALA A CA 1
ATOM 1466 C C . ALA A 1 196 ? -11.488 -5.512 -4.943 1.00 95.19 196 ALA A C 1
ATOM 1468 O O . ALA A 1 196 ? -12.335 -6.406 -4.958 1.00 95.19 196 ALA A O 1
ATOM 1469 N N . ARG A 1 197 ? -10.964 -5.052 -3.800 1.00 90.19 197 ARG A N 1
ATOM 1470 C CA . ARG A 1 197 ? -11.287 -5.583 -2.461 1.00 90.19 197 ARG A CA 1
ATOM 1471 C C . ARG A 1 197 ? -12.700 -5.242 -1.982 1.00 90.19 197 ARG A C 1
ATOM 1473 O O . ARG A 1 197 ? -13.267 -5.987 -1.189 1.00 90.19 197 ARG A O 1
ATOM 1480 N N . ARG A 1 198 ? -13.280 -4.129 -2.442 1.00 86.19 198 ARG A N 1
ATOM 1481 C CA . ARG A 1 198 ? -14.695 -3.790 -2.193 1.00 86.19 198 ARG A CA 1
ATOM 1482 C C . ARG A 1 198 ? -15.631 -4.595 -3.090 1.00 86.19 198 ARG A C 1
ATOM 1484 O O . ARG A 1 198 ? -16.718 -4.977 -2.664 1.00 86.19 198 ARG A O 1
ATOM 1491 N N . ARG A 1 199 ? -15.213 -4.840 -4.333 1.00 87.88 199 ARG A N 1
ATOM 1492 C CA . ARG A 1 199 ? -15.993 -5.551 -5.349 1.00 87.88 199 ARG A CA 1
ATOM 1493 C C . ARG A 1 199 ? -16.038 -7.061 -5.110 1.00 87.88 199 ARG A C 1
ATOM 1495 O O . ARG A 1 199 ? -17.074 -7.679 -5.347 1.00 87.88 199 ARG A O 1
ATOM 1502 N N . ALA A 1 200 ? -14.940 -7.651 -4.646 1.00 89.19 200 ALA A N 1
ATOM 1503 C CA . ALA A 1 200 ? -14.806 -9.084 -4.427 1.00 89.19 200 ALA A CA 1
ATOM 1504 C C . ALA A 1 200 ? -14.315 -9.381 -3.008 1.00 89.19 200 ALA A C 1
ATOM 1506 O O . ALA A 1 200 ? -13.469 -8.668 -2.475 1.00 89.19 200 ALA A O 1
ATOM 1507 N N . ARG A 1 201 ? -14.814 -10.458 -2.389 1.00 86.69 201 ARG A N 1
ATOM 1508 C CA . ARG A 1 201 ? -14.347 -10.863 -1.056 1.00 86.69 201 ARG A CA 1
ATOM 1509 C C . ARG A 1 201 ? -12.890 -11.316 -1.122 1.00 86.69 201 ARG A C 1
ATOM 1511 O O . ARG A 1 201 ? -12.609 -12.370 -1.699 1.00 86.69 201 ARG A O 1
ATOM 1518 N N . THR A 1 202 ? -12.000 -10.543 -0.507 1.00 88.81 202 THR A N 1
ATOM 1519 C CA . THR A 1 202 ? -10.551 -10.767 -0.548 1.00 88.81 202 THR A CA 1
ATOM 1520 C C . THR A 1 202 ? -10.010 -11.152 0.822 1.00 88.81 202 THR A C 1
ATOM 1522 O O . THR A 1 202 ? -10.121 -10.356 1.753 1.00 88.81 202 THR A O 1
ATOM 1525 N N . SER A 1 203 ? -9.398 -12.337 0.941 1.00 86.56 203 SER A N 1
ATOM 1526 C CA . SER A 1 203 ? -8.806 -12.786 2.212 1.00 86.56 203 SER A CA 1
ATOM 1527 C C . SER A 1 203 ? -7.407 -12.231 2.464 1.00 86.56 203 SER A C 1
ATOM 1529 O O . SER A 1 203 ? -7.087 -11.878 3.592 1.00 86.56 203 SER A O 1
ATOM 1531 N N . HIS A 1 204 ? -6.594 -12.163 1.413 1.00 92.56 204 HIS A N 1
ATOM 1532 C CA . HIS A 1 204 ? -5.189 -11.764 1.435 1.00 92.56 204 HIS A CA 1
ATOM 1533 C C . HIS A 1 204 ? -4.885 -10.955 0.180 1.00 92.56 204 HIS A C 1
ATOM 1535 O O . HIS A 1 204 ? -5.526 -11.168 -0.849 1.00 92.56 204 HIS A O 1
ATOM 1541 N N . THR A 1 205 ? -3.894 -10.073 0.247 1.00 96.31 205 THR A N 1
ATOM 1542 C CA . THR A 1 205 ? -3.431 -9.306 -0.915 1.00 96.31 205 THR A CA 1
ATOM 1543 C C . THR A 1 205 ? -1.918 -9.398 -0.989 1.00 96.31 205 THR A C 1
ATOM 1545 O O . THR A 1 205 ? -1.243 -8.972 -0.052 1.00 96.31 205 THR A O 1
ATOM 1548 N N . PHE A 1 206 ? -1.408 -9.917 -2.102 1.00 98.50 206 PHE A N 1
ATOM 1549 C CA . PHE A 1 206 ? 0.017 -9.932 -2.421 1.00 98.50 206 PHE A CA 1
ATOM 1550 C C . PHE A 1 206 ? 0.288 -8.990 -3.582 1.00 98.50 206 PHE A C 1
ATOM 1552 O O . PHE A 1 206 ? -0.500 -8.953 -4.530 1.00 98.50 206 PHE A O 1
ATOM 1559 N N . LEU A 1 207 ? 1.391 -8.253 -3.513 1.00 98.81 207 LEU A N 1
ATOM 1560 C CA . LEU A 1 207 ? 1.887 -7.471 -4.642 1.00 98.81 207 LEU A CA 1
ATOM 1561 C C . LEU A 1 207 ? 3.077 -8.200 -5.263 1.00 98.81 207 LEU A C 1
ATOM 1563 O O . LEU A 1 207 ? 3.945 -8.672 -4.541 1.00 98.81 207 LEU A O 1
ATOM 1567 N N . HIS A 1 208 ? 3.118 -8.294 -6.583 1.00 98.69 208 HIS A N 1
ATOM 1568 C CA . HIS A 1 208 ? 4.201 -8.907 -7.340 1.00 98.69 208 HIS A CA 1
ATOM 1569 C C . HIS A 1 208 ? 4.648 -7.953 -8.438 1.00 98.69 208 HIS A C 1
ATOM 1571 O O . HIS A 1 208 ? 3.928 -7.720 -9.413 1.00 98.69 208 HIS A O 1
ATOM 1577 N N . GLY A 1 209 ? 5.854 -7.430 -8.273 1.00 98.44 209 GLY A N 1
ATOM 1578 C CA . GLY A 1 209 ? 6.456 -6.449 -9.152 1.00 98.44 209 GLY A CA 1
ATOM 1579 C C . GLY A 1 209 ? 7.722 -6.968 -9.797 1.00 98.44 209 GLY A C 1
ATOM 1580 O O . GLY A 1 209 ? 8.510 -7.645 -9.149 1.00 98.44 209 GLY A O 1
ATOM 1581 N N . THR A 1 210 ? 7.921 -6.603 -11.059 1.00 97.62 210 THR A N 1
ATOM 1582 C CA . THR A 1 210 ? 9.156 -6.881 -11.805 1.00 97.62 210 THR A CA 1
ATOM 1583 C C . THR A 1 210 ? 9.695 -5.583 -12.376 1.00 97.62 210 THR A C 1
ATOM 1585 O O . THR A 1 210 ? 8.894 -4.824 -12.934 1.00 97.62 210 THR A O 1
ATOM 1588 N N . SER A 1 211 ? 11.009 -5.366 -12.336 1.00 96.19 211 SER A N 1
ATOM 1589 C CA . SER A 1 211 ? 11.636 -4.153 -12.881 1.00 96.19 211 SER A CA 1
ATOM 1590 C C . SER A 1 211 ? 11.012 -2.891 -12.256 1.00 96.19 211 SER A C 1
ATOM 1592 O O . SER A 1 211 ? 10.818 -2.854 -11.054 1.00 96.19 211 SER A O 1
ATOM 1594 N N . ALA A 1 212 ? 10.575 -1.887 -13.020 1.00 95.94 212 ALA A N 1
ATOM 1595 C CA . ALA A 1 212 ? 9.807 -0.747 -12.485 1.00 95.94 212 ALA A CA 1
ATOM 1596 C C . ALA A 1 212 ? 8.662 -1.142 -11.517 1.00 95.94 212 ALA A C 1
ATOM 1598 O O . ALA A 1 212 ? 8.420 -0.477 -10.512 1.00 95.94 212 ALA A O 1
ATOM 1599 N N . GLY A 1 213 ? 7.979 -2.263 -11.771 1.00 97.94 213 GLY A N 1
ATOM 1600 C CA . GLY A 1 213 ? 6.924 -2.752 -10.888 1.00 97.94 213 GLY A CA 1
ATOM 1601 C C . GLY A 1 213 ? 7.416 -3.207 -9.514 1.00 97.94 213 GLY A C 1
ATOM 1602 O O . GLY A 1 213 ? 6.639 -3.149 -8.565 1.00 97.94 213 GLY A O 1
ATOM 1603 N N . SER A 1 214 ? 8.668 -3.657 -9.374 1.00 97.31 214 SER A N 1
ATOM 1604 C CA . SER A 1 214 ? 9.226 -4.093 -8.085 1.00 97.31 214 SER A CA 1
ATOM 1605 C C . SER A 1 214 ? 9.383 -2.916 -7.125 1.00 97.31 214 SER A C 1
ATOM 1607 O O . SER A 1 214 ? 8.978 -3.027 -5.966 1.00 97.31 214 SER A O 1
ATOM 1609 N N . ILE A 1 215 ? 9.811 -1.758 -7.637 1.00 96.38 215 ILE A N 1
ATOM 1610 C CA . ILE A 1 215 ? 9.793 -0.476 -6.920 1.00 96.38 215 ILE A CA 1
ATOM 1611 C C . ILE A 1 215 ? 8.372 -0.153 -6.453 1.00 96.38 215 ILE A C 1
ATOM 1613 O O . ILE A 1 215 ? 8.125 0.020 -5.258 1.00 96.38 215 ILE A O 1
ATOM 1617 N N . GLY A 1 216 ? 7.417 -0.198 -7.382 1.00 97.56 216 GLY A N 1
ATOM 1618 C CA . GLY A 1 216 ? 6.011 0.066 -7.102 1.00 97.56 216 GLY A CA 1
ATOM 1619 C C . GLY A 1 216 ? 5.404 -0.814 -6.007 1.00 97.56 216 GLY A C 1
ATOM 1620 O O . GLY A 1 216 ? 4.586 -0.334 -5.221 1.00 97.56 216 GLY A O 1
ATOM 1621 N N . THR A 1 217 ? 5.806 -2.090 -5.896 1.00 98.38 217 THR A N 1
ATOM 1622 C CA . THR A 1 217 ? 5.291 -2.950 -4.814 1.00 98.38 217 THR A CA 1
ATOM 1623 C C . THR A 1 217 ? 5.634 -2.414 -3.433 1.00 98.38 217 THR A C 1
ATOM 1625 O O . THR A 1 217 ? 4.779 -2.460 -2.547 1.00 98.38 217 THR A O 1
ATOM 1628 N N . PHE A 1 218 ? 6.841 -1.872 -3.248 1.00 97.50 218 PHE A N 1
ATOM 1629 C CA . PHE A 1 218 ? 7.229 -1.263 -1.984 1.00 97.50 218 PHE A CA 1
ATOM 1630 C C . PHE A 1 218 ? 6.402 -0.001 -1.727 1.00 97.50 218 PHE A C 1
ATOM 1632 O O . PHE A 1 218 ? 5.767 0.099 -0.674 1.00 97.50 218 PHE A O 1
ATOM 1639 N N . SER A 1 219 ? 6.325 0.903 -2.711 1.00 96.44 219 SER A N 1
ATOM 1640 C CA . SER A 1 219 ? 5.588 2.167 -2.599 1.00 96.44 219 SER A CA 1
ATOM 1641 C C . SER A 1 219 ? 4.126 1.960 -2.214 1.00 96.44 219 SER A C 1
ATOM 1643 O O . SER A 1 219 ? 3.630 2.539 -1.244 1.00 96.44 219 SER A O 1
ATOM 1645 N N . VAL A 1 220 ? 3.438 1.066 -2.926 1.00 97.62 220 VAL A N 1
ATOM 1646 C CA . VAL A 1 220 ? 2.027 0.753 -2.687 1.00 97.62 220 VAL A CA 1
ATOM 1647 C C . VAL A 1 220 ? 1.830 0.090 -1.323 1.00 97.62 220 VAL A C 1
ATOM 1649 O O . VAL A 1 220 ? 0.908 0.459 -0.591 1.00 97.62 220 VAL A O 1
ATOM 1652 N N . ALA A 1 221 ? 2.677 -0.876 -0.954 1.00 96.81 221 ALA A N 1
ATOM 1653 C CA . ALA A 1 221 ? 2.550 -1.584 0.317 1.00 96.81 221 ALA A CA 1
ATOM 1654 C C . ALA A 1 221 ? 2.814 -0.679 1.524 1.00 96.81 221 ALA A C 1
ATOM 1656 O O . ALA A 1 221 ? 2.026 -0.696 2.472 1.00 96.81 221 ALA A O 1
ATOM 1657 N N . TYR A 1 222 ? 3.878 0.126 1.480 1.00 95.31 222 TYR A N 1
ATOM 1658 C CA . TYR A 1 222 ? 4.212 1.049 2.560 1.00 95.31 222 TYR A CA 1
ATOM 1659 C C . TYR A 1 222 ? 3.136 2.131 2.709 1.00 95.31 222 TYR A C 1
ATOM 1661 O O . TYR A 1 222 ? 2.666 2.390 3.816 1.00 95.31 222 TYR A O 1
ATOM 1669 N N . SER A 1 223 ? 2.637 2.678 1.597 1.00 93.88 223 SER A N 1
ATOM 1670 C CA . SER A 1 223 ? 1.538 3.647 1.620 1.00 93.88 223 SER A CA 1
ATOM 1671 C C . SER A 1 223 ? 0.247 3.066 2.227 1.00 93.88 223 SER A C 1
ATOM 1673 O O . SER A 1 223 ? -0.351 3.673 3.116 1.00 93.88 223 SER A O 1
ATOM 1675 N N . PHE A 1 224 ? -0.167 1.849 1.846 1.00 92.25 224 PHE A N 1
ATOM 1676 C CA . PHE A 1 224 ? -1.314 1.190 2.492 1.00 92.25 224 PHE A CA 1
ATOM 1677 C C . PHE A 1 224 ? -1.091 0.937 3.984 1.00 92.25 224 PHE A C 1
ATOM 1679 O O . PHE A 1 224 ? -2.012 1.105 4.790 1.00 92.25 224 PHE A O 1
ATOM 1686 N N . GLN A 1 225 ? 0.123 0.555 4.369 1.00 91.88 225 GLN A N 1
ATOM 1687 C CA . GLN A 1 225 ? 0.449 0.324 5.766 1.00 91.88 225 GLN A CA 1
ATOM 1688 C C . GLN A 1 225 ? 0.321 1.596 6.603 1.00 91.88 225 GLN A C 1
ATOM 1690 O O . GLN A 1 225 ? -0.196 1.534 7.720 1.00 91.88 225 GLN A O 1
ATOM 1695 N N . ARG A 1 226 ? 0.737 2.748 6.073 1.00 89.31 226 ARG A N 1
ATOM 1696 C CA . ARG A 1 226 ? 0.575 4.047 6.742 1.00 89.31 226 ARG A CA 1
ATOM 1697 C C . ARG A 1 226 ? -0.892 4.443 6.927 1.00 89.31 226 ARG A C 1
ATOM 1699 O O . ARG A 1 226 ? -1.236 5.138 7.880 1.00 89.31 226 ARG A O 1
ATOM 1706 N N . GLU A 1 227 ? -1.786 3.900 6.104 1.00 87.31 227 GLU A N 1
ATOM 1707 C CA . GLU A 1 227 ? -3.241 3.976 6.300 1.00 87.31 227 GLU A CA 1
ATOM 1708 C C . GLU A 1 227 ? -3.792 2.934 7.296 1.00 87.31 227 GLU A C 1
ATOM 1710 O O . GLU A 1 227 ? -4.994 2.903 7.576 1.00 87.31 227 GLU A O 1
ATOM 1715 N N . GLY A 1 228 ? -2.928 2.089 7.864 1.00 83.31 228 GLY A N 1
ATOM 1716 C CA . GLY A 1 228 ? -3.261 1.026 8.815 1.00 83.31 228 GLY A CA 1
ATOM 1717 C C . GLY A 1 228 ? -3.599 -0.317 8.169 1.00 83.31 228 GLY A C 1
ATOM 1718 O O . GLY A 1 228 ? -4.045 -1.236 8.861 1.00 83.31 228 GLY A O 1
ATOM 1719 N N . LEU A 1 229 ? -3.402 -0.454 6.855 1.00 85.38 229 LEU A N 1
ATOM 1720 C CA . LEU A 1 229 ? -3.635 -1.691 6.123 1.00 85.38 229 LEU A CA 1
ATOM 1721 C C . LEU A 1 229 ? -2.315 -2.405 5.812 1.00 85.38 229 LEU A C 1
ATOM 1723 O O . LEU A 1 229 ? -1.621 -2.063 4.860 1.00 85.38 229 LEU A O 1
ATOM 1727 N N . VAL A 1 230 ? -2.011 -3.465 6.557 1.00 89.62 230 VAL A N 1
ATOM 1728 C CA . VAL A 1 230 ? -0.848 -4.315 6.273 1.00 89.62 230 VAL A CA 1
ATOM 1729 C C . VAL A 1 230 ? -1.244 -5.358 5.227 1.00 89.62 230 VAL A C 1
ATOM 1731 O O . VAL A 1 230 ? -2.113 -6.198 5.465 1.00 89.62 230 VAL A O 1
ATOM 1734 N N . LEU A 1 231 ? -0.636 -5.292 4.042 1.00 93.50 231 LEU A N 1
ATOM 1735 C CA . LEU A 1 231 ? -0.819 -6.309 3.004 1.00 93.50 231 LEU A CA 1
ATOM 1736 C C . LEU A 1 231 ? -0.148 -7.635 3.400 1.00 93.50 231 LEU A C 1
ATOM 1738 O O . LEU A 1 231 ? 0.692 -7.688 4.295 1.00 93.50 231 LEU A O 1
ATOM 1742 N N . SER A 1 232 ? -0.531 -8.727 2.737 1.00 95.25 232 SER A N 1
ATOM 1743 C CA . SER A 1 232 ? -0.075 -10.081 3.091 1.00 95.25 232 SER A CA 1
ATOM 1744 C C . SER A 1 232 ? 1.384 -10.336 2.713 1.00 95.25 232 SER A C 1
ATOM 1746 O O . SER A 1 232 ? 2.046 -11.153 3.350 1.00 95.25 232 SER A O 1
ATOM 1748 N N . GLY A 1 233 ? 1.885 -9.610 1.716 1.00 97.25 233 GLY A N 1
ATOM 1749 C CA . GLY A 1 233 ? 3.299 -9.561 1.383 1.00 97.25 233 GLY A CA 1
ATOM 1750 C C . GLY A 1 233 ? 3.566 -8.911 0.027 1.00 97.25 233 GLY A C 1
ATOM 1751 O O . GLY A 1 233 ? 2.645 -8.731 -0.777 1.00 97.25 233 GLY A O 1
ATOM 1752 N N . ILE A 1 234 ? 4.829 -8.582 -0.227 1.00 98.62 234 ILE A N 1
ATOM 1753 C CA . ILE A 1 234 ? 5.315 -8.140 -1.536 1.00 98.62 234 ILE A CA 1
ATOM 1754 C C . ILE A 1 234 ? 6.366 -9.107 -2.078 1.00 98.62 234 ILE A C 1
ATOM 1756 O O . ILE A 1 234 ? 7.178 -9.625 -1.320 1.00 98.62 234 ILE A O 1
ATOM 1760 N N . VAL A 1 235 ? 6.349 -9.331 -3.388 1.00 98.62 235 VAL A N 1
ATOM 1761 C CA . VAL A 1 235 ? 7.398 -10.000 -4.156 1.00 98.62 235 VAL A CA 1
ATOM 1762 C C . VAL A 1 235 ? 8.006 -8.946 -5.076 1.00 98.62 235 VAL A C 1
ATOM 1764 O O . VAL A 1 235 ? 7.341 -8.483 -6.006 1.00 98.62 235 VAL A O 1
ATOM 1767 N N . SER A 1 236 ? 9.237 -8.546 -4.773 1.00 97.69 236 SER A N 1
ATOM 1768 C CA . SER A 1 236 ? 9.983 -7.504 -5.480 1.00 97.69 236 SER A CA 1
ATOM 1769 C C . SER A 1 236 ? 11.115 -8.153 -6.271 1.00 97.69 236 SER A C 1
ATOM 1771 O O . SER A 1 236 ? 12.029 -8.717 -5.669 1.00 97.69 236 SER A O 1
ATOM 1773 N N . ASP A 1 237 ? 11.018 -8.102 -7.602 1.00 96.94 237 ASP A N 1
ATOM 1774 C CA . ASP A 1 237 ? 11.961 -8.717 -8.533 1.00 96.94 237 ASP A CA 1
ATOM 1775 C C . ASP A 1 237 ? 12.743 -7.675 -9.367 1.00 96.94 237 ASP A C 1
ATOM 1777 O O . ASP A 1 237 ? 12.159 -6.951 -10.179 1.00 96.94 237 ASP A O 1
ATOM 1781 N N . SER A 1 238 ? 14.075 -7.704 -9.232 1.00 95.06 238 SER A N 1
ATOM 1782 C CA . SER A 1 238 ? 15.114 -7.030 -10.039 1.00 95.06 238 SER A CA 1
ATOM 1783 C C . SER A 1 238 ? 15.505 -5.601 -9.683 1.00 95.06 238 SER A C 1
ATOM 1785 O O . SER A 1 238 ? 16.693 -5.346 -9.669 1.00 95.06 238 SER A O 1
ATOM 1787 N N . HIS A 1 239 ? 14.584 -4.676 -9.404 1.00 94.31 239 HIS A N 1
ATOM 1788 C CA . HIS A 1 239 ? 14.970 -3.299 -9.044 1.00 94.31 239 HIS A CA 1
ATOM 1789 C C . HIS A 1 239 ? 14.530 -2.921 -7.638 1.00 94.31 239 HIS A C 1
ATOM 1791 O O . HIS A 1 239 ? 13.495 -3.390 -7.149 1.00 94.31 239 HIS A O 1
ATOM 1797 N N . MET A 1 240 ? 15.279 -2.024 -7.004 1.00 91.44 240 MET A N 1
ATOM 1798 C CA . MET A 1 240 ? 14.798 -1.311 -5.828 1.00 91.44 240 MET A CA 1
ATOM 1799 C C . MET A 1 240 ? 15.141 0.168 -5.918 1.00 91.44 240 MET A C 1
ATOM 1801 O O . MET A 1 240 ? 16.259 0.526 -6.257 1.00 91.44 240 MET A O 1
ATOM 1805 N N . MET A 1 241 ? 14.165 1.027 -5.611 1.00 92.31 241 MET A N 1
ATOM 1806 C CA . MET A 1 241 ? 14.450 2.448 -5.471 1.00 92.31 241 MET A CA 1
ATOM 1807 C C . MET A 1 241 ? 15.271 2.615 -4.209 1.00 92.31 241 MET A C 1
ATOM 1809 O O . MET A 1 241 ? 14.781 2.253 -3.155 1.00 92.31 241 MET A O 1
ATOM 1813 N N . GLY A 1 242 ? 16.497 3.090 -4.317 1.00 91.75 242 GLY A N 1
ATOM 1814 C CA . GLY A 1 242 ? 17.459 3.121 -3.224 1.00 91.75 242 GLY A CA 1
ATOM 1815 C C . GLY A 1 242 ? 18.706 3.859 -3.675 1.00 91.75 242 GLY A C 1
ATOM 1816 O O . GLY A 1 242 ? 18.889 4.082 -4.875 1.00 91.75 242 GLY A O 1
ATOM 1817 N N . ARG A 1 243 ? 19.586 4.200 -2.736 1.00 90.81 243 ARG A N 1
ATOM 1818 C CA . ARG A 1 243 ? 20.817 4.944 -3.058 1.00 90.81 243 ARG A CA 1
ATOM 1819 C C . ARG A 1 243 ? 21.687 4.220 -4.082 1.00 90.81 243 ARG A C 1
ATOM 1821 O O . ARG A 1 243 ? 22.179 4.849 -5.005 1.00 90.81 243 ARG A O 1
ATOM 1828 N N . GLY A 1 244 ? 21.779 2.892 -3.998 1.00 93.56 244 GLY A N 1
ATOM 1829 C CA . GLY A 1 244 ? 22.583 2.121 -4.948 1.00 93.56 244 GLY A CA 1
ATOM 1830 C C . GLY A 1 244 ? 22.062 2.165 -6.395 1.00 93.56 244 GLY A C 1
ATOM 1831 O O . GLY A 1 244 ? 22.859 2.082 -7.327 1.00 93.56 244 GLY A O 1
ATOM 1832 N N . LEU A 1 245 ? 20.750 2.348 -6.610 1.00 93.19 245 LEU A N 1
ATOM 1833 C CA . LEU A 1 245 ? 20.197 2.590 -7.952 1.00 93.19 245 LEU A CA 1
ATOM 1834 C C . LEU A 1 245 ? 20.629 3.966 -8.470 1.00 93.19 245 LEU A C 1
ATOM 1836 O O . LEU A 1 245 ? 20.979 4.110 -9.640 1.00 93.19 245 LEU A O 1
ATOM 1840 N N . GLU A 1 246 ? 20.617 4.976 -7.602 1.00 91.19 246 GLU A N 1
ATOM 1841 C CA . GLU A 1 246 ? 21.060 6.326 -7.950 1.00 91.19 246 GLU A CA 1
ATOM 1842 C C . GLU A 1 246 ? 22.561 6.387 -8.244 1.00 91.19 246 GLU A C 1
ATOM 1844 O O . GLU A 1 246 ? 22.968 6.992 -9.232 1.00 91.19 246 GLU A O 1
ATOM 1849 N N . ASP A 1 247 ? 23.374 5.702 -7.444 1.00 92.88 247 ASP A N 1
ATOM 1850 C CA . ASP A 1 247 ? 24.816 5.600 -7.657 1.00 92.88 247 ASP A CA 1
ATOM 1851 C C . ASP A 1 247 ? 25.116 4.894 -8.995 1.00 92.88 247 ASP A C 1
ATOM 1853 O O . ASP A 1 247 ? 25.957 5.344 -9.777 1.00 92.88 247 ASP A O 1
ATOM 1857 N N . ASN A 1 248 ? 24.370 3.833 -9.327 1.00 94.31 248 ASN A N 1
ATOM 1858 C CA . ASN A 1 248 ? 24.442 3.178 -10.638 1.00 94.31 248 ASN A CA 1
ATOM 1859 C C . ASN A 1 248 ? 24.019 4.104 -11.795 1.00 94.31 248 ASN A C 1
ATOM 1861 O O . ASN A 1 248 ? 24.577 4.016 -12.895 1.00 94.31 248 ASN A O 1
ATOM 1865 N N . ALA A 1 249 ? 23.057 5.001 -11.565 1.00 91.06 249 ALA A N 1
ATOM 1866 C CA . ALA A 1 249 ? 22.659 6.013 -12.541 1.00 91.06 249 ALA A CA 1
ATOM 1867 C C . ALA A 1 249 ? 23.773 7.027 -12.804 1.00 91.06 249 ALA A C 1
ATOM 1869 O O . ALA A 1 249 ? 24.070 7.307 -13.966 1.00 91.06 249 ALA A O 1
ATOM 1870 N N . ASP A 1 250 ? 24.439 7.502 -11.752 1.00 91.31 250 ASP A N 1
ATOM 1871 C CA . ASP A 1 250 ? 25.534 8.473 -11.848 1.00 91.31 250 ASP A CA 1
ATOM 1872 C C . ASP A 1 250 ? 26.782 7.886 -12.547 1.00 91.31 250 ASP A C 1
ATOM 1874 O O . ASP A 1 250 ? 27.596 8.618 -13.119 1.00 91.31 250 ASP A O 1
ATOM 1878 N N . LEU A 1 251 ? 26.907 6.554 -12.574 1.00 92.00 251 LEU A N 1
ATOM 1879 C CA . LEU A 1 251 ? 27.925 5.825 -13.338 1.00 92.00 251 LEU A CA 1
ATOM 1880 C C . LEU A 1 251 ? 27.567 5.596 -14.814 1.00 92.00 251 LEU A C 1
ATOM 1882 O O . LEU A 1 251 ? 28.428 5.163 -15.583 1.00 92.00 251 LEU A O 1
ATOM 1886 N N . PHE A 1 252 ? 26.322 5.858 -15.224 1.00 91.12 252 PHE A N 1
ATOM 1887 C CA . PHE A 1 252 ? 25.820 5.608 -16.582 1.00 91.12 252 PHE A CA 1
ATOM 1888 C C . PHE A 1 252 ? 26.034 4.160 -17.067 1.00 91.12 252 PHE A C 1
ATOM 1890 O O . PHE A 1 252 ? 26.244 3.916 -18.256 1.00 91.12 252 PHE A O 1
ATOM 1897 N N . CYS A 1 253 ? 26.006 3.189 -16.148 1.00 91.12 253 CYS A N 1
ATOM 1898 C CA . CYS A 1 253 ? 26.234 1.776 -16.463 1.00 91.12 253 CYS A CA 1
ATOM 1899 C C . CYS A 1 253 ? 24.943 0.991 -16.754 1.00 91.12 253 CYS A C 1
ATOM 1901 O O . CYS A 1 253 ? 25.008 -0.139 -17.243 1.00 91.12 253 CYS A O 1
ATOM 1903 N N . MET A 1 254 ? 23.777 1.583 -16.481 1.00 90.06 254 MET A N 1
ATOM 1904 C CA . MET A 1 254 ? 22.473 1.003 -16.796 1.00 90.06 254 MET A CA 1
ATOM 1905 C C . MET A 1 254 ? 22.137 1.162 -18.291 1.00 90.06 254 MET A C 1
ATOM 1907 O O . MET A 1 254 ? 22.546 2.138 -18.922 1.00 90.06 254 MET A O 1
ATOM 1911 N N . PRO A 1 255 ? 21.350 0.246 -18.885 1.00 85.44 255 PRO A N 1
ATOM 1912 C CA . PRO A 1 255 ? 21.006 0.277 -20.307 1.00 85.44 255 PRO A CA 1
ATOM 1913 C C . PRO A 1 255 ? 19.920 1.310 -20.653 1.00 85.44 255 PRO A C 1
ATOM 1915 O O . PRO A 1 255 ? 19.423 1.317 -21.778 1.00 85.44 255 PRO A O 1
ATOM 1918 N N . PHE A 1 256 ? 19.527 2.159 -19.702 1.00 83.81 256 PHE A N 1
ATOM 1919 C CA . PHE A 1 256 ? 18.533 3.216 -19.864 1.00 83.81 256 PHE A CA 1
ATOM 1920 C C . PHE A 1 256 ? 19.014 4.502 -19.175 1.00 83.81 256 PHE A C 1
ATOM 1922 O O . PHE A 1 256 ? 19.705 4.427 -18.156 1.00 83.81 256 PHE A O 1
ATOM 1929 N N . PRO A 1 257 ? 18.661 5.689 -19.703 1.00 83.56 257 PRO A N 1
ATOM 1930 C CA . PRO A 1 257 ? 19.008 6.944 -19.056 1.00 83.56 257 PRO A CA 1
ATOM 1931 C C . PRO A 1 257 ? 18.188 7.123 -17.776 1.00 83.56 257 PRO A C 1
ATOM 1933 O O . PRO A 1 257 ? 16.967 6.963 -17.782 1.00 83.56 257 PRO A O 1
ATOM 1936 N N . TYR A 1 258 ? 18.863 7.502 -16.694 1.00 86.38 258 TYR A N 1
ATOM 1937 C CA . TYR A 1 258 ? 18.235 7.844 -15.424 1.00 86.38 258 TYR A CA 1
ATOM 1938 C C . TYR A 1 258 ? 18.764 9.202 -14.955 1.00 86.38 258 TYR A C 1
ATOM 1940 O O . TYR A 1 258 ? 19.813 9.298 -14.326 1.00 86.38 258 TYR A O 1
ATOM 1948 N N . ASP A 1 259 ? 18.052 10.272 -15.310 1.00 88.31 259 ASP A N 1
ATOM 1949 C CA . ASP A 1 259 ? 18.352 11.618 -14.819 1.00 88.31 259 ASP A CA 1
ATOM 1950 C C . ASP A 1 259 ? 17.574 11.859 -13.524 1.00 88.31 259 ASP A C 1
ATOM 1952 O O . ASP A 1 259 ? 16.356 12.043 -13.533 1.00 88.31 259 ASP A O 1
ATOM 1956 N N . ARG A 1 260 ? 18.290 11.867 -12.400 1.00 88.25 260 ARG A N 1
ATOM 1957 C CA . ARG A 1 260 ? 17.725 12.067 -11.059 1.00 88.25 260 ARG A CA 1
ATOM 1958 C C . ARG A 1 260 ? 16.938 13.370 -10.942 1.00 88.25 260 ARG A C 1
ATOM 1960 O O . ARG A 1 260 ? 15.857 13.378 -10.356 1.00 88.25 260 ARG A O 1
ATOM 1967 N N . SER A 1 261 ? 17.437 14.454 -11.541 1.00 86.81 261 SER A N 1
ATOM 1968 C CA . SER A 1 261 ? 16.797 15.775 -11.472 1.00 86.81 261 SER A CA 1
ATOM 1969 C C . SER A 1 261 ? 15.436 15.801 -12.167 1.00 86.81 261 SER A C 1
ATOM 1971 O O . SER A 1 261 ? 14.549 16.566 -11.788 1.00 86.81 261 SER A O 1
ATOM 1973 N N . LEU A 1 262 ? 15.271 14.925 -13.155 1.00 89.06 262 LEU A N 1
ATOM 1974 C CA . LEU A 1 262 ? 14.058 14.774 -13.931 1.00 89.06 262 LEU A CA 1
ATOM 1975 C C . LEU A 1 262 ? 13.113 13.720 -13.325 1.00 89.06 262 LEU A C 1
ATOM 1977 O O . LEU A 1 262 ? 11.900 13.925 -13.279 1.00 89.06 262 LEU A O 1
ATOM 1981 N N . LEU A 1 263 ? 13.652 12.589 -12.865 1.00 91.12 263 LEU A N 1
ATOM 1982 C CA . LEU A 1 263 ? 12.864 11.420 -12.474 1.00 91.12 263 LEU A CA 1
ATOM 1983 C C . LEU A 1 263 ? 12.418 11.432 -11.010 1.00 91.12 263 LEU A C 1
ATOM 1985 O O . LEU A 1 263 ? 11.287 11.037 -10.739 1.00 91.12 263 LEU A O 1
ATOM 1989 N N . ILE A 1 264 ? 13.233 11.916 -10.068 1.00 90.38 264 ILE A N 1
ATOM 1990 C CA . ILE A 1 264 ? 12.863 11.942 -8.639 1.00 90.38 264 ILE A CA 1
ATOM 1991 C C . ILE A 1 264 ? 11.556 12.723 -8.395 1.00 90.38 264 ILE A C 1
ATOM 1993 O O . ILE A 1 264 ? 10.672 12.196 -7.709 1.00 90.38 264 ILE A O 1
ATOM 1997 N N . PRO A 1 265 ? 11.343 13.923 -8.982 1.00 89.25 265 PRO A N 1
ATOM 1998 C CA . PRO A 1 265 ? 10.072 14.633 -8.829 1.00 89.25 265 PRO A CA 1
ATOM 1999 C C . PRO A 1 265 ? 8.867 13.821 -9.317 1.00 89.25 265 PRO A C 1
ATOM 2001 O O . PRO A 1 265 ? 7.797 13.885 -8.713 1.00 89.25 265 PRO A O 1
ATOM 2004 N N . LYS A 1 266 ? 9.053 13.028 -10.380 1.00 90.94 266 LYS A N 1
ATOM 2005 C CA . LYS A 1 266 ? 8.012 12.190 -10.976 1.00 90.94 266 LYS A CA 1
ATOM 2006 C C . LYS A 1 266 ? 7.702 10.945 -10.143 1.00 90.94 266 LYS A C 1
ATOM 2008 O O . LYS A 1 266 ? 6.537 10.629 -9.933 1.00 90.94 266 LYS A O 1
ATOM 2013 N N . ILE A 1 267 ? 8.730 10.253 -9.655 1.00 92.00 267 ILE A N 1
ATOM 2014 C CA . ILE A 1 267 ? 8.594 9.029 -8.848 1.00 92.00 267 ILE A CA 1
ATOM 2015 C C . ILE A 1 267 ? 8.034 9.342 -7.455 1.00 92.00 267 ILE A C 1
ATOM 2017 O O . ILE A 1 267 ? 7.329 8.524 -6.864 1.00 92.00 267 ILE A O 1
ATOM 2021 N N . GLY A 1 268 ? 8.315 10.533 -6.929 1.00 90.31 268 GLY A N 1
ATOM 2022 C CA . GLY A 1 268 ? 7.751 10.993 -5.668 1.00 90.31 268 GLY A CA 1
ATOM 2023 C C . GLY A 1 268 ? 8.688 10.831 -4.460 1.00 90.31 268 GLY A C 1
ATOM 2024 O O . GLY A 1 268 ? 9.850 10.449 -4.603 1.00 90.31 268 GLY A O 1
ATOM 2025 N N . PRO A 1 269 ? 8.173 11.075 -3.239 1.00 87.44 269 PRO A N 1
ATOM 2026 C CA . PRO A 1 269 ? 8.966 11.119 -2.002 1.00 87.44 269 PRO A CA 1
ATOM 2027 C C . PRO A 1 269 ? 9.787 9.859 -1.671 1.00 87.44 269 PRO A C 1
ATOM 2029 O O . PRO A 1 269 ? 10.747 9.934 -0.905 1.00 87.44 269 PRO A O 1
ATOM 2032 N N . LEU A 1 270 ? 9.417 8.702 -2.230 1.00 84.94 270 LEU A N 1
ATOM 2033 C CA . LEU A 1 270 ? 10.087 7.408 -2.019 1.00 84.94 270 LEU A CA 1
ATOM 2034 C C . LEU A 1 270 ? 11.397 7.242 -2.802 1.00 84.94 270 LEU A C 1
ATOM 2036 O O . LEU A 1 270 ? 12.092 6.252 -2.600 1.00 84.94 270 LEU A O 1
ATOM 2040 N N . ALA A 1 271 ? 11.741 8.204 -3.658 1.00 85.25 271 ALA A N 1
ATOM 2041 C CA . ALA A 1 271 ? 13.012 8.255 -4.376 1.00 85.25 271 ALA A CA 1
ATOM 2042 C C . ALA A 1 271 ? 13.994 9.292 -3.802 1.00 85.25 271 ALA A C 1
ATOM 2044 O O . ALA A 1 271 ? 14.932 9.664 -4.489 1.00 85.25 271 ALA A O 1
ATOM 2045 N N . ASP A 1 272 ? 13.750 9.808 -2.589 1.00 82.12 272 ASP A N 1
ATOM 2046 C CA . ASP A 1 272 ? 14.612 10.835 -1.982 1.00 82.12 272 ASP A CA 1
ATOM 2047 C C . ASP A 1 272 ? 14.576 10.803 -0.444 1.00 82.12 272 ASP A C 1
ATOM 2049 O O . ASP A 1 272 ? 15.561 10.486 0.216 1.00 82.12 272 ASP A O 1
ATOM 2053 N N . HIS A 1 273 ? 13.411 11.061 0.160 1.00 72.00 273 HIS A N 1
ATOM 2054 C CA . HIS A 1 273 ? 13.287 11.191 1.622 1.00 72.00 273 HIS A CA 1
ATOM 2055 C C . HIS A 1 273 ? 12.938 9.875 2.333 1.00 72.00 273 HIS A C 1
ATOM 2057 O O . HIS A 1 273 ? 13.016 9.788 3.558 1.00 72.00 273 HIS A O 1
ATOM 2063 N N . PHE A 1 274 ? 12.500 8.869 1.577 1.00 80.25 274 PHE A N 1
ATOM 2064 C CA . PHE A 1 274 ? 11.903 7.643 2.100 1.00 80.25 274 PHE A CA 1
ATOM 2065 C C . PHE A 1 274 ? 12.483 6.403 1.413 1.00 80.25 274 PHE A C 1
ATOM 2067 O O . PHE A 1 274 ? 11.740 5.587 0.867 1.00 80.25 274 PHE A O 1
ATOM 2074 N N . TYR A 1 275 ? 13.809 6.253 1.432 1.00 91.75 275 TYR A N 1
ATOM 2075 C CA . TYR A 1 275 ? 14.429 5.070 0.845 1.00 91.75 275 TYR A CA 1
ATOM 2076 C C . TYR A 1 275 ? 13.960 3.779 1.551 1.00 91.75 275 TYR A C 1
ATOM 2078 O O . TYR A 1 275 ? 13.957 3.711 2.787 1.00 91.75 275 TYR A O 1
ATOM 2086 N N . PRO A 1 276 ? 13.568 2.739 0.795 1.00 94.62 276 PRO A N 1
ATOM 2087 C CA . PRO A 1 276 ? 13.184 1.430 1.309 1.00 94.62 276 PRO A CA 1
ATOM 2088 C C . PRO A 1 276 ? 14.167 0.826 2.312 1.00 94.62 276 PRO A C 1
ATOM 2090 O O . PRO A 1 276 ? 13.728 0.262 3.315 1.00 94.62 276 PRO A O 1
ATOM 2093 N N . GLU A 1 277 ? 15.475 0.943 2.078 1.00 95.00 277 GLU A N 1
ATOM 2094 C CA . GLU A 1 277 ? 16.510 0.452 2.991 1.00 95.00 277 GLU A CA 1
ATOM 2095 C C . GLU A 1 277 ? 16.451 1.129 4.364 1.00 95.00 277 GLU A C 1
ATOM 2097 O O . GLU A 1 277 ? 16.541 0.438 5.379 1.00 95.00 277 GLU A O 1
ATOM 2102 N N . ASP A 1 278 ? 16.199 2.437 4.418 1.00 95.50 278 ASP A N 1
ATOM 2103 C CA . ASP A 1 278 ? 16.118 3.187 5.674 1.00 95.50 278 ASP A CA 1
ATOM 2104 C C . ASP A 1 278 ? 14.834 2.851 6.433 1.00 95.50 278 ASP A C 1
ATOM 2106 O O . ASP A 1 278 ? 14.864 2.599 7.639 1.00 95.50 278 ASP A O 1
ATOM 2110 N N . ILE A 1 279 ? 13.708 2.770 5.719 1.00 95.19 279 ILE A N 1
ATOM 2111 C CA . ILE A 1 279 ? 12.407 2.398 6.291 1.00 95.19 279 ILE A CA 1
ATOM 2112 C C . ILE A 1 279 ? 12.471 0.992 6.899 1.00 95.19 279 ILE A C 1
ATOM 2114 O O . ILE A 1 279 ? 11.975 0.757 8.007 1.00 95.19 279 ILE A O 1
ATOM 2118 N N . VAL A 1 280 ? 13.062 0.032 6.182 1.00 96.75 280 VAL A N 1
ATOM 2119 C CA . VAL A 1 280 ? 13.208 -1.338 6.687 1.00 96.75 280 VAL A CA 1
ATOM 2120 C C . VAL A 1 280 ? 14.191 -1.375 7.855 1.00 96.75 280 VAL A C 1
ATOM 2122 O O . VAL A 1 280 ? 13.867 -1.965 8.886 1.00 96.75 280 VAL A O 1
ATOM 2125 N N . ALA A 1 281 ? 15.344 -0.706 7.756 1.00 96.69 281 ALA A N 1
ATOM 2126 C CA . ALA A 1 281 ? 16.331 -0.667 8.835 1.00 96.69 281 ALA A CA 1
ATOM 2127 C C . ALA A 1 281 ? 15.740 -0.078 10.128 1.00 96.69 281 ALA A C 1
ATOM 2129 O O . ALA A 1 281 ? 15.943 -0.635 11.210 1.00 96.69 281 ALA A O 1
ATOM 2130 N N . ALA A 1 282 ? 14.926 0.974 10.014 1.00 95.50 282 ALA A N 1
ATOM 2131 C CA . ALA A 1 282 ? 14.216 1.600 11.129 1.00 95.50 282 ALA A CA 1
ATOM 2132 C C . ALA A 1 282 ? 13.089 0.729 11.725 1.00 95.50 282 ALA A C 1
ATOM 2134 O O . ALA A 1 282 ? 12.584 1.026 12.808 1.00 95.50 282 ALA A O 1
ATOM 2135 N N . GLY A 1 283 ? 12.704 -0.367 11.062 1.00 93.12 283 GLY A N 1
ATOM 2136 C CA . GLY A 1 283 ? 11.619 -1.255 11.496 1.00 93.12 283 GLY A CA 1
ATOM 2137 C C . GLY A 1 283 ? 10.232 -0.711 11.201 1.00 93.12 283 GLY A C 1
ATOM 2138 O O . GLY A 1 283 ? 9.248 -1.196 11.760 1.00 93.12 283 GLY A O 1
ATOM 2139 N N . GLU A 1 284 ? 10.155 0.286 10.325 1.00 92.31 284 GLU A N 1
ATOM 2140 C CA . GLU A 1 284 ? 8.909 0.943 9.965 1.00 92.31 284 GLU A CA 1
ATOM 2141 C C . GLU A 1 284 ? 8.118 0.135 8.941 1.00 92.31 284 GLU A C 1
ATOM 2143 O O . GLU A 1 284 ? 6.901 0.245 8.902 1.00 92.31 284 GLU A O 1
ATOM 2148 N N . MET A 1 285 ? 8.751 -0.713 8.125 1.00 94.12 285 MET A N 1
ATOM 2149 C CA . MET A 1 285 ? 8.035 -1.612 7.213 1.00 94.12 285 MET A CA 1
ATOM 2150 C C . MET A 1 285 ? 7.566 -2.878 7.945 1.00 94.12 285 MET A C 1
ATOM 2152 O O . MET A 1 285 ? 8.357 -3.625 8.520 1.00 94.12 285 MET A O 1
ATOM 2156 N N . HIS A 1 286 ? 6.267 -3.164 7.902 1.00 92.69 286 HIS A N 1
ATOM 2157 C CA . HIS A 1 286 ? 5.644 -4.335 8.534 1.00 92.69 286 HIS A CA 1
ATOM 2158 C C . HIS A 1 286 ? 5.058 -5.326 7.526 1.00 92.69 286 HIS A C 1
ATOM 2160 O O . HIS A 1 286 ? 4.801 -6.476 7.890 1.00 92.69 286 HIS A O 1
ATOM 2166 N N . VAL A 1 287 ? 4.836 -4.915 6.274 1.00 95.81 287 VAL A N 1
ATOM 2167 C CA . VAL A 1 287 ? 4.426 -5.836 5.208 1.00 95.81 287 VAL A CA 1
ATOM 2168 C C . VAL A 1 287 ? 5.592 -6.784 4.903 1.00 95.81 287 VAL A C 1
ATOM 2170 O O . VAL A 1 287 ? 6.676 -6.302 4.580 1.00 95.81 287 VAL A O 1
ATOM 2173 N N . PRO A 1 288 ? 5.400 -8.114 4.988 1.00 97.25 288 PRO A N 1
ATOM 2174 C CA . PRO A 1 288 ? 6.444 -9.081 4.662 1.00 97.25 288 PRO A CA 1
ATOM 2175 C C . PRO A 1 288 ? 6.983 -8.913 3.237 1.00 97.25 288 PRO A C 1
ATOM 2177 O O . PRO A 1 288 ? 6.207 -8.733 2.297 1.00 97.25 288 PRO A O 1
ATOM 2180 N N . VAL A 1 289 ? 8.297 -9.032 3.071 1.00 98.06 289 VAL A N 1
ATOM 2181 C CA . VAL A 1 289 ? 8.993 -8.818 1.796 1.00 98.06 289 VAL A CA 1
ATOM 2182 C C . VAL A 1 289 ? 9.646 -10.110 1.326 1.00 98.06 289 VAL A C 1
ATOM 2184 O O . VAL A 1 289 ? 10.384 -10.739 2.076 1.00 98.06 289 VAL A O 1
ATOM 2187 N N . TYR A 1 290 ? 9.415 -10.483 0.072 1.00 97.94 290 TYR A N 1
ATOM 2188 C CA . TYR A 1 290 ? 10.243 -11.422 -0.672 1.00 97.94 290 TYR A CA 1
ATOM 2189 C C . TYR A 1 290 ? 10.988 -10.636 -1.754 1.00 97.94 290 TYR A C 1
ATOM 2191 O O . TYR A 1 290 ? 10.441 -10.341 -2.816 1.00 97.94 290 TYR A O 1
ATOM 2199 N N . HIS A 1 291 ? 12.223 -10.252 -1.459 1.00 97.50 291 HIS A N 1
ATOM 2200 C CA . HIS A 1 291 ? 13.091 -9.531 -2.379 1.00 97.50 291 HIS A CA 1
ATOM 2201 C C . HIS A 1 291 ? 13.977 -10.519 -3.139 1.00 97.50 291 HIS A C 1
ATOM 2203 O O . HIS A 1 291 ? 14.608 -11.382 -2.529 1.00 97.50 291 HIS A O 1
ATOM 2209 N N . LEU A 1 292 ? 14.003 -10.408 -4.463 1.00 94.38 292 LEU A N 1
ATOM 2210 C CA . LEU A 1 292 ? 14.826 -11.223 -5.343 1.00 94.38 292 LEU A CA 1
ATOM 2211 C C . LEU A 1 292 ? 15.492 -10.337 -6.394 1.00 94.38 292 LEU A C 1
ATOM 2213 O O . LEU A 1 292 ? 14.842 -9.494 -7.007 1.00 94.38 292 LEU A O 1
ATOM 2217 N N . TRP A 1 293 ? 16.777 -10.566 -6.634 1.00 94.25 293 TRP A N 1
ATOM 2218 C CA . TRP A 1 293 ? 17.512 -9.948 -7.734 1.00 94.25 293 TRP A CA 1
ATOM 2219 C C . TRP A 1 293 ? 18.512 -10.938 -8.309 1.00 94.25 293 TRP A C 1
ATOM 2221 O O . TRP A 1 293 ? 18.893 -11.916 -7.661 1.00 94.25 293 TRP A O 1
ATOM 2231 N N . ASN A 1 294 ? 18.922 -10.699 -9.547 1.00 92.75 294 ASN A N 1
ATOM 2232 C CA . ASN A 1 294 ? 19.836 -11.575 -10.252 1.00 92.75 294 ASN A CA 1
ATOM 2233 C C . ASN A 1 294 ? 21.222 -10.934 -10.326 1.00 92.75 294 ASN A C 1
ATOM 2235 O O . ASN A 1 294 ? 21.355 -9.784 -10.733 1.00 92.75 294 ASN A O 1
ATOM 2239 N N . ARG A 1 295 ? 22.256 -11.677 -9.925 1.00 91.44 295 ARG A N 1
ATOM 2240 C CA . ARG A 1 295 ? 23.613 -11.147 -9.692 1.00 91.44 295 ARG A CA 1
ATOM 2241 C C . ARG A 1 295 ? 24.194 -10.358 -10.870 1.00 91.44 295 ARG A C 1
ATOM 2243 O O . ARG A 1 295 ? 24.968 -9.430 -10.665 1.00 91.44 295 ARG A O 1
ATOM 2250 N N . GLY A 1 296 ? 23.898 -10.785 -12.092 1.00 93.12 296 GLY A N 1
ATOM 2251 C CA . GLY A 1 296 ? 24.474 -10.238 -13.316 1.00 93.12 296 GLY A CA 1
ATOM 2252 C C . GLY A 1 296 ? 23.467 -9.496 -14.182 1.00 93.12 296 GLY A C 1
ATOM 2253 O O . GLY A 1 296 ? 23.730 -9.314 -15.368 1.00 93.12 296 GLY A O 1
ATOM 2254 N N . ASP A 1 297 ? 22.321 -9.098 -13.626 1.00 95.44 297 ASP A N 1
ATOM 2255 C CA . ASP A 1 297 ? 21.282 -8.393 -14.368 1.00 95.44 297 ASP A CA 1
ATOM 2256 C C . ASP A 1 297 ? 21.828 -7.075 -14.953 1.00 95.44 297 ASP A C 1
ATOM 2258 O O . ASP A 1 297 ? 22.192 -6.158 -14.218 1.00 95.44 297 ASP A O 1
ATOM 2262 N N . PRO A 1 298 ? 21.912 -6.932 -16.284 1.00 94.25 298 PRO A N 1
ATOM 2263 C CA . PRO A 1 298 ? 22.477 -5.728 -16.880 1.00 94.25 298 PRO A CA 1
ATOM 2264 C C . PRO A 1 298 ? 21.676 -4.468 -16.529 1.00 94.25 298 PRO A C 1
ATOM 2266 O O . PRO A 1 298 ? 22.242 -3.380 -16.577 1.00 94.25 298 PRO A O 1
ATOM 2269 N N . ALA A 1 299 ? 20.398 -4.592 -16.149 1.00 93.75 299 ALA A N 1
ATOM 2270 C CA . ALA A 1 299 ? 19.573 -3.457 -15.753 1.00 93.75 299 ALA A CA 1
ATOM 2271 C C . ALA A 1 299 ? 20.088 -2.754 -14.484 1.00 93.75 299 ALA A C 1
ATOM 2273 O O . ALA A 1 299 ? 19.922 -1.545 -14.385 1.00 93.75 299 ALA A O 1
ATOM 2274 N N . CYS A 1 300 ? 20.769 -3.471 -13.581 1.00 94.25 300 CYS A N 1
ATOM 2275 C CA . CYS A 1 300 ? 21.437 -2.926 -12.390 1.00 94.25 300 CYS A CA 1
ATOM 2276 C C . CYS A 1 300 ? 22.968 -2.889 -12.539 1.00 94.25 300 CYS A C 1
ATOM 2278 O O . CYS A 1 300 ? 23.708 -3.101 -11.585 1.00 94.25 300 CYS A O 1
ATOM 2280 N N . CYS A 1 301 ? 23.475 -2.664 -13.756 1.00 94.94 301 CYS A N 1
ATOM 2281 C CA . CYS A 1 301 ? 24.911 -2.641 -14.081 1.00 94.94 301 CYS A CA 1
ATOM 2282 C C . CYS A 1 301 ? 25.646 -3.991 -13.967 1.00 94.94 301 CYS A C 1
ATOM 2284 O O . CYS A 1 301 ? 26.874 -4.060 -14.102 1.00 94.94 301 CYS A O 1
ATOM 2286 N N . GLY A 1 302 ? 24.899 -5.083 -13.796 1.00 94.06 302 GLY A N 1
ATOM 2287 C CA . GLY A 1 302 ? 25.392 -6.452 -13.840 1.00 94.06 302 GLY A CA 1
ATOM 2288 C C . GLY A 1 302 ? 26.445 -6.782 -12.782 1.00 94.06 302 GLY A C 1
ATOM 2289 O O . GLY A 1 302 ? 26.547 -6.162 -11.723 1.00 94.06 302 GLY A O 1
ATOM 2290 N N . SER A 1 303 ? 27.260 -7.792 -13.089 1.00 92.56 303 SER A N 1
ATOM 2291 C CA . SER A 1 303 ? 28.302 -8.299 -12.190 1.00 92.56 303 SER A CA 1
ATOM 2292 C C . SER A 1 303 ? 29.658 -7.602 -12.362 1.00 92.56 303 SER A C 1
ATOM 2294 O O . SER A 1 303 ? 30.650 -8.027 -11.767 1.00 92.56 303 SER A O 1
ATOM 2296 N N . ALA A 1 304 ? 29.738 -6.580 -13.219 1.00 91.62 304 ALA A N 1
ATOM 2297 C CA . ALA A 1 304 ? 30.968 -5.837 -13.455 1.00 91.62 304 ALA A CA 1
ATOM 2298 C C . ALA A 1 304 ? 31.324 -5.003 -12.218 1.00 91.62 304 ALA A C 1
ATOM 2300 O O . ALA A 1 304 ? 30.456 -4.337 -11.656 1.00 91.62 304 ALA A O 1
ATOM 2301 N N . LEU A 1 305 ? 32.599 -5.037 -11.810 1.00 95.56 305 LEU A N 1
ATOM 2302 C CA . LEU A 1 305 ? 33.092 -4.184 -10.731 1.00 95.56 305 LEU A CA 1
ATOM 2303 C C . LEU A 1 305 ? 33.016 -2.722 -11.163 1.00 95.56 305 LEU A C 1
ATOM 2305 O O . LEU A 1 305 ? 33.662 -2.322 -12.132 1.00 95.56 305 LEU A O 1
ATOM 2309 N N . GLN A 1 306 ? 32.259 -1.947 -10.405 1.00 96.62 306 GLN A N 1
ATOM 2310 C CA . GLN A 1 306 ? 32.207 -0.499 -10.494 1.00 96.62 306 GLN A CA 1
ATOM 2311 C C . GLN A 1 306 ? 33.032 0.118 -9.361 1.00 96.62 306 GLN A C 1
ATOM 2313 O O . GLN A 1 306 ? 33.446 -0.585 -8.437 1.00 96.62 306 GLN A O 1
ATOM 2318 N N . THR A 1 307 ? 33.312 1.419 -9.442 1.00 96.81 307 THR A N 1
ATOM 2319 C CA . THR A 1 307 ? 33.970 2.166 -8.359 1.00 96.81 307 THR A CA 1
ATOM 2320 C C . THR A 1 307 ? 32.963 3.114 -7.725 1.00 96.81 307 THR A C 1
ATOM 2322 O O . THR A 1 307 ? 32.451 3.993 -8.411 1.00 96.81 307 THR A O 1
ATOM 2325 N N . TYR A 1 308 ? 32.736 2.955 -6.426 1.00 95.56 308 TYR A N 1
ATOM 2326 C CA . TYR A 1 308 ? 31.842 3.775 -5.609 1.00 95.56 308 TYR A CA 1
ATOM 2327 C C . TYR A 1 308 ? 32.634 4.525 -4.544 1.00 95.56 308 TYR A C 1
ATOM 2329 O O . TYR A 1 308 ? 33.810 4.233 -4.323 1.00 95.56 308 TYR A O 1
ATOM 2337 N N . LEU A 1 309 ? 31.987 5.473 -3.871 1.00 93.38 309 LEU A N 1
ATOM 2338 C CA . LEU A 1 309 ? 32.535 6.180 -2.717 1.00 93.38 309 LEU A CA 1
ATOM 2339 C C . LEU A 1 309 ? 31.764 5.767 -1.463 1.00 93.38 309 LEU A C 1
ATOM 2341 O O . LEU A 1 309 ? 30.541 5.665 -1.497 1.00 93.38 309 LEU A O 1
ATOM 2345 N N . ASP A 1 310 ? 32.466 5.505 -0.365 1.00 90.44 310 ASP A N 1
ATOM 2346 C CA . ASP A 1 310 ? 31.817 5.294 0.930 1.00 90.44 310 ASP A CA 1
ATOM 2347 C C . ASP A 1 310 ? 31.361 6.624 1.565 1.00 90.44 310 ASP A C 1
ATOM 2349 O O . ASP A 1 310 ? 31.557 7.709 1.011 1.00 90.44 310 ASP A O 1
ATOM 2353 N N . GLU A 1 311 ? 30.771 6.554 2.761 1.00 87.06 311 GLU A N 1
ATOM 2354 C CA . GLU A 1 311 ? 30.297 7.731 3.507 1.00 87.06 311 GLU A CA 1
ATOM 2355 C C . GLU A 1 311 ? 31.405 8.753 3.846 1.00 87.06 311 GLU A C 1
ATOM 2357 O O . GLU A 1 311 ? 31.113 9.912 4.147 1.00 87.06 311 GLU A O 1
ATOM 2362 N N . PHE A 1 312 ? 32.679 8.351 3.772 1.00 94.06 312 PHE A N 1
ATOM 2363 C CA . PHE A 1 312 ? 33.850 9.202 3.997 1.00 94.06 312 PHE A CA 1
ATOM 2364 C C . PHE A 1 312 ? 34.511 9.664 2.689 1.00 94.06 312 PHE A C 1
ATOM 2366 O O . PHE A 1 312 ? 35.548 10.333 2.727 1.00 94.06 312 PHE A O 1
ATOM 2373 N N . GLY A 1 313 ? 33.927 9.329 1.536 1.00 92.94 313 GLY A N 1
ATOM 2374 C CA . GLY A 1 313 ? 34.470 9.642 0.217 1.00 92.94 313 GLY A CA 1
ATOM 2375 C C . GLY A 1 313 ? 35.650 8.756 -0.192 1.00 92.94 313 GLY A C 1
ATOM 2376 O O . GLY A 1 313 ? 36.402 9.125 -1.097 1.00 92.94 313 GLY A O 1
ATOM 2377 N N . VAL A 1 314 ? 35.861 7.616 0.471 1.00 96.25 314 VAL A N 1
ATOM 2378 C CA . VAL A 1 314 ? 36.921 6.665 0.124 1.00 96.25 314 VAL A CA 1
ATOM 2379 C C . VAL A 1 314 ? 36.423 5.746 -0.993 1.00 96.25 314 VAL A C 1
ATOM 2381 O O . VAL A 1 314 ? 35.348 5.155 -0.865 1.00 96.25 314 VAL A O 1
ATOM 2384 N N . PRO A 1 315 ? 37.184 5.594 -2.092 1.00 96.38 315 PRO A N 1
ATOM 2385 C CA . PRO A 1 315 ? 36.776 4.727 -3.179 1.00 96.38 315 PRO A CA 1
ATOM 2386 C C . PRO A 1 315 ? 36.867 3.251 -2.792 1.00 96.38 315 PRO A C 1
ATOM 2388 O O . PRO A 1 315 ? 37.865 2.801 -2.222 1.00 96.38 315 PRO A O 1
ATOM 2391 N N . TYR A 1 316 ? 35.860 2.482 -3.187 1.00 96.31 316 TYR A N 1
ATOM 2392 C CA . TYR A 1 316 ? 35.850 1.025 -3.119 1.00 96.31 316 TYR A CA 1
ATOM 2393 C C . TYR A 1 316 ? 35.212 0.447 -4.385 1.00 96.31 316 TYR A C 1
ATOM 2395 O O . TYR A 1 316 ? 34.568 1.166 -5.148 1.00 96.31 316 TYR A O 1
ATOM 2403 N N . SER A 1 317 ? 35.416 -0.847 -4.638 1.00 96.88 317 SER A N 1
ATOM 2404 C CA . SER A 1 317 ? 34.852 -1.507 -5.816 1.00 96.88 317 SER A CA 1
ATOM 2405 C C . SER A 1 317 ? 33.963 -2.678 -5.447 1.00 96.88 317 SER A C 1
ATOM 2407 O O . SER A 1 317 ? 34.346 -3.525 -4.639 1.00 96.88 317 SER A O 1
ATOM 2409 N N . GLU A 1 318 ? 32.810 -2.763 -6.100 1.00 96.19 318 GLU A N 1
ATOM 2410 C CA . GLU A 1 318 ? 31.901 -3.898 -5.991 1.00 96.19 318 GLU A CA 1
ATOM 2411 C C . GLU A 1 318 ? 31.051 -4.071 -7.264 1.00 96.19 318 GLU A C 1
ATOM 2413 O O . GLU A 1 318 ? 31.027 -3.172 -8.106 1.00 96.19 318 GLU A O 1
ATOM 2418 N N . PRO A 1 319 ? 30.401 -5.234 -7.463 1.00 96.19 319 PRO A N 1
ATOM 2419 C CA . PRO A 1 319 ? 29.503 -5.446 -8.593 1.00 96.19 319 PRO A CA 1
ATOM 2420 C C . PRO A 1 319 ? 28.289 -4.513 -8.560 1.00 96.19 319 PRO A C 1
ATOM 2422 O O . PRO A 1 319 ? 27.682 -4.348 -7.504 1.00 96.19 319 PRO A O 1
ATOM 2425 N N . GLY A 1 320 ? 27.887 -3.992 -9.720 1.00 95.88 320 GLY A N 1
ATOM 2426 C CA . GLY A 1 320 ? 26.792 -3.022 -9.823 1.00 95.88 320 GLY A CA 1
ATOM 2427 C C . GLY A 1 320 ? 25.455 -3.480 -9.245 1.00 95.88 320 GLY A C 1
ATOM 2428 O O . GLY A 1 320 ? 24.836 -2.766 -8.456 1.00 95.88 320 GLY A O 1
ATOM 2429 N N . CYS A 1 321 ? 25.042 -4.709 -9.551 1.00 95.00 321 CYS A N 1
ATOM 2430 C CA . CYS A 1 321 ? 23.790 -5.234 -9.008 1.00 95.00 321 CYS A CA 1
ATOM 2431 C C . CYS A 1 321 ? 23.882 -5.512 -7.514 1.00 95.00 321 CYS A C 1
ATOM 2433 O O . CYS A 1 321 ? 22.908 -5.361 -6.783 1.00 95.00 321 CYS A O 1
ATOM 2435 N N . LEU A 1 322 ? 25.058 -5.922 -7.036 1.00 95.31 322 LEU A N 1
ATOM 2436 C CA . LEU A 1 322 ? 25.249 -6.103 -5.606 1.00 95.31 322 LEU A CA 1
ATOM 2437 C C . LEU A 1 322 ? 25.132 -4.756 -4.887 1.00 95.31 322 LEU A C 1
ATOM 2439 O O . LEU A 1 322 ? 24.457 -4.693 -3.865 1.00 95.31 322 LEU A O 1
ATOM 2443 N N . HIS A 1 323 ? 25.717 -3.698 -5.449 1.00 96.38 323 HIS A N 1
ATOM 2444 C CA . HIS A 1 323 ? 25.631 -2.343 -4.913 1.00 96.38 323 HIS A CA 1
ATOM 2445 C C . HIS A 1 323 ? 24.182 -1.847 -4.798 1.00 96.38 323 HIS A C 1
ATOM 2447 O O . HIS A 1 323 ? 23.776 -1.405 -3.725 1.00 96.38 323 HIS A O 1
ATOM 2453 N N . GLU A 1 324 ? 23.372 -2.006 -5.856 1.00 96.19 324 GLU A N 1
ATOM 2454 C CA . GLU A 1 324 ? 21.959 -1.591 -5.850 1.00 96.19 324 GLU A CA 1
ATOM 2455 C C . GLU A 1 324 ? 21.158 -2.237 -4.710 1.00 96.19 324 GLU A C 1
ATOM 2457 O O . GLU A 1 324 ? 20.367 -1.575 -4.038 1.00 96.19 324 GLU A O 1
ATOM 2462 N N . HIS A 1 325 ? 21.373 -3.531 -4.461 1.00 96.56 325 HIS A N 1
ATOM 2463 C CA . HIS A 1 325 ? 20.525 -4.305 -3.553 1.00 96.56 325 HIS A CA 1
ATOM 2464 C C . HIS A 1 325 ? 21.071 -4.458 -2.135 1.00 96.56 325 HIS A C 1
ATOM 2466 O O . HIS A 1 325 ? 20.295 -4.760 -1.224 1.00 96.56 325 HIS A O 1
ATOM 2472 N N . ARG A 1 326 ? 22.379 -4.270 -1.913 1.00 95.06 326 ARG A N 1
ATOM 2473 C CA . ARG A 1 326 ? 23.051 -4.601 -0.645 1.00 95.06 326 ARG A CA 1
ATOM 2474 C C . ARG A 1 326 ? 22.387 -3.947 0.561 1.00 95.06 326 ARG A C 1
ATOM 2476 O O . ARG A 1 326 ? 22.039 -4.651 1.503 1.00 95.06 326 ARG A O 1
ATOM 2483 N N . ALA A 1 327 ? 22.178 -2.631 0.529 1.00 95.88 327 ALA A N 1
ATOM 2484 C CA . ALA A 1 327 ? 21.623 -1.906 1.672 1.00 95.88 327 ALA A CA 1
ATOM 2485 C C . ALA A 1 327 ? 20.219 -2.412 2.043 1.00 95.88 327 ALA A C 1
ATOM 2487 O O . ALA A 1 327 ? 19.920 -2.649 3.215 1.00 95.88 327 ALA A O 1
ATOM 2488 N N . TYR A 1 328 ? 19.373 -2.652 1.039 1.00 97.00 328 TYR A N 1
ATOM 2489 C CA . TYR A 1 328 ? 18.027 -3.177 1.246 1.00 97.00 328 TYR A CA 1
ATOM 2490 C C . TYR A 1 328 ? 18.037 -4.639 1.716 1.00 97.00 328 TYR A C 1
ATOM 2492 O O . TYR A 1 328 ? 17.275 -5.017 2.610 1.00 97.00 328 TYR A O 1
ATOM 2500 N N . HIS A 1 329 ? 18.934 -5.465 1.169 1.00 96.12 329 HIS A N 1
ATOM 2501 C CA . HIS A 1 329 ? 19.159 -6.831 1.632 1.00 96.12 329 HIS A CA 1
ATOM 2502 C C . HIS A 1 329 ? 19.559 -6.873 3.107 1.00 96.12 329 HIS A C 1
ATOM 2504 O O . HIS A 1 329 ? 18.911 -7.569 3.894 1.00 96.12 329 HIS A O 1
ATOM 2510 N N . ASP A 1 330 ? 20.580 -6.106 3.483 1.00 96.38 330 ASP A N 1
ATOM 2511 C CA . ASP A 1 330 ? 21.098 -6.054 4.846 1.00 96.38 330 ASP A CA 1
ATOM 2512 C C . ASP A 1 330 ? 20.023 -5.553 5.820 1.00 96.38 330 ASP A C 1
ATOM 2514 O O . ASP A 1 330 ? 19.845 -6.133 6.895 1.00 96.38 330 ASP A O 1
ATOM 2518 N N . ALA A 1 331 ? 19.231 -4.553 5.415 1.00 97.50 331 ALA A N 1
ATOM 2519 C CA . ALA A 1 331 ? 18.094 -4.066 6.187 1.00 97.50 331 ALA A CA 1
ATOM 2520 C C . ALA A 1 331 ? 17.043 -5.166 6.427 1.00 97.50 331 ALA A C 1
ATOM 2522 O O . ALA A 1 331 ? 16.619 -5.365 7.566 1.00 97.50 331 ALA A O 1
ATOM 2523 N N . ILE A 1 332 ? 16.658 -5.932 5.396 1.00 96.81 332 ILE A N 1
ATOM 2524 C CA . ILE A 1 332 ? 15.709 -7.053 5.541 1.00 96.81 332 ILE A CA 1
ATOM 2525 C C . ILE A 1 332 ? 16.273 -8.146 6.456 1.00 96.81 332 ILE A C 1
ATOM 2527 O O . ILE A 1 332 ? 15.537 -8.712 7.263 1.00 96.81 332 ILE A O 1
ATOM 2531 N N . VAL A 1 333 ? 17.558 -8.480 6.333 1.00 94.56 333 VAL A N 1
ATOM 2532 C CA . VAL A 1 333 ? 18.181 -9.529 7.153 1.00 94.56 333 VAL A CA 1
ATOM 2533 C C . VAL A 1 333 ? 18.267 -9.101 8.619 1.00 94.56 333 VAL A C 1
ATOM 2535 O O . VAL A 1 333 ? 17.974 -9.904 9.508 1.00 94.56 333 VAL A O 1
ATOM 2538 N N . ALA A 1 334 ? 18.645 -7.849 8.877 1.00 95.31 334 ALA A N 1
ATOM 2539 C CA . ALA A 1 334 ? 18.778 -7.310 10.225 1.00 95.31 334 ALA A CA 1
ATOM 2540 C C . ALA A 1 334 ? 17.418 -7.063 10.896 1.00 95.31 334 ALA A C 1
ATOM 2542 O O . ALA A 1 334 ? 17.266 -7.310 12.094 1.00 95.31 334 ALA A O 1
ATOM 2543 N N . ASN A 1 335 ? 16.432 -6.593 10.130 1.00 96.19 335 ASN A N 1
ATOM 2544 C CA . ASN A 1 335 ? 15.129 -6.183 10.633 1.00 96.19 335 ASN A CA 1
ATOM 2545 C C . ASN A 1 335 ? 13.994 -6.652 9.705 1.00 96.19 335 ASN A C 1
ATOM 2547 O O . ASN A 1 335 ? 13.381 -5.847 9.004 1.00 96.19 335 ASN A O 1
ATOM 2551 N N . PRO A 1 336 ? 13.709 -7.968 9.665 1.00 95.44 336 PRO A N 1
ATOM 2552 C CA . PRO A 1 336 ? 12.808 -8.542 8.674 1.00 95.44 336 PRO A CA 1
ATOM 2553 C C . PRO A 1 336 ? 11.386 -7.994 8.826 1.00 95.44 336 PRO A C 1
ATOM 2555 O O . PRO A 1 336 ? 10.747 -8.252 9.856 1.00 95.44 336 PRO A O 1
ATOM 2558 N N . PRO A 1 337 ? 10.836 -7.319 7.793 1.00 95.44 337 PRO A N 1
ATOM 2559 C CA . PRO A 1 337 ? 9.469 -6.825 7.833 1.00 95.44 337 PRO A CA 1
ATOM 2560 C C . PRO A 1 337 ? 8.455 -7.914 8.184 1.00 95.44 337 PRO A C 1
ATOM 2562 O O . PRO A 1 337 ? 8.529 -9.060 7.728 1.00 95.44 337 PRO A O 1
ATOM 2565 N N . GLY A 1 338 ? 7.512 -7.560 9.051 1.00 87.56 338 GLY A N 1
ATOM 2566 C CA . GLY A 1 338 ? 6.521 -8.478 9.608 1.00 87.56 338 GLY A CA 1
ATOM 2567 C C . GLY A 1 338 ? 7.045 -9.376 10.733 1.00 87.56 338 GLY A C 1
ATOM 2568 O O . GLY A 1 338 ? 6.228 -9.962 11.440 1.00 87.56 338 GLY A O 1
ATOM 2569 N N . GLY A 1 339 ? 8.361 -9.460 10.942 1.00 89.56 339 GLY A N 1
ATOM 2570 C CA . GLY A 1 339 ? 9.012 -10.212 12.013 1.00 89.56 339 GLY A CA 1
ATOM 2571 C C . GLY A 1 339 ? 9.887 -11.378 11.524 1.00 89.56 339 GLY A C 1
ATOM 2572 O O . GLY A 1 339 ? 9.936 -11.684 10.328 1.00 89.56 339 GLY A O 1
ATOM 2573 N N . PRO A 1 340 ? 10.581 -12.068 12.450 1.00 89.44 340 PRO A N 1
ATOM 2574 C CA . PRO A 1 340 ? 11.523 -13.135 12.118 1.00 89.44 340 PRO A CA 1
ATOM 2575 C C . PRO A 1 340 ? 10.912 -14.234 11.238 1.00 89.44 340 PRO A C 1
ATOM 2577 O O . PRO A 1 340 ? 9.823 -14.735 11.519 1.00 89.44 340 PRO A O 1
ATOM 2580 N N . GLY A 1 341 ? 11.626 -14.615 10.174 1.00 87.94 341 GLY A N 1
ATOM 2581 C CA . GLY A 1 341 ? 11.210 -15.667 9.236 1.00 87.94 341 GLY A CA 1
ATOM 2582 C C . GLY A 1 341 ? 10.081 -15.275 8.277 1.00 87.94 341 GLY A C 1
ATOM 2583 O O . GLY A 1 341 ? 9.613 -16.122 7.517 1.00 87.94 341 GLY A O 1
ATOM 2584 N N . ARG A 1 342 ? 9.621 -14.017 8.298 1.00 93.62 342 ARG A N 1
ATOM 2585 C CA . ARG A 1 342 ? 8.537 -13.557 7.419 1.00 93.62 342 ARG A CA 1
ATOM 2586 C C . ARG A 1 342 ? 9.018 -12.835 6.176 1.00 93.62 342 ARG A C 1
ATOM 2588 O O . ARG A 1 342 ? 8.295 -12.846 5.187 1.00 93.62 342 ARG A O 1
ATOM 2595 N N . SER A 1 343 ? 10.219 -12.277 6.205 1.00 97.00 343 SER A N 1
ATOM 2596 C CA . SER A 1 343 ? 10.833 -11.650 5.040 1.00 97.00 343 SER A CA 1
ATOM 2597 C C . SER A 1 343 ? 12.065 -12.416 4.584 1.00 97.00 343 SER A C 1
ATOM 2599 O O . SER A 1 343 ? 12.766 -13.031 5.388 1.00 97.00 343 SER A O 1
ATOM 2601 N N . VAL A 1 344 ? 12.280 -12.405 3.276 1.00 94.06 344 VAL A N 1
ATOM 2602 C CA . VAL A 1 344 ? 13.330 -13.122 2.564 1.00 94.06 344 VAL A CA 1
ATOM 2603 C C . VAL A 1 344 ? 13.949 -12.150 1.570 1.00 94.06 344 VAL A C 1
ATOM 2605 O O . VAL A 1 344 ? 13.242 -11.391 0.914 1.00 94.06 344 VAL A O 1
ATOM 2608 N N . SER A 1 345 ? 15.271 -12.174 1.467 1.00 94.69 345 SER A N 1
ATOM 2609 C CA . SER A 1 345 ? 16.021 -11.386 0.500 1.00 94.69 345 SER A CA 1
ATOM 2610 C C . SER A 1 345 ? 17.075 -12.293 -0.123 1.00 94.69 345 SER A C 1
ATOM 2612 O O . SER A 1 345 ? 17.922 -12.830 0.595 1.00 94.69 345 SER A O 1
ATOM 2614 N N . VAL A 1 346 ? 16.948 -12.561 -1.423 1.00 90.75 346 VAL A N 1
ATOM 2615 C CA . VAL A 1 346 ? 17.712 -13.597 -2.125 1.00 90.75 346 VAL A CA 1
ATOM 2616 C C . VAL A 1 346 ? 18.343 -13.076 -3.409 1.00 90.75 346 VAL A C 1
ATOM 2618 O O . VAL A 1 346 ? 17.660 -12.685 -4.351 1.00 90.75 346 VAL A O 1
ATOM 2621 N N . GLU A 1 347 ? 19.664 -13.186 -3.472 1.00 90.81 347 GLU A N 1
ATOM 2622 C CA . GLU A 1 347 ? 20.393 -13.142 -4.733 1.00 90.81 347 GLU A CA 1
ATOM 2623 C C . GLU A 1 347 ? 20.207 -14.477 -5.466 1.00 90.81 347 GLU A C 1
ATOM 2625 O O . GLU A 1 347 ? 20.384 -15.553 -4.880 1.00 90.81 347 GLU A O 1
ATOM 2630 N N . VAL A 1 348 ? 19.881 -14.416 -6.754 1.00 89.25 348 VAL A N 1
ATOM 2631 C CA . VAL A 1 348 ? 19.883 -15.575 -7.650 1.00 89.25 348 VAL A CA 1
ATOM 2632 C C . VAL A 1 348 ? 20.949 -15.439 -8.735 1.00 89.25 348 VAL A C 1
ATOM 2634 O O . VAL A 1 348 ? 21.470 -14.356 -8.992 1.00 89.25 348 VAL A O 1
ATOM 2637 N N . CYS A 1 349 ? 21.270 -16.563 -9.378 1.00 87.50 349 CYS A N 1
ATOM 2638 C CA . CYS A 1 349 ? 22.034 -16.589 -10.617 1.00 87.50 349 CYS A CA 1
ATOM 2639 C C . CYS A 1 349 ? 21.231 -17.333 -11.681 1.00 87.50 349 CYS A C 1
ATOM 2641 O O . CYS A 1 349 ? 21.124 -18.561 -11.665 1.00 87.50 349 CYS A O 1
ATOM 2643 N N . VAL A 1 350 ? 20.614 -16.578 -12.584 1.00 86.50 350 VAL A N 1
ATOM 2644 C CA . VAL A 1 350 ? 19.816 -17.119 -13.682 1.00 86.50 350 VAL A CA 1
ATOM 2645 C C . VAL A 1 350 ? 20.280 -16.494 -14.984 1.00 86.50 350 VAL A C 1
ATOM 2647 O O . VAL A 1 350 ? 20.314 -15.278 -15.134 1.00 86.50 350 VAL A O 1
ATOM 2650 N N . ASN A 1 351 ? 20.634 -17.330 -15.946 1.00 86.31 351 ASN A N 1
ATOM 2651 C CA . ASN A 1 351 ? 21.034 -16.851 -17.257 1.00 86.31 351 ASN A CA 1
ATOM 2652 C C . ASN A 1 351 ? 19.820 -16.589 -18.135 1.00 86.31 351 ASN A C 1
ATOM 2654 O O . ASN A 1 351 ? 18.843 -17.344 -18.097 1.00 86.31 351 ASN A O 1
ATOM 2658 N N . ASP A 1 352 ? 19.926 -15.558 -18.964 1.00 85.56 352 ASP A N 1
ATOM 2659 C CA . ASP A 1 352 ? 18.969 -15.334 -20.032 1.00 85.56 352 ASP A CA 1
ATOM 2660 C C . ASP A 1 352 ? 19.003 -16.478 -21.059 1.00 85.56 352 ASP A C 1
ATOM 2662 O O . ASP A 1 352 ? 19.986 -17.222 -21.205 1.00 85.56 352 ASP A O 1
ATOM 2666 N N . ALA A 1 353 ? 17.890 -16.658 -21.763 1.00 82.19 353 ALA A N 1
ATOM 2667 C CA . ALA A 1 353 ? 17.765 -17.663 -22.799 1.00 82.19 353 ALA A CA 1
ATOM 2668 C C . ALA A 1 353 ? 18.820 -17.437 -23.894 1.00 82.19 353 ALA A C 1
ATOM 2670 O O . ALA A 1 353 ? 18.845 -16.415 -24.568 1.00 82.19 353 ALA A O 1
ATOM 2671 N N . GLY A 1 354 ? 19.676 -18.440 -24.103 1.00 81.38 354 GLY A N 1
ATOM 2672 C CA . GLY A 1 354 ? 20.735 -18.387 -25.114 1.00 81.38 354 GLY A CA 1
ATOM 2673 C C . GLY A 1 354 ? 22.093 -17.914 -24.594 1.00 81.38 354 GLY A C 1
ATOM 2674 O O . GLY A 1 354 ? 23.074 -18.027 -25.327 1.00 81.38 354 GLY A O 1
ATOM 2675 N N . THR A 1 355 ? 22.198 -17.480 -23.335 1.00 81.62 355 THR A N 1
ATOM 2676 C CA . THR A 1 355 ? 23.495 -17.169 -22.728 1.00 81.62 355 THR A CA 1
ATOM 2677 C C . THR A 1 355 ? 24.324 -18.447 -22.550 1.00 81.62 355 THR A C 1
ATOM 2679 O O . THR A 1 355 ? 23.899 -19.406 -21.898 1.00 81.62 355 THR A O 1
ATOM 2682 N N . ALA A 1 356 ? 25.510 -18.468 -23.165 1.00 81.19 356 ALA A N 1
ATOM 2683 C CA . ALA A 1 356 ? 26.419 -19.616 -23.147 1.00 81.19 356 ALA A CA 1
ATOM 2684 C C . ALA A 1 356 ? 27.291 -19.674 -21.886 1.00 81.19 356 ALA A C 1
ATOM 2686 O O . ALA A 1 356 ? 27.684 -20.765 -21.475 1.00 81.19 356 ALA A O 1
ATOM 2687 N N . ASP A 1 357 ? 27.588 -18.518 -21.289 1.00 80.00 357 ASP A N 1
ATOM 2688 C CA . ASP A 1 357 ? 28.343 -18.436 -20.044 1.00 80.00 357 ASP A CA 1
ATOM 2689 C C . ASP A 1 357 ? 27.456 -18.888 -18.870 1.00 80.00 357 ASP A C 1
ATOM 2691 O O . ASP A 1 357 ? 26.471 -18.213 -18.558 1.00 80.00 357 ASP A O 1
ATOM 2695 N N . PRO A 1 358 ? 27.761 -20.025 -18.216 1.00 70.00 358 PRO A N 1
ATOM 2696 C CA . PRO A 1 358 ? 26.952 -20.545 -17.124 1.00 70.00 358 PRO A CA 1
ATOM 2697 C C . PRO A 1 358 ? 26.892 -19.614 -15.904 1.00 70.00 358 PRO A C 1
ATOM 2699 O O . PRO A 1 358 ? 25.946 -19.759 -15.138 1.00 70.00 358 PRO A O 1
ATOM 2702 N N . GLY A 1 359 ? 27.824 -18.667 -15.741 1.00 78.06 359 GLY A N 1
ATOM 2703 C CA . GLY A 1 359 ? 27.883 -17.748 -14.598 1.00 78.06 359 GLY A CA 1
ATOM 2704 C C . GLY A 1 359 ? 27.468 -16.305 -14.893 1.00 78.06 359 GLY A C 1
ATOM 2705 O O . GLY A 1 359 ? 27.707 -15.439 -14.056 1.00 78.06 359 GLY A O 1
ATOM 2706 N N . ALA A 1 360 ? 26.879 -16.023 -16.060 1.00 84.69 360 ALA A N 1
ATOM 2707 C CA . ALA A 1 360 ? 26.526 -14.655 -16.446 1.00 84.69 360 ALA A CA 1
ATOM 2708 C C . ALA A 1 360 ? 25.438 -14.032 -15.561 1.00 84.69 360 ALA A C 1
ATOM 2710 O O . ALA A 1 360 ? 25.412 -12.819 -15.396 1.00 84.69 360 ALA A O 1
ATOM 2711 N N . CYS A 1 361 ? 24.526 -14.849 -15.024 1.00 89.81 361 CYS A N 1
ATOM 2712 C CA . CYS A 1 361 ? 23.434 -14.444 -14.142 1.00 89.81 361 CYS A CA 1
ATOM 2713 C C . CYS A 1 361 ? 22.630 -13.239 -14.682 1.00 89.81 361 CYS A C 1
ATOM 2715 O O . CYS A 1 361 ? 22.234 -12.365 -13.917 1.00 89.81 361 CYS A O 1
ATOM 2717 N N . ASN A 1 362 ? 22.437 -13.159 -16.002 1.00 90.75 362 ASN A N 1
ATOM 2718 C CA . ASN A 1 362 ? 22.040 -11.931 -16.700 1.00 90.75 362 ASN A CA 1
ATOM 2719 C C . ASN A 1 362 ? 20.542 -11.801 -17.016 1.00 90.75 362 ASN A C 1
ATOM 2721 O O . ASN A 1 362 ? 20.145 -10.885 -17.732 1.00 90.75 362 ASN A O 1
ATOM 2725 N N . LEU A 1 363 ? 19.705 -12.725 -16.542 1.00 92.06 363 LEU A N 1
ATOM 2726 C CA . LEU A 1 363 ? 18.264 -12.655 -16.765 1.00 92.06 363 LEU A CA 1
ATOM 2727 C C . LEU A 1 363 ? 17.629 -11.517 -15.955 1.00 92.06 363 LEU A C 1
ATOM 2729 O O . LEU A 1 363 ? 17.588 -11.584 -14.727 1.00 92.06 363 LEU A O 1
ATOM 2733 N N . HIS A 1 364 ? 17.044 -10.541 -16.640 1.00 95.31 364 HIS A N 1
ATOM 2734 C CA . HIS A 1 364 ? 16.210 -9.528 -16.003 1.00 95.31 364 HIS A CA 1
ATOM 2735 C C . HIS A 1 364 ? 14.826 -10.092 -15.647 1.00 95.31 364 HIS A C 1
ATOM 2737 O O . HIS A 1 364 ? 14.166 -10.726 -16.478 1.00 95.31 364 HIS A O 1
ATOM 2743 N N . SER A 1 365 ? 14.355 -9.823 -14.429 1.00 94.69 365 SER A N 1
ATOM 2744 C CA . SER A 1 365 ? 13.068 -10.293 -13.890 1.00 94.69 365 SER A CA 1
ATOM 2745 C C . SER A 1 365 ? 12.868 -11.818 -13.920 1.00 94.69 365 SER A C 1
ATOM 2747 O O . SER A 1 365 ? 11.956 -12.305 -14.610 1.00 94.69 365 SER A O 1
ATOM 2749 N N . PRO A 1 366 ? 13.684 -12.609 -13.189 1.00 92.44 366 PRO A N 1
ATOM 2750 C CA . PRO A 1 366 ? 13.607 -14.068 -13.208 1.00 92.44 366 PRO A CA 1
ATOM 2751 C C . PRO A 1 366 ? 12.215 -14.644 -12.924 1.00 92.44 366 PRO A C 1
ATOM 2753 O O . PRO A 1 366 ? 11.835 -15.651 -13.523 1.00 92.44 366 PRO A O 1
ATOM 2756 N N . THR A 1 367 ? 11.403 -14.005 -12.077 1.00 94.44 367 THR A N 1
ATOM 2757 C CA . THR A 1 367 ? 10.080 -14.531 -11.683 1.00 94.44 367 THR A CA 1
ATOM 2758 C C . THR A 1 367 ? 9.095 -14.684 -12.846 1.00 94.44 367 THR A C 1
ATOM 2760 O O . THR A 1 367 ? 8.139 -15.459 -12.745 1.00 94.44 367 THR A O 1
ATOM 2763 N N . LYS A 1 368 ? 9.341 -14.025 -13.987 1.00 92.62 368 LYS A N 1
ATOM 2764 C CA . LYS A 1 368 ? 8.532 -14.165 -15.211 1.00 92.62 368 LYS A CA 1
ATOM 2765 C C . LYS A 1 368 ? 8.709 -15.517 -15.908 1.00 92.62 368 LYS A C 1
ATOM 2767 O O . LYS A 1 368 ? 7.862 -15.907 -16.717 1.00 92.62 368 LYS A O 1
ATOM 2772 N N . TYR A 1 369 ? 9.795 -16.232 -15.625 1.00 86.69 369 TYR A N 1
ATOM 2773 C CA . TYR A 1 369 ? 10.235 -17.369 -16.427 1.00 86.69 369 TYR A CA 1
ATOM 2774 C C . TYR A 1 369 ? 10.146 -18.694 -15.672 1.00 86.69 369 TYR A C 1
ATOM 2776 O O . TYR A 1 369 ? 10.282 -18.777 -14.451 1.00 86.69 369 TYR A O 1
ATOM 2784 N N . HIS A 1 370 ? 9.899 -19.770 -16.421 1.00 75.50 370 HIS A N 1
ATOM 2785 C CA . HIS A 1 370 ? 10.022 -21.125 -15.895 1.00 75.50 370 HIS A CA 1
ATOM 2786 C C . HIS A 1 370 ? 11.496 -21.495 -15.796 1.00 75.50 370 HIS A C 1
ATOM 2788 O O . HIS A 1 370 ? 12.217 -21.444 -16.790 1.00 75.50 370 HIS A O 1
ATOM 2794 N N . TYR A 1 371 ? 11.929 -21.922 -14.616 1.00 67.50 371 TYR A N 1
ATOM 2795 C CA . TYR A 1 371 ? 13.276 -22.434 -14.439 1.00 67.50 371 TYR A CA 1
ATOM 2796 C C . TYR A 1 371 ? 13.274 -23.958 -14.609 1.00 67.50 371 TYR A C 1
ATOM 2798 O O . TYR A 1 371 ? 12.572 -24.666 -13.891 1.00 67.50 371 TYR A O 1
ATOM 2806 N N . THR A 1 372 ? 14.011 -24.469 -15.601 1.00 52.31 372 THR A N 1
ATOM 2807 C CA . THR A 1 372 ? 14.040 -25.907 -15.941 1.00 52.31 372 THR A CA 1
ATOM 2808 C C . THR A 1 372 ? 15.445 -26.515 -15.969 1.00 52.31 372 THR A C 1
ATOM 2810 O O . THR A 1 372 ? 15.596 -27.649 -16.424 1.00 52.31 372 THR A O 1
ATOM 2813 N N . ARG A 1 373 ? 16.493 -25.800 -15.536 1.00 50.78 373 ARG A N 1
ATOM 2814 C CA . ARG A 1 373 ? 17.872 -26.331 -15.509 1.00 50.78 373 ARG A CA 1
ATOM 2815 C C . ARG A 1 373 ? 18.354 -26.519 -14.074 1.00 50.78 373 ARG A C 1
ATOM 2817 O O . ARG A 1 373 ? 17.937 -25.797 -13.192 1.00 50.78 373 ARG A O 1
ATOM 2824 N N . ALA A 1 374 ? 19.210 -27.505 -13.825 1.00 45.12 374 ALA A N 1
ATOM 2825 C CA . ALA A 1 374 ? 19.937 -27.590 -12.561 1.00 45.12 374 ALA A CA 1
ATOM 2826 C C . ALA A 1 374 ? 21.077 -26.556 -12.573 1.00 45.12 374 ALA A C 1
ATOM 2828 O O . ALA A 1 374 ? 21.744 -26.419 -13.601 1.00 45.12 374 ALA A O 1
ATOM 2829 N N . ASN A 1 375 ? 21.308 -25.854 -11.459 1.00 47.50 375 ASN A N 1
ATOM 2830 C CA . ASN A 1 375 ? 22.484 -24.992 -11.301 1.00 47.50 375 ASN A CA 1
ATOM 2831 C C . ASN A 1 375 ? 23.777 -25.773 -11.607 1.00 47.50 375 ASN A C 1
ATOM 2833 O O . ASN A 1 375 ? 23.886 -26.940 -11.207 1.00 47.50 375 ASN A O 1
ATOM 2837 N N . PRO A 1 376 ? 24.791 -25.143 -12.227 1.00 39.66 376 PRO A N 1
ATOM 2838 C CA . PRO A 1 376 ? 26.155 -25.647 -12.160 1.00 39.66 376 PRO A CA 1
ATOM 2839 C C . PRO A 1 376 ? 26.568 -25.833 -10.685 1.00 39.66 376 PRO A C 1
ATOM 2841 O O . PRO A 1 376 ? 26.229 -24.997 -9.842 1.00 39.66 376 PRO A O 1
ATOM 2844 N N . PRO A 1 377 ? 27.297 -26.905 -10.330 1.00 36.12 377 PRO A N 1
ATOM 2845 C CA . PRO A 1 377 ? 27.804 -27.080 -8.974 1.00 36.12 377 PRO A CA 1
ATOM 2846 C C . PRO A 1 377 ? 28.779 -25.941 -8.644 1.00 36.12 377 PRO A C 1
ATOM 2848 O O . PRO A 1 377 ? 29.851 -25.869 -9.238 1.00 36.12 377 PRO A O 1
ATOM 2851 N N . GLY A 1 378 ? 28.418 -25.050 -7.718 1.00 42.97 378 GLY A N 1
ATOM 2852 C CA . GLY A 1 378 ? 29.299 -23.958 -7.284 1.00 42.97 378 GLY A CA 1
ATOM 2853 C C . GLY A 1 378 ? 28.589 -22.657 -6.919 1.00 42.97 378 GLY A C 1
ATOM 2854 O O . GLY A 1 378 ? 29.116 -21.909 -6.099 1.00 42.97 378 GLY A O 1
ATOM 2855 N N . ASP A 1 379 ? 27.379 -22.419 -7.434 1.00 42.44 379 ASP A N 1
ATOM 2856 C CA . ASP A 1 379 ? 26.572 -21.279 -6.997 1.00 42.44 379 ASP A CA 1
ATOM 2857 C C . ASP A 1 379 ? 25.918 -21.585 -5.651 1.00 42.44 379 ASP A C 1
ATOM 2859 O O . ASP A 1 379 ? 25.005 -22.409 -5.540 1.00 42.44 379 ASP A O 1
ATOM 2863 N N . GLN A 1 380 ? 26.401 -20.916 -4.605 1.00 39.19 380 GLN A N 1
ATOM 2864 C CA . GLN A 1 380 ? 25.761 -20.903 -3.297 1.00 39.19 380 GLN A CA 1
ATOM 2865 C C . GLN A 1 380 ? 24.440 -20.125 -3.372 1.00 39.19 380 GLN A C 1
ATOM 2867 O O . GLN A 1 380 ? 24.344 -19.001 -2.891 1.00 39.19 380 GLN A O 1
ATOM 2872 N N . LEU A 1 381 ? 23.392 -20.729 -3.933 1.00 45.88 381 LEU A N 1
ATOM 2873 C CA . LEU A 1 381 ? 22.043 -20.292 -3.607 1.00 45.88 381 LEU A CA 1
ATOM 2874 C C . LEU A 1 381 ? 21.729 -20.749 -2.178 1.00 45.88 381 LEU A C 1
ATOM 2876 O O . LEU A 1 381 ? 21.663 -21.944 -1.890 1.00 45.88 381 LEU A O 1
ATOM 2880 N N . ARG A 1 382 ? 21.449 -19.800 -1.283 1.00 45.88 382 ARG A N 1
ATOM 2881 C CA . ARG A 1 382 ? 20.709 -20.066 -0.035 1.00 45.88 382 ARG A CA 1
ATOM 2882 C C . ARG A 1 382 ? 19.186 -20.166 -0.278 1.00 45.88 382 ARG A C 1
ATOM 2884 O O . ARG A 1 382 ? 18.399 -19.855 0.607 1.00 45.88 382 ARG A O 1
ATOM 2891 N N . GLY A 1 383 ? 18.764 -20.630 -1.455 1.00 44.03 383 GLY A N 1
ATOM 2892 C CA . GLY A 1 383 ? 17.372 -20.905 -1.833 1.00 44.03 383 GLY A CA 1
ATOM 2893 C C . GLY A 1 383 ? 17.356 -21.922 -2.978 1.00 44.03 383 GLY A C 1
ATOM 2894 O O . GLY A 1 383 ? 18.191 -21.838 -3.863 1.00 44.03 383 GLY A O 1
ATOM 2895 N N . GLY A 1 384 ? 16.502 -22.944 -2.927 1.00 50.59 384 GLY A N 1
ATOM 2896 C CA . GLY A 1 384 ? 16.582 -24.121 -3.808 1.00 50.59 384 GLY A CA 1
ATOM 2897 C C . GLY A 1 384 ? 16.511 -23.859 -5.325 1.00 50.59 384 GLY A C 1
ATOM 2898 O O . GLY A 1 384 ? 16.369 -22.737 -5.797 1.00 50.59 384 GLY A O 1
ATOM 2899 N N . SER A 1 385 ? 16.557 -24.938 -6.112 1.00 65.38 385 SER A N 1
ATOM 2900 C CA . SER A 1 385 ? 16.587 -24.907 -7.585 1.00 65.38 385 SER A CA 1
ATOM 2901 C C . SER A 1 385 ? 15.336 -24.333 -8.265 1.00 65.38 385 SER A C 1
ATOM 2903 O O . SER A 1 385 ? 15.336 -24.191 -9.477 1.00 65.38 385 SER A O 1
ATOM 2905 N N . ASP A 1 386 ? 14.259 -24.038 -7.536 1.00 83.25 386 ASP A N 1
ATOM 2906 C CA . ASP A 1 386 ? 13.046 -23.407 -8.072 1.00 83.25 386 ASP A CA 1
ATOM 2907 C C . ASP A 1 386 ? 12.651 -22.235 -7.162 1.00 83.25 386 ASP A C 1
ATOM 2909 O O . ASP A 1 386 ? 11.858 -22.381 -6.230 1.00 83.25 386 ASP A O 1
ATOM 2913 N N . TYR A 1 387 ? 13.234 -21.060 -7.413 1.00 86.38 387 TYR A N 1
ATOM 2914 C CA . TYR A 1 387 ? 12.955 -19.839 -6.646 1.00 86.38 387 TYR A CA 1
ATOM 2915 C C . TYR A 1 387 ? 11.475 -19.436 -6.716 1.00 86.38 387 TYR A C 1
ATOM 2917 O O . TYR A 1 387 ? 10.931 -18.936 -5.736 1.00 86.38 387 TYR A O 1
ATOM 2925 N N . ASN A 1 388 ? 10.784 -19.719 -7.826 1.00 92.25 388 ASN A N 1
ATOM 2926 C CA . ASN A 1 388 ? 9.347 -19.478 -7.933 1.00 92.25 388 ASN A CA 1
ATOM 2927 C C . ASN A 1 388 ? 8.561 -20.409 -6.999 1.00 92.25 388 ASN A C 1
ATOM 2929 O O . ASN A 1 388 ? 7.553 -19.993 -6.437 1.00 92.25 388 ASN A O 1
ATOM 2933 N N . GLN A 1 389 ? 9.006 -21.655 -6.802 1.00 91.94 389 GLN A N 1
ATOM 2934 C CA . GLN A 1 389 ? 8.409 -22.554 -5.811 1.00 91.94 389 GLN A CA 1
ATOM 2935 C C . GLN A 1 389 ? 8.666 -22.081 -4.380 1.00 91.94 389 GLN A C 1
ATOM 2937 O O . GLN A 1 389 ? 7.736 -22.093 -3.580 1.00 91.94 389 GLN A O 1
ATOM 2942 N N . ALA A 1 390 ? 9.875 -21.606 -4.074 1.00 91.31 390 ALA A N 1
ATOM 2943 C CA . ALA A 1 390 ? 10.186 -21.040 -2.760 1.00 91.31 390 ALA A CA 1
ATOM 2944 C C . ALA A 1 390 ? 9.300 -19.821 -2.436 1.00 91.31 390 ALA A C 1
ATOM 2946 O O . ALA A 1 390 ? 8.815 -19.684 -1.312 1.00 91.31 390 ALA A O 1
ATOM 2947 N N . ILE A 1 391 ? 9.008 -18.975 -3.433 1.00 95.38 391 ILE A N 1
ATOM 2948 C CA . ILE A 1 391 ? 8.046 -17.875 -3.282 1.00 95.38 391 ILE A CA 1
ATOM 2949 C C . ILE A 1 391 ? 6.641 -18.416 -2.987 1.00 95.38 391 ILE A C 1
ATOM 2951 O O . ILE A 1 391 ? 5.964 -17.881 -2.115 1.00 95.38 391 ILE A O 1
ATOM 2955 N N . ILE A 1 392 ? 6.192 -19.481 -3.658 1.00 96.94 392 ILE A N 1
ATOM 2956 C CA . ILE A 1 392 ? 4.883 -20.095 -3.370 1.00 96.94 392 ILE A CA 1
ATOM 2957 C C . ILE A 1 392 ? 4.827 -20.672 -1.954 1.00 96.94 392 ILE A C 1
ATOM 2959 O O . ILE A 1 392 ? 3.853 -20.437 -1.251 1.00 96.94 392 ILE A O 1
ATOM 2963 N N . GLU A 1 393 ? 5.875 -21.354 -1.500 1.00 95.44 393 GLU A N 1
ATOM 2964 C CA . GLU A 1 393 ? 5.956 -21.866 -0.125 1.00 95.44 393 GLU A CA 1
ATOM 2965 C C . GLU A 1 393 ? 5.904 -20.729 0.904 1.00 95.44 393 GLU A C 1
ATOM 2967 O O . GLU A 1 393 ? 5.256 -20.843 1.948 1.00 95.44 393 GLU A O 1
ATOM 2972 N N . TRP A 1 394 ? 6.541 -19.598 0.599 1.00 96.38 394 TRP A N 1
ATOM 2973 C CA . TRP A 1 394 ? 6.438 -18.386 1.402 1.00 96.38 394 TRP A CA 1
ATOM 2974 C C . TRP A 1 394 ? 5.018 -17.793 1.380 1.00 96.38 394 TRP A C 1
ATOM 2976 O O . TRP A 1 394 ? 4.491 -17.432 2.435 1.00 96.38 394 TRP A O 1
ATOM 2986 N N . VAL A 1 395 ? 4.359 -17.748 0.217 1.00 97.56 395 VAL A N 1
ATOM 2987 C CA . VAL A 1 395 ? 2.953 -17.326 0.076 1.00 97.56 395 VAL A CA 1
ATOM 2988 C C . VAL A 1 395 ? 2.028 -18.226 0.897 1.00 97.56 395 VAL A C 1
ATOM 2990 O O . VAL A 1 395 ? 1.169 -17.710 1.611 1.00 97.56 395 VAL A O 1
ATOM 2993 N N . ASP A 1 396 ? 2.217 -19.544 0.857 1.00 97.25 396 ASP A N 1
ATOM 2994 C CA . ASP A 1 396 ? 1.425 -20.514 1.619 1.00 97.25 396 ASP A CA 1
ATOM 2995 C C . ASP A 1 396 ? 1.486 -20.244 3.122 1.00 97.25 396 ASP A C 1
ATOM 2997 O O . ASP A 1 396 ? 0.453 -20.235 3.793 1.00 97.25 396 ASP A O 1
ATOM 3001 N N . GLN A 1 397 ? 2.672 -19.937 3.653 1.00 95.12 397 GLN A N 1
ATOM 3002 C CA . GLN A 1 397 ? 2.813 -19.551 5.058 1.00 95.12 397 GLN A CA 1
ATOM 3003 C C . GLN A 1 397 ? 1.982 -18.305 5.374 1.00 95.12 397 GLN A C 1
ATOM 3005 O O . GLN A 1 397 ? 1.218 -18.307 6.340 1.00 95.12 397 GLN A O 1
ATOM 3010 N N . ARG A 1 398 ? 2.070 -17.264 4.536 1.00 94.25 398 ARG A N 1
ATOM 3011 C CA . ARG A 1 398 ? 1.315 -16.013 4.711 1.00 94.25 398 ARG A CA 1
ATOM 3012 C C . ARG A 1 398 ? -0.200 -16.218 4.596 1.00 94.25 398 ARG A C 1
ATOM 3014 O O . ARG A 1 398 ? -0.946 -15.571 5.318 1.00 94.25 398 ARG A O 1
ATOM 3021 N N . LEU A 1 399 ? -0.669 -17.139 3.752 1.00 93.44 399 LEU A N 1
ATOM 3022 C CA . LEU A 1 399 ? -2.097 -17.462 3.608 1.00 93.44 399 LEU A CA 1
ATOM 3023 C C . LEU A 1 399 ? -2.717 -18.105 4.861 1.00 93.44 399 LEU A C 1
ATOM 3025 O O . LEU A 1 399 ? -3.942 -18.109 4.998 1.00 93.44 399 LEU A O 1
ATOM 3029 N N . THR A 1 400 ? -1.903 -18.664 5.761 1.00 89.31 400 THR A N 1
ATOM 3030 C CA . THR A 1 400 ? -2.382 -19.211 7.045 1.00 89.31 400 THR A CA 1
ATOM 3031 C C . THR A 1 400 ? -2.510 -18.157 8.140 1.00 89.31 400 THR A C 1
ATOM 3033 O O . THR A 1 400 ? -3.055 -18.431 9.213 1.00 89.31 400 THR A O 1
ATOM 3036 N N . GLU A 1 401 ? -2.000 -16.955 7.896 1.00 84.69 401 GLU A N 1
ATOM 3037 C CA . GLU A 1 401 ? -1.918 -15.915 8.903 1.00 84.69 401 GLU A CA 1
ATOM 3038 C C . GLU A 1 401 ? -3.209 -15.101 8.940 1.00 84.69 401 GLU A C 1
ATOM 3040 O O . GLU A 1 401 ? -3.852 -14.878 7.914 1.00 84.69 401 GLU A O 1
ATOM 3045 N N . PRO A 1 402 ? -3.626 -14.632 10.125 1.00 71.19 402 PRO A N 1
ATOM 3046 C CA . PRO A 1 402 ? -4.758 -13.734 10.191 1.00 71.19 402 PRO A CA 1
ATOM 3047 C C . PRO A 1 402 ? -4.422 -12.443 9.452 1.00 71.19 402 PRO A C 1
ATOM 3049 O O . PRO A 1 402 ? -3.347 -11.863 9.624 1.00 71.19 402 PRO A O 1
ATOM 3052 N N . TYR A 1 403 ? -5.373 -11.970 8.656 1.00 70.12 403 TYR A N 1
ATOM 3053 C CA . TYR A 1 403 ? -5.225 -10.719 7.939 1.00 70.12 403 TYR A CA 1
ATOM 3054 C C . TYR A 1 403 ? -5.196 -9.559 8.948 1.00 70.12 403 TYR A C 1
ATOM 3056 O O . TYR A 1 403 ? -6.215 -9.185 9.543 1.00 70.12 403 TYR A O 1
ATOM 3064 N N . ALA A 1 404 ? -3.995 -9.053 9.226 1.00 71.12 404 ALA A N 1
ATOM 3065 C CA . ALA A 1 404 ? -3.738 -8.159 10.343 1.00 71.12 404 ALA A CA 1
ATOM 3066 C C . ALA A 1 404 ? -4.036 -6.700 9.977 1.00 71.12 404 ALA A C 1
ATOM 3068 O O . ALA A 1 404 ? -3.548 -6.164 8.988 1.00 71.12 404 ALA A O 1
ATOM 3069 N N . VAL A 1 405 ? -4.815 -6.039 10.830 1.00 83.06 405 VAL A N 1
ATOM 3070 C CA . VAL A 1 405 ? -4.909 -4.579 10.875 1.00 83.06 405 VAL A CA 1
ATOM 3071 C C . VAL A 1 405 ? -4.142 -4.103 12.104 1.00 83.06 405 VAL A C 1
ATOM 3073 O O . VAL A 1 405 ? -4.319 -4.642 13.203 1.00 83.06 405 VAL A O 1
ATOM 3076 N N . VAL A 1 406 ? -3.284 -3.107 11.919 1.00 88.50 406 VAL A N 1
ATOM 3077 C CA . VAL A 1 406 ? -2.516 -2.476 12.998 1.00 88.50 406 VAL A CA 1
ATOM 3078 C C . VAL A 1 406 ? -2.825 -0.989 13.027 1.00 88.50 406 VAL A C 1
ATOM 3080 O O . VAL A 1 406 ? -3.310 -0.417 12.053 1.00 88.50 406 VAL A O 1
ATOM 3083 N N . CYS A 1 407 ? -2.597 -0.367 14.174 1.00 92.56 407 CYS A N 1
ATOM 3084 C CA . CYS A 1 407 ? -2.599 1.078 14.249 1.00 92.56 407 CYS A CA 1
ATOM 3085 C C . CYS A 1 407 ? -1.296 1.578 13.625 1.00 92.56 407 CYS A C 1
ATOM 3087 O O . CYS A 1 407 ? -0.242 1.156 14.097 1.00 92.56 407 CYS A O 1
ATOM 3089 N N . PRO A 1 408 ? -1.342 2.452 12.607 1.00 90.56 408 PRO A N 1
ATOM 3090 C CA . PRO A 1 408 ? -0.132 3.105 12.128 1.00 90.56 408 PRO A CA 1
ATOM 3091 C C . PRO A 1 408 ? 0.483 3.959 13.246 1.00 90.56 408 PRO A C 1
ATOM 3093 O O . PRO A 1 408 ? -0.226 4.366 14.176 1.00 90.56 408 PRO A O 1
ATOM 3096 N N . ASP A 1 409 ? 1.789 4.224 13.167 1.00 88.12 409 ASP A N 1
ATOM 3097 C CA . ASP A 1 409 ? 2.536 4.955 14.206 1.00 88.12 409 ASP A CA 1
ATOM 3098 C C . ASP A 1 409 ? 2.041 6.392 14.405 1.00 88.12 409 ASP A C 1
ATOM 3100 O O . ASP A 1 409 ? 2.057 6.917 15.526 1.00 88.12 409 ASP A O 1
ATOM 3104 N N . ALA A 1 410 ? 1.521 6.983 13.327 1.00 91.31 410 ALA A N 1
ATOM 3105 C CA . ALA A 1 410 ? 0.762 8.224 13.306 1.00 91.31 410 ALA A CA 1
ATOM 3106 C C . ALA A 1 410 ? -0.725 7.960 12.995 1.00 91.31 410 ALA A C 1
ATOM 3108 O O . ALA A 1 410 ? -1.056 6.909 12.441 1.00 91.31 410 ALA A O 1
ATOM 3109 N N . PRO A 1 411 ? -1.657 8.878 13.332 1.00 94.88 411 PRO A N 1
ATOM 3110 C CA . PRO A 1 411 ? -3.047 8.733 12.934 1.00 94.88 411 PRO A CA 1
ATOM 3111 C C . PRO A 1 411 ? -3.151 8.583 11.419 1.00 94.88 411 PRO A C 1
ATOM 3113 O O . PRO A 1 411 ? -2.670 9.442 10.686 1.00 94.88 411 PRO A O 1
ATOM 3116 N N . ALA A 1 412 ? -3.859 7.550 10.963 1.00 92.06 412 ALA A N 1
ATOM 3117 C CA . ALA A 1 412 ? -4.139 7.371 9.545 1.00 92.06 412 ALA A CA 1
ATOM 3118 C C . ALA A 1 412 ? -4.826 8.641 8.979 1.00 92.06 412 ALA A C 1
ATOM 3120 O O . ALA A 1 412 ? -5.826 9.101 9.554 1.00 92.06 412 ALA A O 1
ATOM 3121 N N . PRO A 1 413 ? -4.314 9.222 7.882 1.00 85.81 413 PRO A N 1
ATOM 3122 C CA . PRO A 1 413 ? -4.669 10.577 7.448 1.00 85.81 413 PRO A CA 1
ATOM 3123 C C . PRO A 1 413 ? -6.121 10.698 6.955 1.00 85.81 413 PRO A C 1
ATOM 3125 O O . PRO A 1 413 ? -6.780 11.710 7.200 1.00 85.81 413 PRO A O 1
ATOM 3128 N N . HIS A 1 414 ? -6.678 9.633 6.366 1.00 85.81 414 HIS A N 1
ATOM 3129 C CA . HIS A 1 414 ? -7.960 9.678 5.634 1.00 85.81 414 HIS A CA 1
ATOM 3130 C C . HIS A 1 414 ? -9.131 8.999 6.326 1.00 85.81 414 HIS A C 1
ATOM 3132 O O . HIS A 1 414 ? -10.101 8.566 5.704 1.00 85.81 414 HIS A O 1
ATOM 3138 N N . CYS A 1 415 ? -9.084 8.911 7.649 1.00 92.94 415 CYS A N 1
ATOM 3139 C CA . CYS A 1 415 ? -10.192 8.334 8.391 1.00 92.94 415 CYS A CA 1
ATOM 3140 C C . CYS A 1 415 ? -11.457 9.189 8.291 1.00 92.94 415 CYS A C 1
ATOM 3142 O O . CYS A 1 415 ? -11.418 10.405 8.484 1.00 92.94 415 CYS A O 1
ATOM 3144 N N . ASN A 1 416 ? -12.608 8.537 8.100 1.00 94.31 416 ASN A N 1
ATOM 3145 C CA . ASN A 1 416 ? -13.910 9.190 8.069 1.00 94.31 416 ASN A CA 1
ATOM 3146 C C . ASN A 1 416 ? -14.162 9.905 9.408 1.00 94.31 416 ASN A C 1
ATOM 3148 O O . ASN A 1 416 ? -14.393 9.277 10.452 1.00 94.31 416 ASN A O 1
ATOM 3152 N N . GLN A 1 417 ? -14.074 11.235 9.377 1.00 96.75 417 GLN A N 1
ATOM 3153 C CA . GLN A 1 417 ? -14.045 12.061 10.576 1.00 96.75 417 GLN A CA 1
ATOM 3154 C C . GLN A 1 417 ? -15.417 12.119 11.242 1.00 96.75 417 GLN A C 1
ATOM 3156 O O . GLN A 1 417 ? -16.414 12.534 10.653 1.00 96.75 417 GLN A O 1
ATOM 3161 N N . ALA A 1 418 ? -15.489 11.745 12.515 1.00 97.81 418 ALA A N 1
ATOM 3162 C CA . ALA A 1 418 ? -16.711 11.870 13.292 1.00 97.81 418 ALA A CA 1
ATOM 3163 C C . ALA A 1 418 ? -16.884 13.304 13.799 1.00 97.81 418 ALA A C 1
ATOM 3165 O O . ALA A 1 418 ? -16.034 13.817 14.523 1.00 97.81 418 ALA A O 1
ATOM 3166 N N . ALA A 1 419 ? -18.029 13.935 13.522 1.00 97.62 419 ALA A N 1
ATOM 3167 C CA . ALA A 1 419 ? -18.326 15.261 14.068 1.00 97.62 419 ALA A CA 1
ATOM 3168 C C . ALA A 1 419 ? -18.439 15.243 15.604 1.00 97.62 419 ALA A C 1
ATOM 3170 O O . ALA A 1 419 ? -18.176 16.242 16.260 1.00 97.62 419 ALA A O 1
ATOM 3171 N N . ARG A 1 420 ? -18.804 14.098 16.198 1.00 98.38 420 ARG A N 1
ATOM 3172 C CA . ARG A 1 420 ? -18.892 13.905 17.651 1.00 98.38 420 ARG A CA 1
ATOM 3173 C C . ARG A 1 420 ? -18.113 12.685 18.090 1.00 98.38 420 ARG A C 1
ATOM 3175 O O . ARG A 1 420 ? -18.352 11.586 17.590 1.00 98.38 420 ARG A O 1
ATOM 3182 N N . ALA A 1 421 ? -17.283 12.844 19.113 1.00 98.62 421 ALA A N 1
ATOM 3183 C CA . ALA A 1 421 ? -16.492 11.742 19.636 1.00 98.62 421 ALA A CA 1
ATOM 3184 C C . ALA A 1 421 ? -16.280 11.818 21.147 1.00 98.62 421 ALA A C 1
ATOM 3186 O O . ALA A 1 421 ? -16.446 12.869 21.772 1.00 98.62 421 ALA A O 1
ATOM 3187 N N . LYS A 1 422 ? -15.949 10.672 21.744 1.00 98.62 422 LYS A N 1
ATOM 3188 C CA . LYS A 1 422 ? -15.587 10.569 23.158 1.00 98.62 422 LYS A CA 1
ATOM 3189 C C . LYS A 1 422 ? -14.474 9.546 23.353 1.00 98.62 422 LYS A C 1
ATOM 3191 O O . LYS A 1 422 ? -14.632 8.404 22.927 1.00 98.62 422 LYS A O 1
ATOM 3196 N N . LEU A 1 423 ? -13.449 9.963 24.088 1.00 98.75 423 LEU A N 1
ATOM 3197 C CA . LEU A 1 423 ? -12.411 9.135 24.689 1.00 98.75 423 LEU A CA 1
ATOM 3198 C C . LEU A 1 423 ? -12.603 9.160 26.214 1.00 98.75 423 LEU A C 1
ATOM 3200 O O . LEU A 1 423 ? -12.802 10.219 26.815 1.00 98.75 423 LEU A O 1
ATOM 3204 N N . GLU A 1 424 ? -12.625 7.992 26.844 1.00 98.75 424 GLU A N 1
ATOM 3205 C CA . GLU A 1 424 ? -12.635 7.837 28.301 1.00 98.75 424 GLU A CA 1
ATOM 3206 C C . GLU A 1 424 ? -11.809 6.607 28.676 1.00 98.75 424 GLU A C 1
ATOM 3208 O O . GLU A 1 424 ? -12.110 5.506 28.207 1.00 98.75 424 GLU A O 1
ATOM 3213 N N . TYR A 1 425 ? -10.824 6.811 29.545 1.00 98.56 425 TYR A N 1
ATOM 3214 C CA . TYR A 1 425 ? -10.011 5.781 30.173 1.00 98.56 425 TYR A CA 1
ATOM 3215 C C . TYR A 1 425 ? -10.004 6.028 31.688 1.00 98.56 425 TYR A C 1
ATOM 3217 O O . TYR A 1 425 ? -9.696 7.130 32.136 1.00 98.56 425 TYR A O 1
ATOM 3225 N N . ASP A 1 426 ? -10.430 5.043 32.474 1.00 98.62 426 ASP A N 1
ATOM 3226 C CA . ASP A 1 426 ? -10.595 5.147 33.930 1.00 98.62 426 ASP A CA 1
ATOM 3227 C C . ASP A 1 426 ? -9.820 4.021 34.611 1.00 98.62 426 ASP A C 1
ATOM 3229 O O . ASP A 1 426 ? -10.221 2.861 34.518 1.00 98.62 426 ASP A O 1
ATOM 3233 N N . GLU A 1 427 ? -8.738 4.386 35.295 1.00 98.31 427 GLU A N 1
ATOM 3234 C CA . GLU A 1 427 ? -7.798 3.504 35.996 1.00 98.31 427 GLU A CA 1
ATOM 3235 C C . GLU A 1 427 ? -7.774 3.756 37.511 1.00 98.31 427 GLU A C 1
ATOM 3237 O O . GLU A 1 427 ? -6.935 3.227 38.230 1.00 98.31 427 GLU A O 1
ATOM 3242 N N . ARG A 1 428 ? -8.736 4.521 38.053 1.00 97.88 428 ARG A N 1
ATOM 3243 C CA . ARG A 1 428 ? -8.779 4.875 39.491 1.00 97.88 428 ARG A CA 1
ATOM 3244 C C . ARG A 1 428 ? -8.834 3.687 40.443 1.00 97.88 428 ARG A C 1
ATOM 3246 O O . ARG A 1 428 ? -8.633 3.853 41.642 1.00 97.88 428 ARG A O 1
ATOM 3253 N N . ARG A 1 429 ? -9.264 2.525 39.957 1.00 97.75 429 ARG A N 1
ATOM 3254 C CA . ARG A 1 429 ? -9.492 1.330 40.770 1.00 97.75 429 ARG A CA 1
ATOM 3255 C C . ARG A 1 429 ? -8.765 0.154 40.123 1.00 97.75 429 ARG A C 1
ATOM 3257 O O . ARG A 1 429 ? -9.326 -0.386 39.166 1.00 97.75 429 ARG A O 1
ATOM 3264 N N . PRO A 1 430 ? -7.616 -0.267 40.682 1.00 97.06 430 PRO A N 1
ATOM 3265 C CA . PRO A 1 430 ? -6.871 -1.425 40.207 1.00 97.06 430 PRO A CA 1
ATOM 3266 C C . PRO A 1 430 ? -7.765 -2.656 39.994 1.00 97.06 430 PRO A C 1
ATOM 3268 O O . PRO A 1 430 ? -8.579 -3.014 40.854 1.00 97.06 430 PRO A O 1
ATOM 3271 N N . GLY A 1 431 ? -7.656 -3.281 38.823 1.00 96.75 431 GLY A N 1
ATOM 3272 C CA . GLY A 1 431 ? -8.433 -4.452 38.414 1.00 96.75 431 GLY A CA 1
ATOM 3273 C C . GLY A 1 431 ? -9.892 -4.158 38.042 1.00 96.75 431 GLY A C 1
ATOM 3274 O O . GLY A 1 431 ? -10.680 -5.097 37.869 1.00 96.75 431 GLY A O 1
ATOM 3275 N N . LYS A 1 432 ? -10.287 -2.881 37.956 1.00 98.00 432 LYS A N 1
ATOM 3276 C CA . LYS A 1 432 ? -11.627 -2.413 37.544 1.00 98.00 432 LYS A CA 1
ATOM 3277 C C . LYS A 1 432 ? -11.554 -1.327 36.469 1.00 98.00 432 LYS A C 1
ATOM 3279 O O . LYS A 1 432 ? -12.500 -0.537 36.339 1.00 98.00 432 LYS A O 1
ATOM 3284 N N . GLU A 1 433 ? -10.461 -1.306 35.714 1.00 98.38 433 GLU A N 1
ATOM 3285 C CA . GLU A 1 433 ? -10.204 -0.340 34.653 1.00 98.38 433 GLU A CA 1
ATOM 3286 C C . GLU A 1 433 ? -11.303 -0.373 33.590 1.00 98.38 433 GLU A C 1
ATOM 3288 O O . GLU A 1 433 ? -11.945 -1.407 33.356 1.00 98.38 433 GLU A O 1
ATOM 3293 N N . LYS A 1 434 ? -11.552 0.766 32.941 1.00 98.50 434 LYS A N 1
ATOM 3294 C CA . LYS A 1 434 ? -12.565 0.890 31.886 1.00 98.50 434 LYS A CA 1
ATOM 3295 C C . LYS A 1 434 ? -12.067 1.763 30.751 1.00 98.50 434 LYS A C 1
ATOM 3297 O O . LYS A 1 434 ? -11.566 2.854 30.981 1.00 98.50 434 LYS A O 1
ATOM 3302 N N . MET A 1 435 ? -12.386 1.338 29.535 1.00 98.62 435 MET A N 1
ATOM 3303 C CA . MET A 1 435 ? -12.207 2.121 28.317 1.00 98.62 435 MET A CA 1
ATOM 3304 C C . MET A 1 435 ? -13.559 2.332 27.630 1.00 98.62 435 MET A C 1
ATOM 3306 O O . MET A 1 435 ? -14.368 1.400 27.521 1.00 98.62 435 MET A O 1
ATOM 3310 N N . LYS A 1 436 ? -13.811 3.541 27.120 1.00 98.75 436 LYS A N 1
ATOM 3311 C CA . LYS A 1 436 ? -14.918 3.828 26.197 1.00 98.75 436 LYS A CA 1
ATOM 3312 C C . LYS A 1 436 ? -14.453 4.744 25.072 1.00 98.75 436 LYS A C 1
ATOM 3314 O O . LYS A 1 436 ? -14.102 5.894 25.318 1.00 98.75 436 LYS A O 1
ATOM 3319 N N . LEU A 1 437 ? -14.600 4.261 23.845 1.00 98.81 437 LEU A N 1
ATOM 3320 C CA . LEU A 1 437 ? -14.383 5.021 22.618 1.00 98.81 437 LEU A CA 1
ATOM 3321 C C . LEU A 1 437 ? -15.715 5.167 21.880 1.00 98.81 437 LEU A C 1
ATOM 3323 O O . LEU A 1 437 ? -16.527 4.233 21.856 1.00 98.81 437 LEU A O 1
ATOM 3327 N N . ARG A 1 438 ? -15.996 6.344 21.320 1.00 98.69 438 ARG A N 1
ATOM 3328 C CA . ARG A 1 438 ? -17.214 6.589 20.533 1.00 98.69 438 ARG A CA 1
ATOM 3329 C C . ARG A 1 438 ? -16.942 7.534 19.378 1.00 98.69 438 ARG A C 1
ATOM 3331 O O . ARG A 1 438 ? -16.409 8.613 19.606 1.00 98.69 438 ARG A O 1
ATOM 3338 N N . TRP A 1 439 ? -17.494 7.183 18.222 1.00 98.56 439 TRP A N 1
ATOM 3339 C CA . TRP A 1 439 ? -17.572 7.994 17.012 1.00 98.56 439 TRP A CA 1
ATOM 3340 C C . TRP A 1 439 ? -19.040 8.126 16.607 1.00 98.56 439 TRP A C 1
ATOM 3342 O O . TRP A 1 439 ? -19.779 7.138 16.521 1.00 98.56 439 TRP A O 1
ATOM 3352 N N . ARG A 1 440 ? -19.515 9.351 16.408 1.00 98.31 440 ARG A N 1
ATOM 3353 C CA . ARG A 1 440 ? -20.898 9.664 16.037 1.00 98.31 440 ARG A CA 1
ATOM 3354 C C . ARG A 1 440 ? -20.889 10.718 14.939 1.00 98.31 440 ARG A C 1
ATOM 3356 O O . ARG A 1 440 ? -20.118 11.668 15.021 1.00 98.31 440 ARG A O 1
ATOM 3363 N N . ARG A 1 441 ? -21.829 10.597 13.997 1.00 97.19 441 ARG A N 1
ATOM 3364 C CA . ARG A 1 441 ? -21.976 11.528 12.870 1.00 97.19 441 ARG A CA 1
ATOM 3365 C C . ARG A 1 441 ? -20.701 11.574 12.023 1.00 97.19 441 ARG A C 1
ATOM 3367 O O . ARG A 1 441 ? -20.073 12.620 11.919 1.00 97.19 441 ARG A O 1
ATOM 3374 N N . MET A 1 442 ? -20.308 10.414 11.504 1.00 97.25 442 MET A N 1
ATOM 3375 C CA . MET A 1 442 ? -19.244 10.299 10.499 1.00 97.25 442 MET A CA 1
ATOM 3376 C C . MET A 1 442 ? -19.527 11.239 9.321 1.00 97.25 442 MET A C 1
ATOM 3378 O O . MET A 1 442 ? -20.675 11.308 8.889 1.00 97.25 442 MET A O 1
ATOM 3382 N N . ALA A 1 443 ? -18.532 11.997 8.869 1.00 95.19 443 ALA A N 1
ATOM 3383 C CA . ALA A 1 443 ? -18.684 13.035 7.853 1.00 95.19 443 ALA A CA 1
ATOM 3384 C C . ALA A 1 443 ? -19.059 12.456 6.485 1.00 95.19 443 ALA A C 1
ATOM 3386 O O . ALA A 1 443 ? -19.963 12.971 5.834 1.00 95.19 443 ALA A O 1
ATOM 3387 N N . GLN A 1 444 ? -18.419 11.360 6.089 1.00 92.88 444 GLN A N 1
ATOM 3388 C CA . GLN A 1 444 ? -18.688 10.664 4.834 1.00 92.88 444 GLN A CA 1
ATOM 3389 C C . GLN A 1 444 ? -19.672 9.510 5.051 1.00 92.88 444 GLN A C 1
ATOM 3391 O O . GLN A 1 444 ? -19.869 9.037 6.180 1.00 92.88 444 GLN A O 1
ATOM 3396 N N . THR A 1 445 ? -20.285 9.042 3.963 1.00 91.50 445 THR A N 1
ATOM 3397 C CA . THR A 1 445 ? -21.071 7.804 3.967 1.00 91.50 445 THR A CA 1
ATOM 3398 C C . THR A 1 445 ? -20.190 6.645 4.421 1.00 91.50 445 THR A C 1
ATOM 3400 O O . THR A 1 445 ? -19.061 6.504 3.970 1.00 91.50 445 THR A O 1
ATOM 3403 N N . ALA A 1 446 ? -20.710 5.839 5.340 1.00 90.69 446 ALA A N 1
ATOM 3404 C CA . ALA A 1 446 ? -20.056 4.633 5.819 1.00 90.69 446 ALA A CA 1
ATOM 3405 C C . ALA A 1 446 ? -20.956 3.454 5.449 1.00 90.69 446 ALA A C 1
ATOM 3407 O O . ALA A 1 446 ? -22.045 3.302 6.014 1.00 90.69 446 ALA A O 1
ATOM 3408 N N . ALA A 1 447 ? -20.536 2.678 4.460 1.00 89.25 447 ALA A N 1
ATOM 3409 C CA . ALA A 1 447 ? -21.256 1.529 3.943 1.00 89.25 447 ALA A CA 1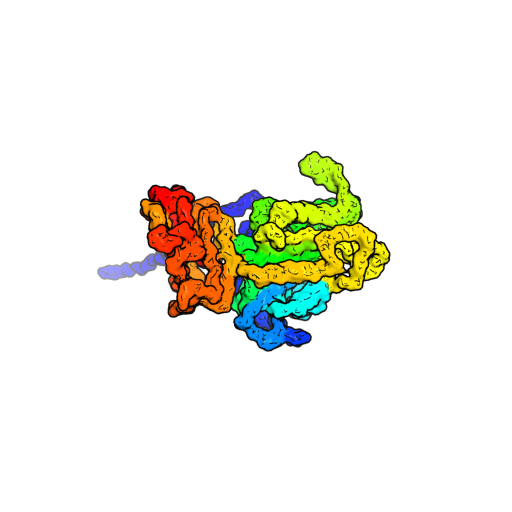
ATOM 3410 C C . ALA A 1 447 ? -20.982 0.292 4.808 1.00 89.25 447 ALA A C 1
ATOM 3412 O O . ALA A 1 447 ? -19.948 0.181 5.467 1.00 89.25 447 ALA A O 1
ATOM 3413 N N . ARG A 1 448 ? -21.918 -0.661 4.836 1.00 90.12 448 ARG A N 1
ATOM 3414 C CA . ARG A 1 448 ? -21.745 -1.884 5.637 1.00 90.12 448 ARG A CA 1
ATOM 3415 C C . ARG A 1 448 ? -20.521 -2.673 5.174 1.00 90.12 448 ARG A C 1
ATOM 3417 O O . ARG A 1 448 ? -19.828 -3.271 5.993 1.00 90.12 448 ARG A O 1
ATOM 3424 N N . GLU A 1 449 ? -20.307 -2.660 3.870 1.00 84.56 449 GLU A N 1
ATOM 3425 C CA . GLU A 1 449 ? -19.267 -3.351 3.127 1.00 84.56 449 GLU A CA 1
ATOM 3426 C C . GLU A 1 449 ? -17.879 -2.813 3.490 1.00 84.56 449 GLU A C 1
ATOM 3428 O O . GLU A 1 449 ? -16.942 -3.601 3.561 1.00 84.56 449 GLU A O 1
ATOM 3433 N N . ASP A 1 450 ? -17.763 -1.523 3.840 1.00 85.25 450 ASP A N 1
ATOM 3434 C CA . ASP A 1 450 ? -16.496 -0.922 4.283 1.00 85.25 450 ASP A CA 1
ATOM 3435 C C . ASP A 1 450 ? -15.943 -1.642 5.525 1.00 85.25 450 ASP A C 1
ATOM 3437 O O . ASP A 1 450 ? -14.730 -1.791 5.675 1.00 85.25 450 ASP A O 1
ATOM 3441 N N . PHE A 1 451 ? -16.831 -2.102 6.420 1.00 90.19 451 PHE A N 1
ATOM 3442 C CA . PHE A 1 451 ? -16.444 -2.835 7.630 1.00 90.19 451 PHE A CA 1
ATOM 3443 C C . PHE A 1 451 ? -16.001 -4.272 7.340 1.00 90.19 451 PHE A C 1
ATOM 3445 O O . PHE A 1 451 ? -15.319 -4.844 8.177 1.00 90.19 451 PHE A O 1
ATOM 3452 N N . GLY A 1 452 ? -16.416 -4.875 6.221 1.00 88.31 452 GLY A N 1
ATOM 3453 C CA . GLY A 1 452 ? -16.132 -6.275 5.901 1.00 88.31 452 GLY A CA 1
ATOM 3454 C C . GLY A 1 452 ? -17.160 -7.282 6.438 1.00 88.31 452 GLY A C 1
ATOM 3455 O O . GLY A 1 452 ? -18.329 -6.958 6.690 1.00 88.31 452 GLY A O 1
ATOM 3456 N N . ASP A 1 453 ? -16.730 -8.536 6.598 1.00 87.19 453 ASP A N 1
ATOM 3457 C CA . ASP A 1 453 ? -17.522 -9.650 7.132 1.00 87.19 453 ASP A CA 1
ATOM 3458 C C . ASP A 1 453 ? -16.859 -10.252 8.384 1.00 87.19 453 ASP A C 1
ATOM 3460 O O . ASP A 1 453 ? -16.161 -11.264 8.317 1.00 87.19 453 ASP A O 1
ATOM 3464 N N . PRO A 1 454 ? -17.107 -9.676 9.571 1.00 92.88 454 PRO A N 1
ATOM 3465 C CA . PRO A 1 454 ? -16.561 -10.201 10.816 1.00 92.88 454 PRO A CA 1
ATOM 3466 C C . PRO A 1 454 ? -17.342 -11.418 11.342 1.00 92.88 454 PRO A C 1
ATOM 3468 O O . PRO A 1 454 ? -16.997 -11.964 12.387 1.00 92.88 454 PRO A O 1
ATOM 3471 N N . VAL A 1 455 ? -18.448 -11.818 10.698 1.00 93.31 455 VAL A N 1
ATOM 3472 C CA . VAL A 1 455 ? -19.306 -12.908 11.188 1.00 93.31 455 VAL A CA 1
ATOM 3473 C C . VAL A 1 455 ? -18.866 -14.238 10.599 1.00 93.31 455 VAL A C 1
ATOM 3475 O O . VAL A 1 455 ? -18.733 -15.193 11.357 1.00 93.31 455 VAL A O 1
ATOM 3478 N N . GLY A 1 456 ? -18.658 -14.291 9.282 1.00 85.81 456 GLY A N 1
ATOM 3479 C CA . GLY A 1 456 ? -18.247 -15.504 8.571 1.00 85.81 456 GLY A CA 1
ATOM 3480 C C . GLY A 1 456 ? -16.948 -15.381 7.775 1.00 85.81 456 GLY A C 1
ATOM 3481 O O . GLY A 1 456 ? -16.507 -16.389 7.238 1.00 85.81 456 GLY A O 1
ATOM 3482 N N . GLY A 1 457 ? -16.365 -14.184 7.676 1.00 83.12 457 GLY A N 1
ATOM 3483 C CA . GLY A 1 457 ? -15.085 -13.949 7.002 1.00 83.12 457 GLY A CA 1
ATOM 3484 C C . GLY A 1 457 ? -13.929 -13.780 7.987 1.00 83.12 457 GLY A C 1
ATOM 3485 O O . GLY A 1 457 ? -13.964 -14.297 9.106 1.00 83.12 457 GLY A O 1
ATOM 3486 N N . ASN A 1 458 ? -12.924 -13.009 7.575 1.00 83.44 458 ASN A N 1
ATOM 3487 C CA . ASN A 1 458 ? -11.658 -12.815 8.286 1.00 83.44 458 ASN A CA 1
ATOM 3488 C C . ASN A 1 458 ? -11.415 -11.366 8.766 1.00 83.44 458 ASN A C 1
ATOM 3490 O O . ASN A 1 458 ? -10.283 -10.967 9.026 1.00 83.44 458 ASN A O 1
ATOM 3494 N N . THR A 1 459 ? -12.468 -10.552 8.888 1.00 88.62 459 THR A N 1
ATOM 3495 C CA . THR A 1 459 ? -12.326 -9.135 9.253 1.00 88.62 459 THR A CA 1
ATOM 3496 C C . THR A 1 459 ? -11.790 -8.929 10.674 1.00 88.62 459 THR A C 1
ATOM 3498 O O . THR A 1 459 ? -12.506 -9.083 11.669 1.00 88.62 459 THR A O 1
ATOM 3501 N N . SER A 1 460 ? -10.558 -8.445 10.760 1.00 91.06 460 SER A N 1
ATOM 3502 C CA . SER A 1 460 ? -9.939 -7.898 11.969 1.00 91.06 460 SER A CA 1
ATOM 3503 C C . SER A 1 460 ? -10.205 -6.390 12.146 1.00 91.06 460 SER A C 1
ATOM 3505 O O . SER A 1 460 ? -10.440 -5.660 11.177 1.00 91.06 460 SER A O 1
ATOM 3507 N N . VAL A 1 461 ? -10.181 -5.915 13.398 1.00 94.44 461 VAL A N 1
ATOM 3508 C CA . VAL A 1 461 ? -10.377 -4.497 13.764 1.00 94.44 461 VAL A CA 1
ATOM 3509 C C . VAL A 1 461 ? -9.295 -4.034 14.736 1.00 94.44 461 VAL A C 1
ATOM 3511 O O . VAL A 1 461 ? -9.073 -4.691 15.751 1.00 94.44 461 VAL A O 1
ATOM 3514 N N . ALA A 1 462 ? -8.698 -2.871 14.485 1.00 96.06 462 ALA A N 1
ATOM 3515 C CA . ALA A 1 462 ? -7.810 -2.168 15.401 1.00 96.06 462 ALA A CA 1
ATOM 3516 C C . ALA A 1 462 ? -8.509 -0.941 16.005 1.00 96.06 462 ALA A C 1
ATOM 3518 O O . ALA A 1 462 ? -9.257 -0.228 15.331 1.00 96.06 462 ALA A O 1
ATOM 3519 N N . LEU A 1 463 ? -8.270 -0.687 17.292 1.00 98.00 463 LEU A N 1
ATOM 3520 C CA . LEU A 1 463 ? -8.626 0.566 17.960 1.00 98.00 463 LEU A CA 1
ATOM 3521 C C . LEU A 1 463 ? -7.345 1.280 18.366 1.00 98.00 463 LEU A C 1
ATOM 3523 O O . LEU A 1 463 ? -6.524 0.689 19.063 1.00 98.00 463 LEU A O 1
ATOM 3527 N N . CYS A 1 464 ? -7.228 2.544 17.984 1.00 98.31 464 CYS A N 1
ATOM 3528 C CA . CYS A 1 464 ? -5.997 3.314 18.101 1.00 98.31 464 CYS A CA 1
ATOM 3529 C C . CYS A 1 464 ? -6.230 4.562 18.945 1.00 98.31 464 CYS A C 1
ATOM 3531 O O . CYS A 1 464 ? -7.255 5.239 18.796 1.00 98.31 464 CYS A O 1
ATOM 3533 N N . ILE A 1 465 ? -5.287 4.857 19.836 1.00 98.56 465 ILE A N 1
ATOM 3534 C CA . ILE A 1 465 ? -5.269 6.060 20.667 1.00 98.56 465 ILE A CA 1
ATOM 3535 C C . ILE A 1 465 ? -3.918 6.742 20.475 1.00 98.56 465 ILE A C 1
ATOM 3537 O O . ILE A 1 465 ? -2.884 6.128 20.724 1.00 98.56 465 ILE A O 1
ATOM 3541 N N . TYR A 1 466 ? -3.951 8.013 20.090 1.00 98.62 466 TYR A N 1
ATOM 3542 C CA . TYR A 1 466 ? -2.787 8.851 19.819 1.00 98.62 466 TYR A CA 1
ATOM 3543 C C . TYR A 1 466 ? -2.771 10.071 20.741 1.00 98.62 466 TYR A C 1
ATOM 3545 O O . TYR A 1 466 ? -3.835 10.577 21.119 1.00 98.62 466 TYR A O 1
ATOM 3553 N N . ASN A 1 467 ? -1.576 10.557 21.077 1.00 97.81 467 ASN A N 1
ATOM 3554 C CA . ASN A 1 467 ? -1.400 11.812 21.812 1.00 97.81 467 ASN A CA 1
ATOM 3555 C C . ASN A 1 467 ? -1.471 13.046 20.887 1.00 97.81 467 ASN A C 1
ATOM 3557 O O . ASN A 1 467 ? -1.758 12.931 19.695 1.00 97.81 467 ASN A O 1
ATOM 3561 N N . ASP A 1 468 ? -1.208 14.230 21.447 1.00 96.75 468 ASP A N 1
ATOM 3562 C CA . ASP A 1 468 ? -1.212 15.505 20.710 1.00 96.75 468 ASP A CA 1
ATOM 3563 C C . ASP A 1 468 ? -0.148 15.585 19.609 1.00 96.75 468 ASP A C 1
ATOM 3565 O O . ASP A 1 468 ? -0.365 16.253 18.604 1.00 96.75 468 ASP A O 1
ATOM 3569 N N . ALA A 1 469 ? 0.980 14.892 19.784 1.00 95.88 469 ALA A N 1
ATOM 3570 C CA . ALA A 1 469 ? 2.055 14.819 18.796 1.00 95.88 469 ALA A CA 1
ATOM 3571 C C . ALA A 1 469 ? 1.770 13.788 17.689 1.00 95.88 469 ALA A C 1
ATOM 3573 O O . ALA A 1 469 ? 2.638 13.517 16.868 1.00 95.88 469 ALA A O 1
ATOM 3574 N N . GLY A 1 470 ? 0.589 13.160 17.693 1.00 94.88 470 GLY A N 1
ATOM 3575 C CA . GLY A 1 470 ? 0.258 12.094 16.755 1.00 94.88 470 GLY A CA 1
ATOM 3576 C C . GLY A 1 470 ? 0.998 10.786 17.030 1.00 94.88 470 GLY A C 1
ATOM 3577 O O . GLY A 1 470 ? 0.926 9.881 16.222 1.00 94.88 470 GLY A O 1
ATOM 3578 N N . ARG A 1 471 ? 1.672 10.613 18.166 1.00 95.81 471 ARG A N 1
ATOM 3579 C CA . ARG A 1 471 ? 2.327 9.339 18.482 1.00 95.81 471 ARG A CA 1
ATOM 3580 C C . ARG A 1 471 ? 1.305 8.320 18.983 1.00 95.81 471 ARG A C 1
ATOM 3582 O O . ARG A 1 471 ? 0.512 8.637 19.880 1.00 95.81 471 ARG A O 1
ATOM 3589 N N . LEU A 1 472 ? 1.354 7.096 18.455 1.00 97.00 472 LEU A N 1
ATOM 3590 C CA . LEU A 1 472 ? 0.560 5.971 18.950 1.00 97.00 472 LEU A CA 1
ATOM 3591 C C . LEU A 1 472 ? 0.875 5.701 20.431 1.00 97.00 472 LEU A C 1
ATOM 3593 O O . LEU A 1 472 ? 2.016 5.441 20.812 1.00 97.00 472 LEU A O 1
ATOM 3597 N N . LEU A 1 473 ? -0.152 5.774 21.280 1.00 97.56 473 LEU A N 1
ATOM 3598 C CA . LEU A 1 473 ? -0.063 5.447 22.705 1.00 97.56 473 LEU A CA 1
ATOM 3599 C C . LEU A 1 473 ? -0.573 4.041 23.004 1.00 97.56 473 LEU A C 1
ATOM 3601 O O . LEU A 1 473 ? -0.033 3.362 23.872 1.00 97.56 473 LEU A O 1
ATOM 3605 N N . GLN A 1 474 ? -1.654 3.626 22.340 1.00 97.62 474 GLN A N 1
ATOM 3606 C CA . GLN A 1 474 ? -2.275 2.334 22.600 1.00 97.62 474 GLN A CA 1
ATOM 3607 C C . GLN A 1 474 ? -3.008 1.795 21.373 1.00 97.62 474 GLN A C 1
ATOM 3609 O O . GLN A 1 474 ? -3.826 2.492 20.769 1.00 97.62 474 GLN A O 1
ATOM 3614 N N . GLN A 1 475 ? -2.784 0.508 21.103 1.00 96.56 475 GLN A N 1
ATOM 3615 C CA . GLN A 1 475 ? -3.523 -0.298 20.137 1.00 96.56 475 GLN A CA 1
ATOM 3616 C C . GLN A 1 475 ? -4.328 -1.399 20.837 1.00 96.56 475 GLN A C 1
ATOM 3618 O O . GLN A 1 475 ? -3.882 -1.992 21.822 1.00 96.56 475 GLN A O 1
ATOM 3623 N N . PHE A 1 476 ? -5.495 -1.716 20.282 1.00 96.69 476 PHE A N 1
ATOM 3624 C CA . PHE A 1 476 ? -6.251 -2.924 20.599 1.00 96.69 476 PHE A CA 1
ATOM 3625 C C . PHE A 1 476 ? -6.572 -3.685 19.321 1.00 96.69 476 PHE A C 1
ATOM 3627 O O . PHE A 1 476 ? -7.277 -3.143 18.474 1.00 96.69 476 PHE A O 1
ATOM 3634 N N . SER A 1 477 ? -6.133 -4.939 19.217 1.00 94.56 477 SER A N 1
ATOM 3635 C CA . SER A 1 477 ? -6.461 -5.814 18.086 1.00 94.56 477 SER A CA 1
ATOM 3636 C C . SER A 1 477 ? -7.630 -6.738 18.429 1.00 94.56 477 SER A C 1
ATOM 3638 O O . SER A 1 477 ? -7.599 -7.473 19.418 1.00 94.56 477 SER A O 1
ATOM 3640 N N . ILE A 1 478 ? -8.675 -6.705 17.604 1.00 95.12 478 ILE A N 1
ATOM 3641 C CA . ILE A 1 47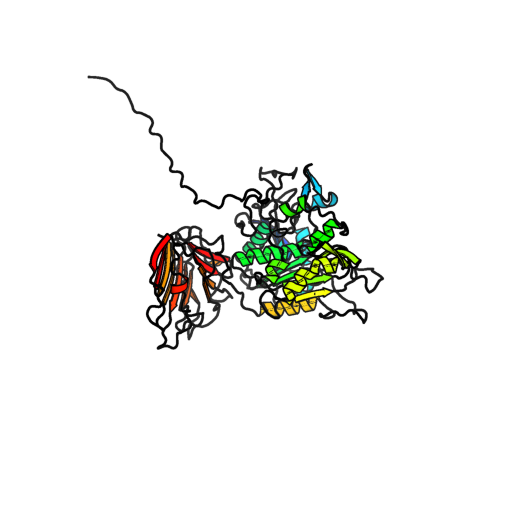8 ? -9.848 -7.574 17.674 1.00 95.12 478 ILE A CA 1
ATOM 3642 C C . ILE A 1 478 ? -9.867 -8.433 16.411 1.00 95.12 478 ILE A C 1
ATOM 3644 O O . ILE A 1 478 ? -10.540 -8.117 15.432 1.00 95.12 478 ILE A O 1
ATOM 3648 N N . ASP A 1 479 ? -9.134 -9.538 16.468 1.00 92.50 479 ASP A N 1
ATOM 3649 C CA . ASP A 1 479 ? -9.073 -10.553 15.421 1.00 92.50 479 ASP A CA 1
ATOM 3650 C C . ASP A 1 479 ? -9.870 -11.797 15.847 1.00 92.50 479 ASP A C 1
ATOM 3652 O O . ASP A 1 479 ? -9.362 -12.769 16.408 1.00 92.50 479 ASP A O 1
ATOM 3656 N N . ARG A 1 480 ? -11.197 -11.678 15.747 1.00 93.31 480 ARG A N 1
ATOM 3657 C CA . ARG A 1 480 ? -12.161 -12.677 16.250 1.00 93.31 480 ARG A CA 1
ATOM 3658 C C . ARG A 1 480 ? -13.264 -12.974 15.236 1.00 93.31 480 ARG A C 1
ATOM 3660 O O . ARG A 1 480 ? -14.368 -13.357 15.636 1.00 93.31 480 ARG A O 1
ATOM 3667 N N . ALA A 1 481 ? -13.009 -12.726 13.953 1.00 91.62 481 ALA A N 1
ATOM 3668 C CA . ALA A 1 481 ? -13.971 -13.016 12.898 1.00 91.62 481 ALA A CA 1
ATOM 3669 C C . ALA A 1 481 ? -14.223 -14.527 12.793 1.00 91.62 481 ALA A C 1
ATOM 3671 O O . ALA A 1 481 ? -13.324 -15.316 13.071 1.00 91.62 481 ALA A O 1
ATOM 3672 N N . GLY A 1 482 ? -15.467 -14.941 12.534 1.00 90.94 482 GLY A N 1
ATOM 3673 C CA . GLY A 1 482 ? -15.847 -16.365 12.488 1.00 90.94 482 GLY A CA 1
ATOM 3674 C C . GLY A 1 482 ? -15.796 -17.121 13.828 1.00 90.94 482 GLY A C 1
ATOM 3675 O O . GLY A 1 482 ? -16.306 -18.234 13.936 1.00 90.94 482 GLY A O 1
ATOM 3676 N N . GLN A 1 483 ? -15.217 -16.533 14.880 1.00 94.62 483 GLN A N 1
ATOM 3677 C CA . GLN A 1 483 ? -14.958 -17.213 16.148 1.00 94.62 483 GLN A CA 1
ATOM 3678 C C . GLN A 1 483 ? -16.130 -17.120 17.137 1.00 94.62 483 GLN A C 1
ATOM 3680 O O . GLN A 1 483 ? -17.028 -16.276 17.038 1.00 94.62 483 GLN A O 1
ATOM 3685 N N . TYR A 1 484 ? -16.080 -17.967 18.169 1.00 96.25 484 TYR A N 1
ATOM 3686 C CA . TYR A 1 484 ? -17.027 -17.981 19.284 1.00 96.25 484 TYR A CA 1
ATOM 3687 C C . TYR A 1 484 ? -16.447 -17.305 20.534 1.00 96.25 484 TYR A C 1
ATOM 3689 O O . TYR A 1 484 ? -15.266 -17.429 20.862 1.00 96.25 484 TYR A O 1
ATOM 3697 N N . CYS A 1 485 ? -17.298 -16.573 21.251 1.00 96.06 485 CYS A N 1
ATOM 3698 C CA . CYS A 1 485 ? -16.991 -15.876 22.497 1.00 96.06 485 CYS A CA 1
ATOM 3699 C C . CYS A 1 485 ? -17.871 -16.465 23.611 1.00 96.06 485 CYS A C 1
ATOM 3701 O O . CYS A 1 485 ? -18.902 -15.905 24.001 1.00 96.06 485 CYS A O 1
ATOM 3703 N N . GLY A 1 486 ? -17.482 -17.652 24.086 1.00 93.38 486 GLY A N 1
ATOM 3704 C CA . GLY A 1 486 ? -18.335 -18.543 24.875 1.00 93.38 486 GLY A CA 1
ATOM 3705 C C . GLY A 1 486 ? -19.268 -19.344 23.963 1.00 93.38 486 GLY A C 1
ATOM 3706 O O . GLY A 1 486 ? -18.859 -19.785 22.899 1.00 93.38 486 GLY A O 1
ATOM 3707 N N . ALA A 1 487 ? -20.538 -19.494 24.339 1.00 94.50 487 ALA A N 1
ATOM 3708 C CA . ALA A 1 487 ? -21.521 -20.256 23.556 1.00 94.50 487 ALA A CA 1
ATOM 3709 C C . ALA A 1 487 ? -22.139 -19.486 22.366 1.00 94.50 487 ALA A C 1
ATOM 3711 O O . ALA A 1 487 ? -23.079 -19.963 21.737 1.00 94.50 487 ALA A O 1
ATOM 3712 N N . ALA A 1 488 ? -21.682 -18.265 22.078 1.00 96.50 488 ALA A N 1
ATOM 3713 C CA . ALA A 1 488 ? -22.234 -17.428 21.015 1.00 96.50 488 ALA A CA 1
ATOM 3714 C C . ALA A 1 488 ? -21.126 -16.941 20.072 1.00 96.50 488 ALA A C 1
ATOM 3716 O O . ALA A 1 488 ? -20.017 -16.698 20.552 1.00 96.50 488 ALA A O 1
ATOM 3717 N N . PRO A 1 489 ? -21.430 -16.707 18.781 1.00 97.25 489 PRO A N 1
ATOM 3718 C CA . PRO A 1 489 ? -20.509 -16.029 17.876 1.00 97.25 489 PRO A CA 1
ATOM 3719 C C . PRO A 1 489 ? -20.036 -14.698 18.466 1.00 97.25 489 PRO A C 1
ATOM 3721 O O . PRO A 1 489 ? -20.846 -13.946 19.029 1.00 97.25 489 PRO A O 1
ATOM 3724 N N . CYS A 1 490 ? -18.739 -14.418 18.340 1.00 97.81 490 CYS A N 1
ATOM 3725 C CA . CYS A 1 490 ? -18.125 -13.178 18.808 1.00 97.81 490 CYS A CA 1
ATOM 3726 C C . CYS A 1 490 ? -18.755 -11.956 18.139 1.00 97.81 490 CYS A C 1
ATOM 3728 O O . CYS A 1 490 ? -19.022 -10.953 18.808 1.00 97.81 490 CYS A O 1
ATOM 3730 N N . TRP A 1 491 ? -19.036 -12.067 16.839 1.00 98.12 491 TRP A N 1
ATOM 3731 C CA . TRP A 1 491 ? -19.660 -11.037 16.022 1.00 98.12 491 TRP A CA 1
ATOM 3732 C C . TRP A 1 491 ? -21.063 -11.433 15.583 1.00 98.12 491 TRP A C 1
ATOM 3734 O O . TRP A 1 491 ? -21.350 -12.596 15.307 1.00 98.12 491 TRP A O 1
ATOM 3744 N N . LYS A 1 492 ? -21.954 -10.444 15.506 1.00 97.44 492 LYS A N 1
ATOM 3745 C CA . LYS A 1 492 ? -23.301 -10.589 14.941 1.00 97.44 492 LYS A CA 1
ATOM 3746 C C . LYS A 1 492 ? -23.684 -9.341 14.148 1.00 97.44 492 LYS A C 1
ATOM 3748 O O . LYS A 1 492 ? -23.260 -8.243 14.531 1.00 97.44 492 LYS A O 1
ATOM 3753 N N . PRO A 1 493 ? -24.518 -9.464 13.103 1.00 96.69 493 PRO A N 1
ATOM 3754 C CA . PRO A 1 493 ? -25.104 -8.298 12.461 1.00 96.69 493 PRO A CA 1
ATOM 3755 C C . PRO A 1 493 ? -26.024 -7.552 13.441 1.00 96.69 493 PRO A C 1
ATOM 3757 O O . PRO A 1 493 ? -26.602 -8.139 14.360 1.00 96.69 493 PRO A O 1
ATOM 3760 N N . VAL A 1 494 ? -26.174 -6.244 13.248 1.00 93.62 494 VAL A N 1
ATOM 3761 C CA . VAL A 1 494 ? -27.154 -5.415 13.964 1.00 93.62 494 VAL A CA 1
ATOM 3762 C C . VAL A 1 494 ? -28.018 -4.631 12.981 1.00 93.62 494 VAL A C 1
ATOM 3764 O O . VAL A 1 494 ? -27.582 -4.304 11.878 1.00 93.62 494 VAL A O 1
ATOM 3767 N N . GLY A 1 495 ? -29.241 -4.291 13.401 1.00 85.81 495 GLY A N 1
ATOM 3768 C CA . GLY A 1 495 ? -30.143 -3.450 12.610 1.00 85.81 495 GL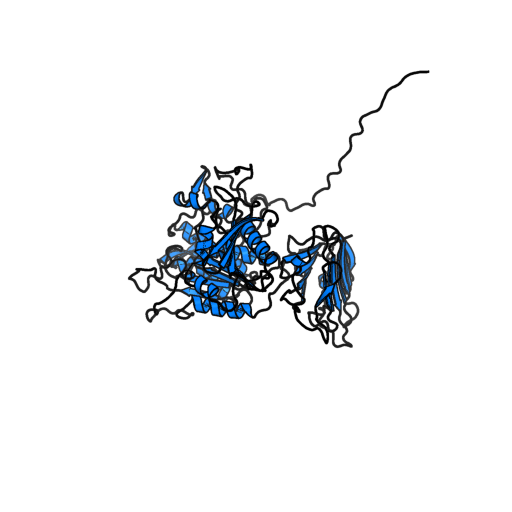Y A CA 1
ATOM 3769 C C . GLY A 1 495 ? -29.494 -2.120 12.200 1.00 85.81 495 GLY A C 1
ATOM 3770 O O . GLY A 1 495 ? -28.754 -1.517 12.987 1.00 85.81 495 GLY A O 1
ATOM 3771 N N . GLY A 1 496 ? -29.781 -1.677 10.971 1.00 77.94 496 GLY A N 1
ATOM 3772 C CA . GLY A 1 496 ? -29.142 -0.514 10.339 1.00 77.94 496 GLY A CA 1
ATOM 3773 C C . GLY A 1 496 ? -27.827 -0.829 9.613 1.00 77.94 496 GLY A C 1
ATOM 3774 O O . GLY A 1 496 ? -26.952 0.030 9.558 1.00 77.94 496 GLY A O 1
ATOM 3775 N N . GLY A 1 497 ? -27.656 -2.064 9.122 1.00 86.94 497 GLY A N 1
ATOM 3776 C CA . GLY A 1 497 ? -26.509 -2.452 8.290 1.00 86.94 497 GLY A CA 1
ATOM 3777 C C . GLY A 1 497 ? -25.169 -2.465 9.032 1.00 86.94 497 GLY A C 1
ATOM 3778 O O . GLY A 1 497 ? -24.160 -2.045 8.488 1.00 86.94 497 GLY A O 1
ATOM 3779 N N . GLY A 1 498 ? -25.146 -2.871 10.303 1.00 93.62 498 GLY A N 1
ATOM 3780 C CA . GLY A 1 498 ? -23.938 -2.822 11.129 1.00 93.62 498 GLY A CA 1
ATOM 3781 C C . GLY A 1 498 ? -23.500 -4.171 11.686 1.00 93.62 498 GLY A C 1
ATOM 3782 O O . GLY A 1 498 ? -24.174 -5.186 11.503 1.00 93.62 498 GLY A O 1
ATOM 3783 N N . TYR A 1 499 ? -22.434 -4.144 12.486 1.00 97.62 499 TYR A N 1
ATOM 3784 C CA . TYR A 1 499 ? -21.922 -5.301 13.219 1.00 97.62 499 TYR A CA 1
ATOM 3785 C C . TYR A 1 499 ? -21.720 -4.993 14.698 1.00 97.62 499 TYR A C 1
ATOM 3787 O O . TYR A 1 499 ? -21.527 -3.846 15.115 1.00 97.62 499 TYR A O 1
ATOM 3795 N N . ARG A 1 500 ? -21.765 -6.041 15.517 1.00 97.81 500 ARG A N 1
ATOM 3796 C CA . ARG A 1 500 ? -21.456 -5.968 16.940 1.00 97.81 500 ARG A CA 1
ATOM 3797 C C . ARG A 1 500 ? -20.589 -7.139 17.366 1.00 97.81 500 ARG A C 1
ATOM 3799 O O . ARG A 1 500 ? -21.039 -8.278 17.311 1.00 97.81 500 ARG A O 1
ATOM 3806 N N . TYR A 1 501 ? -19.427 -6.809 17.910 1.00 98.50 501 TYR A N 1
ATOM 3807 C CA . TYR A 1 501 ? -18.598 -7.695 18.709 1.00 98.50 501 TYR A CA 1
ATOM 3808 C C . TYR A 1 501 ? -19.064 -7.685 20.160 1.00 98.50 501 TYR A C 1
ATOM 3810 O O . TYR A 1 501 ? -19.362 -6.618 20.722 1.00 98.50 501 TYR A O 1
ATOM 3818 N N . ARG A 1 502 ? -19.101 -8.855 20.794 1.00 98.25 502 ARG A N 1
ATOM 3819 C CA . ARG A 1 502 ? -19.290 -8.967 22.237 1.00 98.25 502 ARG A CA 1
ATOM 3820 C C . ARG A 1 502 ? -18.503 -10.138 22.800 1.00 98.25 502 ARG A C 1
ATOM 3822 O O . ARG A 1 502 ? -18.863 -11.287 22.585 1.00 98.25 502 ARG A O 1
ATOM 3829 N N . ASP A 1 503 ? -17.552 -9.814 23.663 1.00 97.25 503 ASP A N 1
ATOM 3830 C CA . ASP A 1 503 ? -16.821 -10.790 24.454 1.00 97.25 503 ASP A CA 1
ATOM 3831 C C . ASP A 1 503 ? -16.904 -10.425 25.933 1.00 97.25 503 ASP A C 1
ATOM 3833 O O . ASP A 1 503 ? -16.523 -9.339 26.366 1.00 97.25 503 ASP A O 1
ATOM 3837 N N . LYS A 1 504 ? -17.464 -11.328 26.737 1.00 95.19 504 LYS A N 1
ATOM 3838 C CA . LYS A 1 504 ? -17.588 -11.082 28.172 1.00 95.19 504 LYS A CA 1
ATOM 3839 C C . LYS A 1 504 ? -16.253 -11.220 28.887 1.00 95.19 504 LYS A C 1
ATOM 3841 O O . LYS A 1 504 ? -16.147 -10.592 29.938 1.00 95.19 504 LYS A O 1
ATOM 3846 N N . THR A 1 505 ? -15.316 -12.025 28.381 1.00 94.06 505 THR A N 1
ATOM 3847 C CA . THR A 1 505 ? -14.031 -12.321 29.036 1.00 94.06 505 THR A CA 1
ATOM 3848 C C . THR A 1 505 ? -12.983 -11.251 28.744 1.00 94.06 505 THR A C 1
ATOM 3850 O O . THR A 1 505 ? -12.097 -11.047 29.566 1.00 94.06 505 THR A O 1
ATOM 3853 N N . GLY A 1 506 ? -13.129 -10.512 27.638 1.00 94.94 506 GLY A N 1
ATOM 3854 C CA . GLY A 1 506 ? -12.144 -9.514 27.224 1.00 94.94 506 GLY A CA 1
ATOM 3855 C C . GLY A 1 506 ? -10.870 -10.166 26.689 1.00 94.94 506 GLY A C 1
ATOM 3856 O O . GLY A 1 506 ? -9.775 -9.663 26.924 1.00 94.94 506 GLY A O 1
ATOM 3857 N N . SER A 1 507 ? -11.006 -11.307 26.010 1.00 94.12 507 SER A N 1
ATOM 3858 C CA . SER A 1 507 ? -9.895 -12.083 25.455 1.00 94.12 507 SER A CA 1
ATOM 3859 C C . SER A 1 507 ? -9.050 -11.279 24.459 1.00 94.12 507 SER A C 1
ATOM 3861 O O . SER A 1 507 ? -7.828 -11.426 24.466 1.00 94.12 507 SER A O 1
ATOM 3863 N N . ALA A 1 508 ? -9.674 -10.370 23.701 1.00 94.81 508 ALA A N 1
ATOM 3864 C CA . ALA A 1 508 ? -9.027 -9.426 22.788 1.00 94.81 508 ALA A CA 1
ATOM 3865 C C . ALA A 1 508 ? -8.578 -8.142 23.518 1.00 94.81 508 ALA A C 1
ATOM 3867 O O . ALA A 1 508 ? -9.265 -7.120 23.476 1.00 94.81 508 ALA A O 1
ATOM 3868 N N . GLY A 1 509 ? -7.471 -8.209 24.268 1.00 92.69 509 GLY A N 1
ATOM 3869 C CA . GLY A 1 509 ? -6.858 -7.034 24.917 1.00 92.69 509 GLY A CA 1
ATOM 3870 C C . GLY A 1 509 ? -7.774 -6.292 25.901 1.00 92.69 509 GLY A C 1
ATOM 3871 O O . GLY A 1 509 ? -7.751 -5.068 25.988 1.00 92.69 509 GLY A O 1
ATOM 3872 N N . GLY A 1 510 ? -8.677 -7.008 26.581 1.00 96.50 510 GLY A N 1
ATOM 3873 C CA . GLY A 1 510 ? -9.654 -6.414 27.498 1.00 96.50 510 GLY A CA 1
ATOM 3874 C C . GLY A 1 510 ? -10.844 -5.731 26.815 1.00 96.50 510 GLY A C 1
ATOM 3875 O O . GLY A 1 510 ? -11.744 -5.236 27.504 1.00 96.50 510 GLY A O 1
ATOM 3876 N N . VAL A 1 511 ? -10.905 -5.718 25.478 1.00 98.38 511 VAL A N 1
ATOM 3877 C CA . VAL A 1 511 ? -12.046 -5.201 24.712 1.00 98.38 511 VAL A CA 1
ATOM 3878 C C . VAL A 1 511 ? -13.213 -6.176 24.832 1.00 98.38 511 VAL A C 1
ATOM 3880 O O . VAL A 1 511 ? -13.106 -7.365 24.551 1.00 98.38 511 VAL A O 1
ATOM 3883 N N . THR A 1 512 ? -14.369 -5.660 25.245 1.00 98.19 512 THR A N 1
ATOM 3884 C CA . THR A 1 512 ? -15.570 -6.467 25.526 1.00 98.19 512 THR A CA 1
ATOM 3885 C C . THR A 1 512 ? -16.738 -6.175 24.599 1.00 98.19 512 THR A C 1
ATOM 3887 O O . THR A 1 512 ? -17.723 -6.918 24.565 1.00 98.19 512 THR A O 1
ATOM 3890 N N . SER A 1 513 ? -16.670 -5.075 23.851 1.00 98.38 513 SER A N 1
ATOM 3891 C CA . SER A 1 513 ? -17.667 -4.740 22.846 1.00 98.38 513 SER A CA 1
ATOM 3892 C C . SER A 1 513 ? -17.072 -3.811 21.802 1.00 98.38 513 SER A C 1
ATOM 3894 O O . SER A 1 513 ? -16.445 -2.820 22.162 1.00 98.38 513 SER A O 1
ATOM 3896 N N . VAL A 1 514 ? -17.385 -4.082 20.540 1.00 98.50 514 VAL A N 1
ATOM 3897 C CA . VAL A 1 514 ? -17.257 -3.143 19.419 1.00 98.50 514 VAL A CA 1
ATOM 3898 C C . VAL A 1 514 ? -18.612 -3.102 18.725 1.00 98.50 514 VAL A C 1
ATOM 3900 O O . VAL A 1 514 ? -19.321 -4.108 18.672 1.00 98.50 514 VAL A O 1
ATOM 3903 N N . ARG A 1 515 ? -19.029 -1.937 18.255 1.00 97.94 515 ARG A N 1
ATOM 3904 C CA . ARG A 1 515 ? -20.240 -1.765 17.465 1.00 97.94 515 ARG A CA 1
ATOM 3905 C C . ARG A 1 515 ? -19.949 -0.799 16.339 1.00 97.94 515 ARG A C 1
ATOM 3907 O O . ARG A 1 515 ? -19.493 0.308 16.595 1.00 97.94 515 ARG A O 1
ATOM 3914 N N . TYR A 1 516 ? -20.332 -1.187 15.137 1.00 97.50 516 TYR A N 1
ATOM 3915 C CA . TYR A 1 516 ? -20.365 -0.334 13.963 1.00 97.50 516 TYR A CA 1
ATOM 3916 C C . TYR A 1 516 ? -21.786 -0.312 13.402 1.00 97.50 516 TYR A C 1
ATOM 3918 O O . TYR A 1 516 ? -22.504 -1.310 13.476 1.00 97.50 516 TYR A O 1
ATOM 3926 N N . VAL A 1 517 ? -22.224 0.839 12.901 1.00 96.88 517 VAL A N 1
ATOM 3927 C CA . VAL A 1 517 ? -23.506 0.999 12.212 1.00 96.88 517 VAL A CA 1
ATOM 3928 C C . VAL A 1 517 ? -23.276 1.888 10.998 1.00 96.88 517 VAL A C 1
ATOM 3930 O O . VAL A 1 517 ? -22.873 3.045 11.166 1.00 96.88 517 VAL A O 1
ATOM 3933 N N . SER A 1 518 ? -23.566 1.332 9.821 1.00 94.75 518 SER A N 1
ATOM 3934 C CA . SER A 1 518 ? -23.531 2.032 8.538 1.00 94.75 518 SER A CA 1
ATOM 3935 C C . SER A 1 518 ? -24.507 3.212 8.494 1.00 94.75 518 SER A C 1
ATOM 3937 O O . SER A 1 518 ? -25.440 3.318 9.300 1.00 94.75 518 SER A O 1
ATOM 3939 N N . GLY A 1 519 ? -24.299 4.111 7.543 1.00 95.31 519 GLY A N 1
ATOM 3940 C CA . GLY A 1 519 ? -25.238 5.175 7.232 1.00 95.31 519 GLY A CA 1
ATOM 3941 C C . GLY A 1 519 ? -24.645 6.223 6.305 1.00 95.31 519 GLY A C 1
ATOM 3942 O O . GLY A 1 519 ? -23.428 6.370 6.208 1.00 95.31 519 GLY A O 1
ATOM 3943 N N . LEU A 1 520 ? -25.533 6.995 5.677 1.00 95.50 520 LEU A N 1
ATOM 3944 C CA . LEU A 1 520 ? -25.173 8.199 4.928 1.00 95.50 520 LEU A CA 1
ATOM 3945 C C . LEU A 1 520 ? -24.350 9.171 5.790 1.00 95.50 520 LEU A C 1
ATOM 3947 O O . LEU A 1 520 ? -24.356 9.084 7.027 1.00 95.50 520 LEU A O 1
ATOM 3951 N N . ALA A 1 521 ? -23.706 10.134 5.131 1.00 95.31 521 ALA A N 1
ATOM 3952 C CA . ALA A 1 521 ? -23.057 11.276 5.768 1.00 95.31 521 ALA A CA 1
ATOM 3953 C C . ALA A 1 521 ? -23.866 11.814 6.971 1.00 95.31 521 ALA A C 1
ATOM 3955 O O . ALA A 1 521 ? -25.078 12.047 6.919 1.00 95.31 521 ALA A O 1
ATOM 3956 N N . GLY A 1 522 ? -23.201 11.939 8.116 1.00 96.81 522 GLY A N 1
ATOM 3957 C CA . GLY A 1 522 ? -23.771 12.375 9.390 1.00 96.81 522 GLY A CA 1
ATOM 3958 C C . GLY A 1 522 ? -24.565 11.315 10.168 1.00 96.81 522 GLY A C 1
ATOM 3959 O O . GLY A 1 522 ? -24.986 11.591 11.299 1.00 96.81 522 GLY A O 1
ATOM 3960 N N . LYS A 1 523 ? -24.775 10.105 9.632 1.00 96.69 523 LYS A N 1
ATOM 3961 C CA . LYS A 1 523 ? -25.541 9.021 10.287 1.00 96.69 523 LYS A CA 1
ATOM 3962 C C . LYS A 1 523 ? -24.677 7.850 10.756 1.00 96.69 523 LYS A C 1
ATOM 3964 O O . LYS A 1 523 ? -25.038 7.220 11.756 1.00 96.69 523 LYS A O 1
ATOM 3969 N N . GLY A 1 524 ? -23.536 7.614 10.107 1.00 96.56 524 GLY A N 1
ATOM 3970 C CA . GLY A 1 524 ? -22.572 6.584 10.498 1.00 96.56 524 GLY A CA 1
ATOM 3971 C C . GLY A 1 524 ? -22.069 6.748 11.939 1.00 96.56 524 GLY A C 1
ATOM 3972 O O . GLY A 1 524 ? -21.938 7.867 12.466 1.00 96.56 524 GLY A O 1
ATOM 3973 N N . ARG A 1 525 ? -21.837 5.619 12.622 1.00 97.19 525 ARG A N 1
ATOM 3974 C CA . ARG A 1 525 ? -21.374 5.605 14.018 1.00 97.19 525 ARG A CA 1
ATOM 3975 C C . ARG A 1 525 ? -20.638 4.326 14.408 1.00 97.19 525 ARG A C 1
ATOM 3977 O O . ARG A 1 525 ? -21.011 3.234 13.991 1.00 97.19 525 ARG A O 1
ATOM 3984 N N . ALA A 1 526 ? -19.691 4.471 15.330 1.00 98.06 526 ALA A N 1
ATOM 3985 C CA . ALA A 1 526 ? -18.978 3.364 15.952 1.00 98.06 526 ALA A CA 1
ATOM 3986 C C . ALA A 1 526 ? -18.838 3.557 17.472 1.00 98.06 526 ALA A C 1
ATOM 3988 O O . ALA A 1 526 ? -18.896 4.681 17.984 1.00 98.06 526 ALA A O 1
ATOM 3989 N N . ASP A 1 527 ? -18.695 2.468 18.220 1.00 98.06 527 ASP A N 1
ATOM 3990 C CA . ASP A 1 527 ? -18.329 2.496 19.633 1.00 98.06 527 ASP A CA 1
ATOM 3991 C C . ASP A 1 527 ? -17.540 1.257 20.055 1.00 98.06 527 ASP A C 1
ATOM 3993 O O . ASP A 1 527 ? -17.819 0.152 19.603 1.00 98.06 527 ASP A O 1
ATOM 3997 N N . ALA A 1 528 ? -16.589 1.449 20.967 1.00 98.62 528 ALA A N 1
ATOM 3998 C CA . ALA A 1 528 ? -15.827 0.371 21.579 1.00 98.62 528 ALA A CA 1
ATOM 3999 C C . ALA A 1 528 ? -15.777 0.519 23.102 1.00 98.62 528 ALA A C 1
ATOM 4001 O O . ALA A 1 528 ? -15.842 1.624 23.654 1.00 98.62 528 ALA A O 1
ATOM 4002 N N . LYS A 1 529 ? -15.709 -0.617 23.798 1.00 98.62 529 LYS A N 1
ATOM 4003 C CA . LYS A 1 529 ? -15.630 -0.684 25.258 1.00 98.62 529 LYS A CA 1
ATOM 4004 C C . LYS A 1 529 ? -14.645 -1.751 25.691 1.00 98.62 529 LYS A C 1
ATOM 4006 O O . LYS A 1 529 ? -14.738 -2.888 25.233 1.00 98.62 529 LYS A O 1
ATOM 4011 N N . GLY A 1 530 ? -13.813 -1.409 26.662 1.00 98.25 530 GLY A N 1
ATOM 4012 C CA . GLY A 1 530 ? -12.936 -2.339 27.360 1.00 98.25 530 GLY A CA 1
ATOM 4013 C C . GLY A 1 530 ? -13.169 -2.291 28.863 1.00 98.25 530 GLY A C 1
ATOM 4014 O O . GLY A 1 530 ? -13.682 -1.292 29.381 1.00 98.25 530 GLY A O 1
ATOM 4015 N N . LYS A 1 531 ? -12.861 -3.384 29.559 1.00 97.62 531 LYS A N 1
ATOM 4016 C CA . LYS A 1 531 ? -12.903 -3.416 31.023 1.00 97.62 531 LYS A CA 1
ATOM 4017 C C . LYS A 1 531 ? -11.979 -4.481 31.600 1.00 97.62 531 LYS A C 1
ATOM 4019 O O . LYS A 1 531 ? -11.878 -5.569 31.038 1.00 97.62 531 LYS A O 1
ATOM 4024 N N . ASN A 1 532 ? -11.478 -4.204 32.793 1.00 97.88 532 ASN A N 1
ATOM 4025 C CA . ASN A 1 532 ? -10.990 -5.216 33.714 1.00 97.88 532 ASN A CA 1
ATOM 4026 C C . ASN A 1 532 ? -12.027 -5.503 34.807 1.00 97.88 532 ASN A C 1
ATOM 4028 O O . ASN A 1 532 ? -12.902 -4.697 35.144 1.00 97.88 532 ASN A O 1
ATOM 4032 N N . ASN A 1 533 ? -11.958 -6.720 35.322 1.00 96.50 533 ASN A N 1
ATOM 4033 C CA . ASN A 1 533 ? -12.654 -7.214 36.491 1.00 96.50 533 ASN A CA 1
ATOM 4034 C C . ASN A 1 533 ? -11.825 -8.370 37.055 1.00 96.50 533 ASN A C 1
ATOM 4036 O O . ASN A 1 533 ? -12.062 -9.532 36.711 1.00 96.50 533 ASN A O 1
ATOM 4040 N N . ALA A 1 534 ? -10.860 -8.042 37.911 1.00 94.19 534 ALA A N 1
ATOM 4041 C CA . ALA A 1 534 ? -9.956 -9.017 38.519 1.00 94.19 534 ALA A CA 1
ATOM 4042 C C . ALA A 1 534 ? -10.714 -10.157 39.227 1.00 94.19 534 ALA A C 1
ATOM 4044 O O . ALA A 1 534 ? -10.352 -11.319 39.081 1.00 94.19 534 ALA A O 1
ATOM 4045 N N . ALA A 1 535 ? -11.854 -9.858 39.865 1.00 94.88 535 ALA A N 1
ATOM 4046 C CA . ALA A 1 535 ? -12.711 -10.863 40.507 1.00 94.88 535 ALA A CA 1
ATOM 4047 C C . ALA A 1 535 ? -13.339 -11.877 39.526 1.00 94.88 535 ALA A C 1
ATOM 4049 O O . ALA A 1 535 ? -13.924 -12.868 39.948 1.00 94.88 535 ALA A O 1
ATOM 4050 N N . LYS A 1 536 ? -13.260 -11.622 38.216 1.00 92.88 536 LYS A N 1
ATOM 4051 C CA . LYS A 1 536 ? -13.698 -12.526 37.142 1.00 92.88 536 LYS A CA 1
ATOM 4052 C C . LYS A 1 536 ? -12.540 -12.967 36.238 1.00 92.88 536 LYS A C 1
ATOM 4054 O O . LYS A 1 536 ? -12.803 -13.413 35.124 1.00 92.88 536 LYS A O 1
ATOM 4059 N N . GLY A 1 537 ? -11.290 -12.774 36.668 1.00 90.81 537 GLY A N 1
ATOM 4060 C CA . GLY A 1 537 ? -10.093 -13.088 35.879 1.00 90.81 537 GLY A CA 1
ATOM 4061 C C . GLY A 1 537 ? -9.895 -12.201 34.642 1.00 90.81 537 GLY A C 1
ATOM 4062 O O . GLY A 1 537 ? -9.234 -12.608 33.695 1.00 90.81 537 GLY A O 1
ATOM 4063 N N . GLN A 1 538 ? -10.501 -11.008 34.605 1.00 93.81 538 GLN A N 1
ATOM 4064 C CA . GLN A 1 538 ? -10.412 -10.086 33.466 1.00 93.81 538 GLN A CA 1
ATOM 4065 C C . GLN A 1 538 ? -9.373 -9.010 33.779 1.00 93.81 538 GLN A C 1
ATOM 4067 O O . GLN A 1 538 ? -9.678 -8.069 34.507 1.00 93.81 538 GLN A O 1
ATOM 4072 N N . SER A 1 539 ? -8.160 -9.159 33.261 1.00 94.62 539 SER A N 1
ATOM 4073 C CA . SER A 1 539 ? -7.030 -8.250 33.527 1.00 94.62 539 SER A CA 1
ATOM 4074 C C . SER A 1 539 ? -6.282 -7.823 32.260 1.00 94.62 539 SER A C 1
ATOM 4076 O O . SER A 1 539 ? -5.189 -7.278 32.342 1.00 94.62 539 SER A O 1
ATOM 4078 N N . ARG A 1 540 ? -6.850 -8.099 31.079 1.00 95.44 540 ARG A N 1
ATOM 4079 C CA . ARG A 1 540 ? -6.188 -7.882 29.783 1.00 95.44 540 ARG A CA 1
ATOM 4080 C C . ARG A 1 540 ? -6.316 -6.457 29.244 1.00 95.44 540 ARG A C 1
ATOM 4082 O O . ARG A 1 540 ? -5.684 -6.164 28.237 1.00 95.44 540 ARG A O 1
ATOM 4089 N N . LEU A 1 541 ? -7.147 -5.602 29.848 1.00 97.56 541 LEU A N 1
ATOM 4090 C CA . LEU A 1 541 ? -7.183 -4.190 29.474 1.00 97.56 541 LEU A CA 1
ATOM 4091 C C . LEU A 1 541 ? -5.892 -3.530 29.996 1.00 97.56 541 LEU A C 1
ATOM 4093 O O . LEU A 1 541 ? -5.649 -3.632 31.202 1.00 97.56 541 LEU A O 1
ATOM 4097 N N . PRO A 1 542 ? -5.092 -2.870 29.139 1.00 97.12 542 PRO A N 1
ATOM 4098 C CA . PRO A 1 542 ? -3.861 -2.199 29.535 1.00 97.12 542 PRO A CA 1
ATOM 4099 C C . PRO A 1 542 ? -4.090 -1.149 30.624 1.00 97.12 542 PRO A C 1
ATOM 4101 O O . PRO A 1 542 ? -5.170 -0.559 30.725 1.00 97.12 542 PRO A O 1
ATOM 4104 N N . VAL A 1 543 ? -3.057 -0.921 31.423 1.00 97.19 543 VAL A N 1
ATOM 4105 C CA . VAL A 1 543 ? -3.001 0.107 32.468 1.00 97.19 543 VAL A CA 1
ATOM 4106 C C . VAL A 1 543 ? -1.932 1.140 32.107 1.00 97.19 543 VAL A C 1
ATOM 4108 O O . VAL A 1 543 ? -1.068 0.856 31.281 1.00 97.19 543 VAL A O 1
ATOM 4111 N N . GLY A 1 544 ? -1.967 2.323 32.719 1.00 97.75 544 GLY A N 1
ATOM 4112 C CA . GLY A 1 544 ? -1.040 3.418 32.429 1.00 97.75 544 GLY A CA 1
ATOM 4113 C C . GLY A 1 544 ? -1.441 4.266 31.220 1.00 97.75 544 GLY A C 1
ATOM 4114 O O . GLY A 1 544 ? -0.831 5.305 30.986 1.00 97.75 544 GLY A O 1
ATOM 4115 N N . VAL A 1 545 ? -2.502 3.903 30.492 1.00 97.88 545 VAL A N 1
ATOM 4116 C CA . VAL A 1 545 ? -2.950 4.637 29.296 1.00 97.88 545 VAL A CA 1
ATOM 4117 C C . VAL A 1 545 ? -3.476 6.018 29.685 1.00 97.88 545 VAL A C 1
ATOM 4119 O O . VAL A 1 545 ? -3.226 7.001 28.988 1.00 97.88 545 VAL A O 1
ATOM 4122 N N . ALA A 1 546 ? -4.184 6.116 30.817 1.00 98.19 546 ALA A N 1
ATOM 4123 C CA . ALA A 1 546 ? -4.653 7.402 31.335 1.00 98.19 546 ALA A CA 1
ATOM 4124 C C . ALA A 1 546 ? -3.483 8.332 31.699 1.00 98.19 546 ALA A C 1
ATOM 4126 O O . ALA A 1 546 ? -3.556 9.529 31.424 1.00 98.19 546 ALA A O 1
ATOM 4127 N N . ALA A 1 547 ? -2.402 7.779 32.256 1.00 98.12 547 ALA A N 1
ATOM 4128 C CA . ALA A 1 547 ? -1.203 8.532 32.599 1.00 98.12 547 ALA A CA 1
ATOM 4129 C C . ALA A 1 547 ? -0.447 8.987 31.341 1.00 98.12 547 ALA A C 1
ATOM 4131 O O . ALA A 1 547 ? -0.065 10.150 31.258 1.00 98.12 547 ALA A O 1
ATOM 4132 N N . SER A 1 548 ? -0.309 8.123 30.328 1.00 98.00 548 SER A N 1
ATOM 4133 C CA . SER A 1 548 ? 0.314 8.470 29.040 1.00 98.00 548 SER A CA 1
ATOM 4134 C C . SER A 1 548 ? -0.450 9.538 28.254 1.00 98.00 548 SER A C 1
ATOM 4136 O O . SER A 1 548 ? 0.145 10.255 27.455 1.00 98.00 548 SER A O 1
ATOM 4138 N N . LEU A 1 549 ? -1.763 9.653 28.469 1.00 98.19 549 LEU A N 1
ATOM 4139 C CA . LEU A 1 549 ? -2.591 10.715 27.897 1.00 98.19 549 LEU A CA 1
ATOM 4140 C C . LEU A 1 549 ? -2.519 12.031 28.683 1.00 98.19 549 LEU A C 1
ATOM 4142 O O . LEU A 1 549 ? -2.980 13.053 28.171 1.00 98.19 549 LEU A O 1
ATOM 4146 N N . SER A 1 550 ? -1.993 12.031 29.912 1.00 97.75 550 SER A N 1
ATOM 4147 C CA . SER A 1 550 ? -2.002 13.224 30.762 1.00 97.75 550 SER A CA 1
ATOM 4148 C C . SER A 1 550 ? -1.255 14.376 30.085 1.00 97.75 550 SER A C 1
ATOM 4150 O O . SER A 1 550 ? -0.229 14.186 29.433 1.00 97.75 550 SER A O 1
ATOM 4152 N N . GLY A 1 551 ? -1.828 15.574 30.161 1.00 97.25 551 GLY A N 1
ATOM 4153 C CA . GLY A 1 551 ? -1.358 16.767 29.457 1.00 97.25 551 GLY A CA 1
ATOM 4154 C C . GLY A 1 551 ? -1.785 16.879 27.988 1.00 97.25 551 GLY A C 1
ATOM 4155 O O . GLY A 1 551 ? -1.772 17.994 27.466 1.00 97.25 551 GLY A O 1
ATOM 4156 N N . SER A 1 552 ? -2.238 15.795 27.342 1.00 97.56 552 SER A N 1
ATOM 4157 C CA . SER A 1 552 ? -2.773 15.856 25.973 1.00 97.56 552 SER A CA 1
ATOM 4158 C C . SER A 1 552 ? -4.067 16.675 25.946 1.00 97.56 552 SER A C 1
ATOM 4160 O O . SER A 1 552 ? -4.978 16.439 26.743 1.00 97.56 552 SER A O 1
ATOM 4162 N N . ARG A 1 553 ? -4.182 17.625 25.021 1.00 98.00 553 ARG A N 1
ATOM 4163 C CA . ARG A 1 553 ? -5.316 18.544 24.838 1.00 98.00 553 ARG A CA 1
ATOM 4164 C C . ARG A 1 553 ? -6.197 18.164 23.653 1.00 98.00 553 ARG A C 1
ATOM 4166 O O . ARG A 1 553 ? -7.401 18.441 23.672 1.00 98.00 553 ARG A O 1
ATOM 4173 N N . SER A 1 554 ? -5.616 17.515 22.656 1.00 97.75 554 SER A N 1
ATOM 4174 C CA . SER A 1 554 ? -6.235 17.126 21.394 1.00 97.75 554 SER A CA 1
ATOM 4175 C C . SER A 1 554 ? -5.826 15.709 20.969 1.00 97.75 554 SER A C 1
ATOM 4177 O O . SER A 1 554 ? -5.402 15.517 19.829 1.00 97.75 554 SER A O 1
ATOM 4179 N N . PRO A 1 555 ? -5.983 14.683 21.831 1.00 98.38 555 PRO A N 1
ATOM 4180 C CA . PRO A 1 555 ? -5.675 13.317 21.432 1.00 98.38 555 PRO A CA 1
ATOM 4181 C C . PRO A 1 555 ? -6.597 12.860 20.299 1.00 98.38 555 PRO A C 1
ATOM 4183 O O . PRO A 1 555 ? -7.757 13.289 20.195 1.00 98.38 555 PRO A O 1
ATOM 4186 N N . THR A 1 556 ? -6.103 11.930 19.490 1.00 98.69 556 THR A N 1
ATOM 4187 C CA . THR A 1 556 ? -6.845 11.355 18.363 1.00 98.69 556 THR A CA 1
ATOM 4188 C C . THR A 1 556 ? -7.204 9.902 18.653 1.00 98.69 556 THR A C 1
ATOM 4190 O O . THR A 1 556 ? -6.413 9.155 19.220 1.00 98.69 556 THR A O 1
ATOM 4193 N N . ILE A 1 557 ? -8.422 9.492 18.286 1.00 98.69 557 ILE A N 1
ATOM 4194 C CA . ILE A 1 557 ? -8.835 8.083 18.325 1.00 98.69 557 ILE A CA 1
ATOM 4195 C C . ILE A 1 557 ? -9.261 7.610 16.941 1.00 98.69 557 ILE A C 1
ATOM 4197 O O . ILE A 1 557 ? -9.978 8.323 16.229 1.00 98.69 557 ILE A O 1
ATOM 4201 N N . GLN A 1 558 ? -8.881 6.384 16.593 1.00 98.44 558 GLN A N 1
ATOM 4202 C CA . GLN A 1 558 ? -9.267 5.749 15.334 1.00 98.44 558 GLN A CA 1
ATOM 4203 C C . GLN A 1 558 ? -9.779 4.321 15.549 1.00 98.44 558 GLN A C 1
ATOM 4205 O O . GLN A 1 558 ? -9.438 3.655 16.528 1.00 98.44 558 GLN A O 1
ATOM 4210 N N . MET A 1 559 ? -10.653 3.878 14.651 1.00 97.75 559 MET A N 1
ATOM 4211 C CA . MET A 1 559 ? -11.044 2.483 14.485 1.00 97.75 559 MET A CA 1
ATOM 4212 C C . MET A 1 559 ? -10.808 2.115 13.029 1.00 97.75 559 MET A C 1
ATOM 4214 O O . MET A 1 559 ? -11.436 2.713 12.155 1.00 97.75 559 MET A O 1
ATOM 4218 N N . ILE A 1 560 ? -9.945 1.133 12.802 1.00 95.06 560 ILE A N 1
ATOM 4219 C CA . ILE A 1 560 ? -9.534 0.681 11.475 1.00 95.06 560 ILE A CA 1
ATOM 4220 C C . ILE A 1 560 ? -9.967 -0.775 11.335 1.00 95.06 560 ILE A C 1
ATOM 4222 O O . ILE A 1 560 ? -9.754 -1.577 12.243 1.00 95.06 560 ILE A O 1
ATOM 4226 N N . SER A 1 561 ? -10.620 -1.124 10.233 1.00 91.81 561 SER A N 1
ATOM 4227 C CA . SER A 1 561 ? -10.865 -2.519 9.863 1.00 91.81 561 SER A CA 1
ATOM 4228 C C . SER A 1 561 ? -9.908 -2.929 8.761 1.00 91.81 561 SER A C 1
ATOM 4230 O O . SER A 1 561 ? -9.607 -2.125 7.878 1.00 91.81 561 SER A O 1
ATOM 4232 N N . SER A 1 562 ? -9.557 -4.205 8.727 1.00 84.75 562 SER A N 1
ATOM 4233 C CA . SER A 1 562 ? -8.760 -4.774 7.645 1.00 84.75 562 SER A CA 1
ATOM 4234 C C . SER A 1 562 ? -9.360 -4.583 6.247 1.00 84.75 562 SER A C 1
ATOM 4236 O O . SER A 1 562 ? -8.623 -4.581 5.274 1.00 84.75 562 SER A O 1
ATOM 4238 N N . THR A 1 563 ? -10.665 -4.373 6.085 1.00 77.81 563 THR A N 1
ATOM 4239 C CA . THR A 1 563 ? -11.299 -4.185 4.764 1.00 77.81 563 THR A CA 1
ATOM 4240 C C . THR A 1 563 ? -11.362 -2.729 4.293 1.00 77.81 563 THR A C 1
ATOM 4242 O O . THR A 1 563 ? -11.945 -2.457 3.248 1.00 77.81 563 THR A O 1
ATOM 4245 N N . GLY A 1 564 ? -10.750 -1.793 5.028 1.00 76.94 564 GLY A N 1
ATOM 4246 C CA . GLY A 1 564 ? -10.608 -0.396 4.602 1.00 76.94 564 GLY A CA 1
ATOM 4247 C C . GLY A 1 564 ? -11.561 0.611 5.255 1.00 76.94 564 GLY A C 1
ATOM 4248 O O . GLY A 1 564 ? -11.438 1.803 4.987 1.00 76.94 564 GLY A O 1
ATOM 4249 N N . LEU A 1 565 ? -12.481 0.211 6.147 1.00 89.19 565 LEU A N 1
ATOM 4250 C CA . LEU A 1 565 ? -13.130 1.197 7.018 1.00 89.19 565 LEU A CA 1
ATOM 4251 C C . LEU A 1 565 ? -12.083 1.828 7.939 1.00 89.19 565 LEU A C 1
ATOM 4253 O O . LEU A 1 565 ? -11.501 1.130 8.768 1.00 89.19 565 LEU A O 1
ATOM 4257 N N . CYS A 1 566 ? -11.974 3.156 7.907 1.00 93.44 566 CYS A N 1
ATOM 4258 C CA . CYS A 1 566 ? -11.409 3.917 9.013 1.00 93.44 566 CYS A CA 1
ATOM 4259 C C . CYS A 1 566 ? -12.390 4.971 9.541 1.00 93.44 566 CYS A C 1
ATOM 4261 O O . CYS A 1 566 ? -12.916 5.787 8.787 1.00 93.44 566 CYS A O 1
ATOM 4263 N N . ALA A 1 567 ? -12.618 4.987 10.856 1.00 96.94 567 ALA A N 1
ATOM 4264 C CA . ALA A 1 567 ? -13.363 6.032 11.556 1.00 96.94 567 ALA A CA 1
ATOM 4265 C C . ALA A 1 567 ? -12.439 6.780 12.521 1.00 96.94 567 ALA A C 1
ATOM 4267 O O . ALA A 1 567 ? -11.873 6.168 13.424 1.00 96.94 567 ALA A O 1
ATOM 4268 N N . GLY A 1 568 ? -12.321 8.099 12.365 1.00 97.81 568 GLY A N 1
ATOM 4269 C CA . GLY A 1 568 ? -11.371 8.927 13.113 1.00 97.81 568 GLY A CA 1
ATOM 4270 C C . GLY A 1 568 ? -12.032 10.075 13.867 1.00 97.81 568 GLY A C 1
ATOM 4271 O O . GLY A 1 568 ? -13.139 10.501 13.532 1.00 97.81 568 GLY A O 1
ATOM 4272 N N . ALA A 1 569 ? -11.380 10.559 14.925 1.00 98.31 569 ALA A N 1
ATOM 4273 C CA . ALA A 1 569 ? -11.702 11.843 15.539 1.00 98.31 569 ALA A CA 1
ATOM 4274 C C . ALA A 1 569 ? -10.563 12.373 16.416 1.00 98.31 569 ALA A C 1
ATOM 4276 O O . ALA A 1 569 ? -10.173 11.722 17.386 1.00 98.31 569 ALA A O 1
ATOM 4277 N N . THR A 1 570 ? -10.149 13.612 16.158 1.00 98.38 570 THR A N 1
ATOM 4278 C CA . THR A 1 570 ? -9.339 14.421 17.082 1.00 98.38 570 THR A CA 1
ATOM 4279 C C . THR A 1 570 ? -10.244 15.141 18.076 1.00 98.38 570 THR A C 1
ATOM 4281 O O . THR A 1 570 ? -11.246 15.761 17.687 1.00 98.38 570 THR A O 1
ATOM 4284 N N . MET A 1 571 ? -9.935 15.020 19.367 1.00 98.50 571 MET A N 1
ATOM 4285 C CA . MET A 1 571 ? -10.701 15.644 20.447 1.00 98.50 571 MET A CA 1
ATOM 4286 C C . MET A 1 571 ? -10.484 17.159 20.471 1.00 98.50 571 MET A C 1
ATOM 4288 O O . MET A 1 571 ? -9.416 17.646 20.127 1.00 98.50 571 MET A O 1
ATOM 4292 N N . THR A 1 572 ? -11.499 17.907 20.910 1.00 98.12 572 THR A N 1
ATOM 4293 C CA . THR A 1 572 ? -11.441 19.381 20.985 1.00 98.12 572 THR A CA 1
ATOM 4294 C C . THR A 1 572 ? -11.593 19.921 22.403 1.00 98.12 572 THR A C 1
ATOM 4296 O O . THR A 1 572 ? -11.518 21.126 22.625 1.00 98.12 572 THR A O 1
ATOM 4299 N N . ALA A 1 573 ? -11.857 19.052 23.382 1.00 97.88 573 ALA A N 1
ATOM 4300 C CA . ALA A 1 573 ? -11.948 19.441 24.780 1.00 97.88 573 ALA A CA 1
ATOM 4301 C C . ALA A 1 573 ? -11.638 18.272 25.715 1.00 97.88 573 ALA A C 1
ATOM 4303 O O . ALA A 1 573 ? -12.335 17.249 25.696 1.00 97.88 573 ALA A O 1
ATOM 4304 N N . VAL A 1 574 ? -10.686 18.485 26.621 1.00 98.25 574 VAL A N 1
ATOM 4305 C CA . VAL A 1 574 ? -10.454 17.622 27.783 1.00 98.25 574 VAL A CA 1
ATOM 4306 C C . VAL A 1 574 ? -11.506 17.917 28.849 1.00 98.25 574 VAL A C 1
ATOM 4308 O O . VAL A 1 574 ? -11.889 19.060 29.103 1.00 98.25 574 VAL A O 1
ATOM 4311 N N . LYS A 1 575 ? -12.054 16.856 29.433 1.00 98.00 575 LYS A N 1
ATOM 4312 C CA . LYS A 1 575 ? -13.079 16.896 30.478 1.00 98.00 575 LYS A CA 1
ATOM 4313 C C . LYS A 1 575 ? -12.534 16.542 31.848 1.00 98.00 575 LYS A C 1
ATOM 4315 O O . LYS A 1 575 ? -12.997 17.101 32.838 1.00 98.00 575 LYS A O 1
ATOM 4320 N N . THR A 1 576 ? -11.622 15.586 31.894 1.00 98.31 576 THR A N 1
ATOM 4321 C CA . THR A 1 576 ? -11.002 15.092 33.118 1.00 98.31 576 THR A CA 1
ATOM 4322 C C . THR A 1 576 ? -9.613 14.605 32.753 1.00 98.31 576 THR A C 1
ATOM 4324 O O . THR A 1 576 ? -9.488 13.842 31.801 1.00 98.31 576 THR A O 1
ATOM 4327 N N . ASP A 1 577 ? -8.614 15.042 33.504 1.00 98.06 577 ASP A N 1
ATOM 4328 C CA . ASP A 1 577 ? -7.245 14.543 33.460 1.00 98.06 577 ASP A CA 1
ATOM 4329 C C . ASP A 1 577 ? -6.736 14.553 34.901 1.00 98.06 577 ASP A C 1
ATOM 4331 O O . ASP A 1 577 ? -6.628 15.609 35.522 1.00 98.06 577 ASP A O 1
ATOM 4335 N N . THR A 1 578 ? -6.560 13.370 35.479 1.00 97.94 578 THR A N 1
ATOM 4336 C CA . THR A 1 578 ? -6.064 13.206 36.853 1.00 97.94 578 THR A CA 1
ATOM 4337 C C . THR A 1 578 ? -4.893 12.227 36.916 1.00 97.94 578 THR A C 1
ATOM 4339 O O . THR A 1 578 ? -4.643 11.664 37.981 1.00 97.94 578 THR A O 1
ATOM 4342 N N . GLY A 1 579 ? -4.281 11.890 35.775 1.00 95.62 579 GLY A N 1
ATOM 4343 C CA . GLY A 1 579 ? -3.328 10.780 35.623 1.00 95.62 579 GLY A CA 1
ATOM 4344 C C . GLY A 1 579 ? -3.954 9.377 35.733 1.00 95.62 579 GLY A C 1
ATOM 4345 O O . GLY A 1 579 ? -3.606 8.487 34.974 1.00 95.62 579 GLY A O 1
ATOM 4346 N N . ALA A 1 580 ? -4.936 9.179 36.619 1.00 97.44 580 ALA A N 1
ATOM 4347 C CA . ALA A 1 580 ? -5.697 7.927 36.760 1.00 97.44 580 ALA A CA 1
ATOM 4348 C C . ALA A 1 580 ? -7.039 7.921 36.001 1.00 97.44 580 ALA A C 1
ATOM 4350 O O . ALA A 1 580 ? -7.685 6.882 35.868 1.00 97.44 580 ALA A O 1
ATOM 4351 N N . VAL A 1 581 ? -7.510 9.078 35.533 1.00 98.50 581 VAL A N 1
ATOM 4352 C CA . VAL A 1 581 ? -8.659 9.193 34.628 1.00 98.50 581 VAL A CA 1
ATOM 4353 C C . VAL A 1 581 ? -8.302 10.175 33.546 1.00 98.50 581 VAL A C 1
ATOM 4355 O O . VAL A 1 581 ? -7.922 11.304 33.847 1.00 98.50 581 VAL A O 1
ATOM 4358 N N . TYR A 1 582 ? -8.546 9.774 32.309 1.00 98.75 582 TYR A N 1
ATOM 4359 C CA . TYR A 1 582 ? -8.524 10.675 31.179 1.00 98.75 582 TYR A CA 1
ATOM 4360 C C . TYR A 1 582 ? -9.867 10.618 30.452 1.00 98.75 582 TYR A C 1
ATOM 4362 O O . TYR A 1 582 ? -10.369 9.549 30.099 1.00 98.75 582 TYR A O 1
ATOM 4370 N N . SER A 1 583 ? -10.492 11.769 30.215 1.00 98.62 583 SER A N 1
ATOM 4371 C CA . SER A 1 583 ? -11.641 11.860 29.323 1.00 98.62 583 SER A CA 1
ATOM 4372 C C . SER A 1 583 ? -11.591 13.122 28.489 1.00 98.62 583 SER A C 1
ATOM 4374 O O . SER A 1 583 ? -11.461 14.221 29.017 1.00 98.62 583 SER A O 1
ATOM 4376 N N . ALA A 1 584 ? -11.801 12.955 27.189 1.00 98.62 584 ALA A N 1
ATOM 4377 C CA . ALA A 1 584 ? -11.872 14.029 26.217 1.00 98.62 584 ALA A CA 1
ATOM 4378 C C . ALA A 1 584 ? -13.048 13.808 25.257 1.00 98.62 584 ALA A C 1
ATOM 4380 O O . ALA A 1 584 ? -13.617 12.713 25.150 1.00 98.62 584 ALA A O 1
ATOM 4381 N N . ARG A 1 585 ? -13.477 14.881 24.594 1.00 98.38 585 ARG A N 1
ATOM 4382 C CA . ARG A 1 585 ? -14.593 14.852 23.647 1.00 98.38 585 ARG A CA 1
ATOM 4383 C C . ARG A 1 585 ? -14.360 15.766 22.454 1.00 98.38 585 ARG A C 1
ATOM 4385 O O . ARG A 1 585 ? -13.733 16.813 22.579 1.00 98.38 585 ARG A O 1
ATOM 4392 N N . ARG A 1 586 ? -14.999 15.407 21.344 1.00 98.06 586 ARG A N 1
ATOM 4393 C CA . ARG A 1 586 ? -15.294 16.280 20.203 1.00 98.06 586 ARG A CA 1
ATOM 4394 C C . ARG A 1 586 ? -16.801 16.532 20.171 1.00 98.06 586 ARG A C 1
ATOM 4396 O O . ARG A 1 586 ? -17.575 15.588 20.368 1.00 98.06 586 ARG A O 1
ATOM 4403 N N . LYS A 1 587 ? -17.219 17.788 20.025 1.00 91.25 587 LYS A N 1
ATOM 4404 C CA . LYS A 1 587 ? -18.623 18.216 20.154 1.00 91.25 587 LYS A CA 1
ATOM 4405 C C . LYS A 1 587 ? -19.334 18.418 18.826 1.00 91.25 587 LYS A C 1
ATOM 4407 O O . LYS A 1 587 ? -18.689 19.003 17.941 1.00 91.25 587 LYS A O 1
#

Foldseek 3Di:
DDDDDDDDDDDDDDDDDDDDDDPCPDVPDLQRPFDLLDAFDQPQKDFDDWDDDPQKIKTKIFRQVAAFLAAGGKIKIKMFGPPDDLADEFAEEEEEEDQAAWAQDQQQQIFVNVSLVLSYHDDPVNQVVLCVFDFLSVCVCVDPRRYIYMRIGCNRRLLLQWRFRFRVSHPNPPPPVNRGHALCSVSSSLSSVLNSVLRGNHQAYEYEYFHSPLQNRLSNQLSVVLLQAHGLAYEREAAHLAVLQVQLQVVVQAPGHDDCVGNDSSNDPCNPPNDLLVCLLVLVAQHFYEAEHFQQASRQNGFDWDWDADPVRDIDIGGRSCSRCVSNQVSCVVRPHNDPPLYHHWYDQDDDPPDPPLRNSHDGGPSSDDQDDDRDPPDPTPDDSRVSVVVVVSSVVSSVDQRDGWQRQFHSPDAQEALKWKWKWAQPDPQWIKTKTKGAQRQAFDALSLQPQLAAGRKKKKKFKAFQVRGTLDIWIDGQRNHDQPPHRQKDDDPQSKMKGAHPQCPRQQKGMKIWHGDGGGGTMIMTMGTGHVVSVRDRHDPQSLLVRAPGAWMKIWMAMNSRHIHIYTFHGWDDRDSNMTMTMRD

Secondary structure (DSSP, 8-state):
-----PPPP--------PPP---PPPTT-TTTT--TT-----TTEEEEEEEEETTEEEEEEEEEEEE-SSBSEEEEEEEEETT--TTS-EEEEEEE------EE-TTS-EESGGGGGGGBPPPHHHHHHHHT--HHHHHHHT-TT--EEEEE--TT-STT---SEE-TT-TT-S-TTSPPPEE-HHHHHHHHHHHHHHHS-EEEEEEEEETHHHHHHHHHHHHHHHTTB--SEEEEES---SHHHHHHHHTT-SSS---HHHHHHHH-GGGTT--HHHHHHTT---S-EEEEEETT-GGGTTTSEEEEE-TTS-EEEEEHHHHHHHHHHHHHHHS-TTSTTT-EEEEE--PPTT---TT----SSGGGS---SPPPTT---SS-S-HHHHHHHHHHHHHTS---B---SS--TT-EEEEEEEEEEE-SSTT--EEEEEEEEESS-B-TGGG--TTTS---EEEEEE-TT--EEEEEEE--TT-BSSSSBSEEEETTTEEEEE-SS-TBTTEEEEEEE-BSTTT-EEEEEEE-BGGGTB--S-SSHHHHTTT-SS-EEEEEETTS-EEEEE-SEEEEESSSEEEEEE-